Protein AF-0000000084696459 (afdb_homodimer)

Foldseek 3Di:
DPPPPLCFAPQRWDDDPLLQFAWKWKQAQFVRDIDTDTPVPDDADCQFLCNQPQAWFKDKWFAALLFTFPLQVRLVQRVVLCVVSVADQVDFSLVVLVSQSVRQVRRPPSNHHGFKMKMKIKTQHGFPDRDNDSVRHHGHIMIMIRMDGTDDDVPQQFQAFEEEEFPQAQDAVVVPNQQTRTSPLPSLVVQVVVCVVVSGNWYFHYHPVAWTAQTSAWAKWFAAPQAIEGEAPGRHHPAPLVVLLQVLCVVPVRHYDHYTDHVVPVLATLWMWTADNNNSIGTHQYYNRRGHNNSHQDPSSVVSSVSVVVVSCVRRVDDNVVVSCVSPPDCSPD/DPPPPLCFAPQRWDDDPLLQFAWKWKQAQFVRDIDTDTPVPDDADCQFLCNQPQAWFKDKWFAALLFTFPLQVRLLQRVVLCVVSVADQVDFSLVVLVSQSVRQVRRPPSNHHGFKMKMKIKTQHGFPDRDNDSVRHHGHIMIMIRIDGTDDDVPQQFQAFEEEEFPQAQDAVVVPNQQTRTSPLPSLVVQVVVCVVVSGNWYFHYHPVAWTAQTSAWAKWFAAPQAIEGEAPGRHHPAPLVVLLQVLCVVPVRHYDHYTDHVVDVLATLWMWTADNNNSIGTHQYYNRRGHNNSHQDPSNVVSSVSVVVVSCVRRVDDNVVVSCVNPDDPSDD

InterPro domains:
  IPR001544 Aminotransferase class IV [PF01063] (56-287)
  IPR036038 Aminotransferase-like, PLP-dependent enzymes [SSF56752] (34-316)
  IPR043131 Branched-chain-amino-acid aminotransferase-like, N-terminal [G3DSA:3.30.470.10] (30-148)
  IPR043132 Branched-chain-amino-acid aminotransferase-like, C-terminal [G3DSA:3.20.10.10] (149-326)
  IPR050571 Class-IV Pyridoxal-Phosphate-Dependent Aminotransferase [PTHR42743] (19-315)

Sequence (668 aa):
MAAHTGSGATHAVVPNLKNESIMIGMRDGVTGKFELRRRHEATVSVFDSNFLIGDGIWESIRVVRGRVQFARDHLDRLFQSAKALMLDLGLTKAELLGLIHATVDANAGMAASDHAHLRLVVSRGLKTTPYQNPSVNVGLPLIVIIAEWKAAAASPARRGLKLVTSHIRRGTPDVKDEMWNHVSKATDVSACIGANAVGADEALMLDPNGFVKTCNSTNFFVVRAGEVWAPTRSYQMHGITRQKTIDLCRSNGIPVRELDFTLTEAYAADEAFCTGTFPSHIPVKEIDGRVIGDGGMGPVTKRISELYKRLVEEDVGRSREEIAAEVAGRGSKLMAAHTGSGATHAVVPNLKNESIMIGMRDGVTGKFELRRRHEATVSVFDSNFLIGDGIWESIRVVRGRVQFARDHLDRLFQSAKALMLDLGLTKAELLGLIHATVDANAGMAASDHAHLRLVVSRGLKTTPYQNPSVNVGLPLIVIIAEWKAAAASPARRGLKLVTSHIRRGTPDVKDEMWNHVSKATDVSACIGANAVGADEALMLDPNGFVKTCNSTNFFVVRAGEVWAPTRSYQMHGITRQKTIDLCRSNGIPVRELDFTLTEAYAADEAFCTGTFPSHIPVKEIDGRVIGDGGMGPVTKRISELYKRLVEEDVGRSREEIAAEVAGRGSKL

Secondary structure (DSSP, 8-state):
---------TT-B---GGGGG-EEEEE-TTT--EEEEEGGG-EEETTBHHHHH--EEEEEEEEETTEETTHHHHHHHHHHHHHHTT---SS-HHHHHHHHHHHHHHSTTGGG-S-EEEEEEEE--EESSS-S-GGGEESSPEEEEEEEE-PBPHHHHHH-EEEEEEEEEPPPTTTS-TTS-BS--HHHHHHHHHHHHTT-SEEEEE-TTS-EEEESSSEEEEEETTEEEEEPSTTS---HHHHHHHHHHHHTT--EEEE---HHHHHT-SEEEEEETTTEEEEEEEETTEEPTTSS--HHHHHHHHHHHHHHHHHHTS-HHHHHHHHHSTT---/--------STT-B---GGGGG-EEEEE-TTT--EEEEEGGG-EEETTBHHHHH--EEEEEEEEETTEETTHHHHHHHHHHHHHHTT---SS-HHHHHHHHHHHHHHSTTGGG-S-EEEEEEEE--EESSS-S-GGGEESSPEEEEEEEE-PBPHHHHHH-EEEEEEEEEPPPTTTS-TTS-BS--HHHHHHHHHHHHTT-SEEEEE-TTS-EEEESSSEEEEEETTEEEEEPSTTS---HHHHHHHHHHHHTT--EEEE---HHHHHT-SEEEEEETTTEEEEEEEETTEEPTTSS--HHHHHHHHHHHHHHHHHHTS-HHHHHHHHHSSS---

Solvent-accessible surface area (backbone atoms only — not comparable to full-atom values): 33912 Å² total; per-residue (Å²): 131,83,79,77,76,76,74,57,40,84,75,45,54,50,88,49,79,67,53,70,67,24,38,27,25,34,33,39,22,72,81,63,48,72,45,78,27,47,47,90,66,35,57,42,52,64,46,19,28,14,49,59,31,6,37,32,36,48,46,70,40,42,28,36,50,58,20,60,51,62,46,49,63,54,48,51,52,49,51,52,42,28,58,76,68,72,49,61,71,86,66,51,65,44,56,50,52,50,52,52,47,52,29,42,61,64,30,85,65,46,37,72,26,76,34,31,38,29,44,40,39,35,25,57,14,44,32,84,53,98,61,80,57,74,85,42,47,44,69,31,30,26,38,39,38,44,57,33,64,40,42,78,39,67,57,52,61,62,57,23,36,38,29,29,74,37,83,40,29,34,45,56,63,46,31,48,48,38,59,45,54,52,16,38,32,50,42,34,44,53,25,37,52,57,15,52,76,74,71,30,35,37,9,37,25,22,33,86,86,58,30,44,39,30,36,48,85,32,43,43,39,34,25,48,93,80,29,37,40,32,35,44,73,70,53,34,58,78,46,64,49,51,52,51,49,55,50,50,27,63,77,66,74,37,52,68,46,71,40,81,47,42,63,70,57,58,60,68,16,54,26,34,32,35,28,32,67,84,61,43,63,32,24,25,14,26,51,69,84,42,62,20,52,89,22,40,73,36,71,68,59,49,52,51,46,54,53,47,52,51,51,50,51,56,58,40,65,45,53,65,66,58,52,41,46,60,39,49,56,67,85,64,70,129,132,83,78,76,76,76,72,59,40,85,75,44,55,49,87,49,78,67,50,70,66,24,36,27,24,34,33,39,23,72,83,63,48,72,46,77,28,48,46,92,68,35,58,41,52,65,45,20,28,14,50,59,31,5,37,32,36,48,49,72,41,42,29,35,49,59,20,60,51,62,48,48,63,54,48,51,52,49,50,52,43,27,56,75,68,71,49,61,72,88,66,51,65,44,56,50,52,48,52,52,48,52,28,41,61,63,29,82,64,45,38,71,27,77,34,31,38,29,43,39,39,35,24,58,15,43,33,83,53,97,59,80,56,72,84,42,45,44,68,30,31,26,40,39,38,44,57,36,65,41,42,79,39,67,57,54,60,63,59,23,36,38,31,28,74,37,83,40,30,36,46,55,63,47,30,48,48,39,59,43,54,52,16,37,33,50,42,34,41,55,25,36,52,56,14,51,75,74,71,28,34,37,11,37,27,22,34,86,86,57,30,44,40,31,38,50,85,33,44,43,38,36,26,48,94,79,29,35,40,32,35,43,74,69,55,34,57,77,48,66,51,51,52,52,50,55,51,50,27,62,77,67,75,38,52,68,46,72,40,82,46,43,61,69,58,58,58,68,16,54,24,32,33,33,28,31,68,83,62,42,64,31,24,27,14,25,51,68,86,41,61,19,53,87,23,40,74,36,71,68,58,48,50,51,47,55,54,48,51,51,51,50,50,57,58,40,64,48,52,66,66,57,53,41,46,59,37,55,45,88,77,62,69,128

Radius of gyration: 25.57 Å; Cα contacts (8 Å, |Δi|>4): 1527; chains: 2; bounding box: 48×73×62 Å

Organism: Botryosphaeria parva (strain UCR-NP2) (NCBI:txid1287680)

pLDDT: mean 92.9, std 13.17, range [20.31, 98.94]

Nearest PDB structures (foldseek):
  7z79-assembly1_F  TM=9.436E-01  e=1.276E-40  Variovorax paradoxus B4
  7z79-assembly1_C  TM=9.396E-01  e=2.014E-39  Variovorax paradoxus B4
  5mqz-assembly1_A  TM=9.654E-01  e=3.063E-33  Archaeoglobus fulgidus DSM 4304
  5mr0-assembly1_D  TM=9.552E-01  e=4.191E-33  Archaeoglobus fulgidus DSM 4304
  5cm0-assembly1_B-2  TM=9.574E-01  e=3.319E-32  Geoglobus acetivorans

Structure (mmCIF, N/CA/C/O backbone):
data_AF-0000000084696459-model_v1
#
loop_
_entity.id
_entity.type
_entity.pdbx_description
1 polymer 'Putative branched-chain amino acid protein'
#
loop_
_atom_site.group_PDB
_atom_site.id
_atom_site.type_symbol
_atom_site.label_atom_id
_atom_site.label_alt_id
_atom_site.label_comp_id
_atom_site.label_asym_id
_atom_site.label_entity_id
_atom_site.label_seq_id
_atom_site.pdbx_PDB_ins_code
_atom_site.Cartn_x
_atom_site.Cartn_y
_atom_site.Cartn_z
_atom_site.occupancy
_atom_site.B_iso_or_equiv
_atom_site.auth_seq_id
_atom_site.auth_comp_id
_atom_site.auth_asym_id
_atom_site.auth_atom_id
_atom_site.pdbx_PDB_model_num
ATOM 1 N N . MET A 1 1 ? 13.25 16.625 -23.25 1 20.31 1 MET A N 1
ATOM 2 C CA . MET A 1 1 ? 12.805 16.047 -21.984 1 20.31 1 MET A CA 1
ATOM 3 C C . MET A 1 1 ? 12.234 17.125 -21.078 1 20.31 1 MET A C 1
ATOM 5 O O . MET A 1 1 ? 12.984 17.938 -20.516 1 20.31 1 MET A O 1
ATOM 9 N N . ALA A 1 2 ? 11.031 17.578 -21.453 1 25.11 2 ALA A N 1
ATOM 10 C CA . ALA A 1 2 ? 10.391 18.812 -20.969 1 25.11 2 ALA A CA 1
ATOM 11 C C . ALA A 1 2 ? 10.359 18.859 -19.453 1 25.11 2 ALA A C 1
ATOM 13 O O . ALA A 1 2 ? 9.852 17.938 -18.797 1 25.11 2 ALA A O 1
ATOM 14 N N . ALA A 1 3 ? 11.258 19.422 -18.719 1 28.77 3 ALA A N 1
ATOM 15 C CA . ALA A 1 3 ? 11.297 19.766 -17.297 1 28.77 3 ALA A CA 1
ATOM 16 C C . ALA A 1 3 ? 9.938 20.25 -16.812 1 28.77 3 ALA A C 1
ATOM 18 O O . ALA A 1 3 ? 9.523 21.359 -17.109 1 28.77 3 ALA A O 1
ATOM 19 N N . HIS A 1 4 ? 8.883 19.391 -16.688 1 32.81 4 HIS A N 1
ATOM 20 C CA . HIS A 1 4 ? 7.613 19.891 -16.172 1 32.81 4 HIS A CA 1
ATOM 21 C C . HIS A 1 4 ? 7.773 20.484 -14.781 1 32.81 4 HIS A C 1
ATOM 23 O O . HIS A 1 4 ? 8.156 19.766 -13.844 1 32.81 4 HIS A O 1
ATOM 29 N N . THR A 1 5 ? 8.156 21.625 -14.562 1 36.16 5 THR A N 1
ATOM 30 C CA . THR A 1 5 ? 8.117 22.484 -13.391 1 36.16 5 THR A CA 1
ATOM 31 C C . THR A 1 5 ? 6.734 22.453 -12.734 1 36.16 5 THR A C 1
ATOM 33 O O . THR A 1 5 ? 5.883 23.297 -13.023 1 36.16 5 THR A O 1
ATOM 36 N N . GLY A 1 6 ? 6.012 21.453 -12.703 1 39.19 6 GLY A N 1
ATOM 37 C CA . GLY A 1 6 ? 4.641 21.531 -12.227 1 39.19 6 GLY A CA 1
ATOM 38 C C . GLY A 1 6 ? 4.523 22.047 -10.805 1 39.19 6 GLY A C 1
ATOM 39 O O . GLY A 1 6 ? 4.809 21.312 -9.852 1 39.19 6 GLY A O 1
ATOM 40 N N . SER A 1 7 ? 4.656 23.344 -10.484 1 42.81 7 SER A N 1
ATOM 41 C CA . SER A 1 7 ? 4.469 24.312 -9.414 1 42.81 7 SER A CA 1
ATOM 42 C C . SER A 1 7 ? 3.178 24.062 -8.648 1 42.81 7 SER A C 1
ATOM 44 O O . SER A 1 7 ? 2.916 24.703 -7.629 1 42.81 7 SER A O 1
ATOM 46 N N . GLY A 1 8 ? 2.154 23.344 -8.977 1 50.56 8 GLY A N 1
ATOM 47 C CA . GLY A 1 8 ? 0.805 23.438 -8.438 1 50.56 8 GLY A CA 1
ATOM 48 C C . GLY A 1 8 ? 0.495 22.375 -7.406 1 50.56 8 GLY A C 1
ATOM 49 O O . GLY A 1 8 ? -0.671 22.141 -7.082 1 50.56 8 GLY A O 1
ATOM 50 N N . ALA A 1 9 ? 1.525 21.766 -6.785 1 64.44 9 ALA A N 1
ATOM 51 C CA . ALA A 1 9 ? 1.144 20.719 -5.855 1 64.44 9 ALA A CA 1
ATOM 52 C C . ALA A 1 9 ? 1.073 21.234 -4.426 1 64.44 9 ALA A C 1
ATOM 54 O O . ALA A 1 9 ? 1.796 22.172 -4.062 1 64.44 9 ALA A O 1
ATOM 55 N N . THR A 1 10 ? 0.04 20.891 -3.625 1 68.19 10 THR A N 1
ATOM 56 C CA . THR A 1 10 ? -0.218 21.281 -2.244 1 68.19 10 THR A CA 1
ATOM 57 C C . THR A 1 10 ? 1.056 21.188 -1.408 1 68.19 10 THR A C 1
ATOM 59 O O . THR A 1 10 ? 1.157 21.812 -0.35 1 68.19 10 THR A O 1
ATOM 62 N N . HIS A 1 11 ? 2.068 20.531 -1.965 1 67.56 11 HIS A N 1
ATOM 63 C CA . HIS A 1 11 ? 3.301 20.344 -1.207 1 67.56 11 HIS A CA 1
ATOM 64 C C . HIS A 1 11 ? 4.477 21.031 -1.891 1 67.56 11 HIS A C 1
ATOM 66 O O . HIS A 1 11 ? 5.633 20.641 -1.688 1 67.56 11 HIS A O 1
ATOM 72 N N . ALA A 1 12 ? 4.184 21.984 -2.662 1 68.06 12 ALA A N 1
ATOM 73 C CA . ALA A 1 12 ? 5.254 22.75 -3.285 1 68.06 12 ALA A CA 1
ATOM 74 C C . ALA A 1 12 ? 6.102 23.469 -2.234 1 68.06 12 ALA A C 1
ATOM 76 O O . ALA A 1 12 ? 5.566 24.094 -1.317 1 68.06 12 ALA A O 1
ATOM 77 N N . VAL A 1 13 ? 7.43 23.281 -2.285 1 71.81 13 VAL A N 1
ATOM 78 C CA . VAL A 1 13 ? 8.352 23.797 -1.279 1 71.81 13 VAL A CA 1
ATOM 79 C C . VAL A 1 13 ? 9.43 24.641 -1.952 1 71.81 13 VAL A C 1
ATOM 81 O O . VAL A 1 13 ? 9.703 24.484 -3.145 1 71.81 13 VAL A O 1
ATOM 84 N N . VAL A 1 14 ? 9.984 25.547 -1.16 1 71.44 14 VAL A N 1
ATOM 85 C CA . VAL A 1 14 ? 11.203 26.234 -1.577 1 71.44 14 VAL A CA 1
ATOM 86 C C . VAL A 1 14 ? 12.375 25.25 -1.583 1 71.44 14 VAL A C 1
ATOM 88 O O . VAL A 1 14 ? 12.672 24.625 -0.564 1 71.44 14 VAL A O 1
ATOM 91 N N . PRO A 1 15 ? 12.992 25.016 -2.77 1 75.81 15 PRO A N 1
ATOM 92 C CA . PRO A 1 15 ? 14.156 24.109 -2.787 1 75.81 15 PRO A CA 1
ATOM 93 C C . PRO A 1 15 ? 15.234 24.531 -1.792 1 75.81 15 PRO A C 1
ATOM 95 O O . PRO A 1 15 ? 15.492 25.719 -1.621 1 75.81 15 PRO A O 1
ATOM 98 N N . ASN A 1 16 ? 15.641 23.641 -1.014 1 84.62 16 ASN A N 1
ATOM 99 C CA . ASN A 1 16 ? 16.703 23.875 -0.04 1 84.62 16 ASN A CA 1
ATOM 100 C C . ASN A 1 16 ? 17.828 22.844 -0.193 1 84.62 16 ASN A C 1
ATOM 102 O O . ASN A 1 16 ? 17.656 21.672 0.129 1 84.62 16 ASN A O 1
ATOM 106 N N . LEU A 1 17 ? 18.969 23.234 -0.589 1 86.06 17 LEU A N 1
ATOM 107 C CA . LEU A 1 17 ? 20.109 22.359 -0.89 1 86.06 17 LEU A CA 1
ATOM 108 C C . LEU A 1 17 ? 20.578 21.625 0.36 1 86.06 17 LEU A C 1
ATOM 110 O O . LEU A 1 17 ? 21.234 20.594 0.264 1 86.06 17 LEU A O 1
ATOM 114 N N . LYS A 1 18 ? 20.188 22.156 1.523 1 90.12 18 LYS A N 1
ATOM 115 C CA . LYS A 1 18 ? 20.578 21.516 2.773 1 90.12 18 LYS A CA 1
ATOM 116 C C . LYS A 1 18 ? 19.969 20.109 2.875 1 90.12 18 LYS A C 1
ATOM 118 O O . LYS A 1 18 ? 20.469 19.266 3.607 1 90.12 18 LYS A O 1
ATOM 123 N N . ASN A 1 19 ? 18.922 19.922 2.182 1 94.56 19 ASN A N 1
ATOM 124 C CA . ASN A 1 19 ? 18.219 18.641 2.258 1 94.56 19 ASN A CA 1
ATOM 125 C C . ASN A 1 19 ? 19.016 17.516 1.614 1 94.56 19 ASN A C 1
ATOM 127 O O . ASN A 1 19 ? 18.75 16.344 1.855 1 94.56 19 ASN A O 1
ATOM 131 N N . GLU A 1 20 ? 20 17.844 0.821 1 93.19 20 GLU A N 1
ATOM 132 C CA . GLU A 1 20 ? 20.828 16.828 0.179 1 93.19 20 GLU A CA 1
ATOM 133 C C . GLU A 1 20 ? 21.75 16.141 1.188 1 93.19 20 GLU A C 1
ATOM 135 O O . GLU A 1 20 ? 22.234 15.047 0.941 1 93.19 20 GLU A O 1
ATOM 140 N N . SER A 1 21 ? 21.938 16.812 2.342 1 94.44 21 SER A N 1
ATOM 141 C CA . SER A 1 21 ? 22.906 16.297 3.289 1 94.44 21 SER A CA 1
ATOM 142 C C . SER A 1 21 ? 22.281 16.078 4.664 1 94.44 21 SER A C 1
ATOM 144 O O . SER A 1 21 ? 22.984 16.078 5.676 1 94.44 21 SER A O 1
ATOM 146 N N . ILE A 1 22 ? 21.062 15.914 4.66 1 97.5 22 ILE A N 1
ATOM 147 C CA . ILE A 1 22 ? 20.406 15.727 5.949 1 97.5 22 ILE A CA 1
ATOM 148 C C . ILE A 1 22 ? 20.797 14.375 6.535 1 97.5 22 ILE A C 1
ATOM 150 O O . ILE A 1 22 ? 21.203 13.461 5.801 1 97.5 22 ILE A O 1
ATOM 154 N N . MET A 1 23 ? 20.703 14.367 7.883 1 98.44 23 MET A N 1
ATOM 155 C CA . MET A 1 23 ? 20.812 13.117 8.625 1 98.44 23 MET A CA 1
ATOM 156 C C . MET A 1 23 ? 19.438 12.5 8.844 1 98.44 23 MET A C 1
ATOM 158 O O . MET A 1 23 ? 18.484 13.195 9.211 1 98.44 23 MET A O 1
ATOM 162 N N . ILE A 1 24 ? 19.344 11.211 8.602 1 98.81 24 ILE A N 1
ATOM 163 C CA . ILE A 1 24 ? 18.109 10.469 8.742 1 98.81 24 ILE A CA 1
ATOM 164 C C . ILE A 1 24 ? 18.203 9.508 9.93 1 98.81 24 ILE A C 1
ATOM 166 O O . ILE A 1 24 ? 19.203 8.805 10.07 1 98.81 24 ILE A O 1
ATOM 170 N N . GLY A 1 25 ? 17.219 9.578 10.852 1 98.88 25 GLY A N 1
ATOM 171 C CA . GLY A 1 25 ? 17.188 8.633 11.961 1 98.88 25 GLY A CA 1
ATOM 172 C C . GLY A 1 25 ? 16.562 7.301 11.594 1 98.88 25 GLY A C 1
ATOM 173 O O . GLY A 1 25 ? 15.492 7.254 10.992 1 98.88 25 GLY A O 1
ATOM 174 N N . MET A 1 26 ? 17.219 6.191 11.977 1 98.88 26 MET A N 1
ATOM 175 C CA . MET A 1 26 ? 16.719 4.848 11.695 1 98.88 26 MET A CA 1
ATOM 176 C C . MET A 1 26 ? 16.875 3.947 12.922 1 98.88 26 MET A C 1
ATOM 178 O O . MET A 1 26 ? 17.969 3.797 13.453 1 98.88 26 MET A O 1
ATOM 182 N N . ARG A 1 27 ? 15.805 3.447 13.414 1 98.81 27 ARG A N 1
ATOM 183 C CA . ARG A 1 27 ? 15.836 2.385 14.414 1 98.81 27 ARG A CA 1
ATOM 184 C C . ARG A 1 27 ? 15.609 1.021 13.773 1 98.81 27 ARG A C 1
ATOM 186 O O . ARG A 1 27 ? 14.5 0.708 13.336 1 98.81 27 ARG A O 1
ATOM 193 N N . ASP A 1 28 ? 16.625 0.212 13.773 1 98.12 28 ASP A N 1
ATOM 194 C CA . ASP A 1 28 ? 16.609 -1.097 13.125 1 98.12 28 ASP A CA 1
ATOM 195 C C . ASP A 1 28 ? 15.766 -2.09 13.922 1 98.12 28 ASP A C 1
ATOM 197 O O . ASP A 1 28 ? 15.953 -2.24 15.133 1 98.12 28 ASP A O 1
ATOM 201 N N . GLY A 1 29 ? 14.867 -2.744 13.234 1 97.5 29 GLY A N 1
ATOM 202 C CA . GLY A 1 29 ? 13.969 -3.656 13.93 1 97.5 29 GLY A CA 1
ATOM 203 C C . GLY A 1 29 ? 14.648 -4.93 14.391 1 97.5 29 GLY A C 1
ATOM 204 O O . GLY A 1 29 ? 14.219 -5.555 15.359 1 97.5 29 GLY A O 1
ATOM 205 N N . VAL A 1 30 ? 15.664 -5.363 13.758 1 97.25 30 VAL A N 1
ATOM 206 C CA . VAL A 1 30 ? 16.312 -6.629 14.07 1 97.25 30 VAL A CA 1
ATOM 207 C C . VAL A 1 30 ? 17.312 -6.434 15.203 1 97.25 30 VAL A C 1
ATOM 209 O O . VAL A 1 30 ? 17.281 -7.156 16.203 1 97.25 30 VAL A O 1
ATOM 212 N N . THR A 1 31 ? 18.156 -5.395 15.141 1 97.06 31 THR A N 1
ATOM 213 C CA . THR A 1 31 ? 19.203 -5.18 16.141 1 97.06 31 THR A CA 1
ATOM 214 C C . THR A 1 31 ? 18.688 -4.312 17.281 1 97.06 31 THR A C 1
ATOM 216 O O . THR A 1 31 ? 19.281 -4.285 18.359 1 97.06 31 THR A O 1
ATOM 219 N N . GLY A 1 32 ? 17.688 -3.482 17 1 96.56 32 GLY A N 1
ATOM 220 C CA . GLY A 1 32 ? 17.188 -2.545 17.984 1 96.56 32 GLY A CA 1
ATOM 221 C C . GLY A 1 32 ? 17.969 -1.249 18.047 1 96.56 32 GLY A C 1
ATOM 222 O O . GLY A 1 32 ? 17.594 -0.315 18.75 1 96.56 32 GLY A O 1
ATOM 223 N N . LYS A 1 33 ? 18.922 -1.104 17.25 1 97.75 33 LYS A N 1
ATOM 224 C CA . LYS A 1 33 ? 19.812 0.045 17.328 1 97.75 33 LYS A CA 1
ATOM 225 C C . LYS A 1 33 ? 19.234 1.242 16.578 1 97.75 33 LYS A C 1
ATOM 227 O O . LYS A 1 33 ? 18.641 1.086 15.508 1 97.75 33 LYS A O 1
ATOM 232 N N . PHE A 1 34 ? 19.391 2.408 17.172 1 98.69 34 PHE A N 1
ATOM 233 C CA . PHE A 1 34 ? 19.094 3.664 16.5 1 98.69 34 PHE A CA 1
ATOM 234 C C . PHE A 1 34 ? 20.359 4.281 15.922 1 98.69 34 PHE A C 1
ATOM 236 O O . PHE A 1 34 ? 21.375 4.414 16.625 1 98.69 34 PHE A O 1
ATOM 243 N N . GLU A 1 35 ? 20.328 4.625 14.68 1 98.5 35 GLU A N 1
ATOM 244 C CA . GLU A 1 35 ? 21.484 5.234 14.023 1 98.5 35 GLU A CA 1
ATOM 245 C C . GLU A 1 35 ? 21.078 6.438 13.18 1 98.5 35 GLU A C 1
ATOM 247 O O . GLU A 1 35 ? 19.938 6.504 12.703 1 98.5 35 GLU A O 1
ATOM 252 N N . LEU A 1 36 ? 21.953 7.387 13.086 1 98.69 36 LEU A N 1
ATOM 253 C CA . LEU A 1 36 ? 21.828 8.5 12.148 1 98.69 36 LEU A CA 1
ATOM 254 C C . LEU A 1 36 ? 22.641 8.234 10.883 1 98.69 36 LEU A C 1
ATOM 256 O O . LEU A 1 36 ? 23.844 7.918 10.969 1 98.69 36 LEU A O 1
ATOM 260 N N . ARG A 1 37 ? 21.938 8.32 9.789 1 98.5 37 ARG A N 1
ATOM 261 C CA . ARG A 1 37 ? 22.609 8.07 8.516 1 98.5 37 ARG A CA 1
ATOM 262 C C . ARG A 1 37 ? 22.453 9.266 7.578 1 98.5 37 ARG A C 1
ATOM 264 O O . ARG A 1 37 ? 21.391 9.906 7.555 1 98.5 37 ARG A O 1
ATOM 271 N N . ARG A 1 38 ? 23.516 9.5 6.773 1 97.94 38 ARG A N 1
ATOM 272 C CA . ARG A 1 38 ? 23.375 10.508 5.727 1 97.94 38 ARG A CA 1
ATOM 273 C C . ARG A 1 38 ? 22.297 10.109 4.723 1 97.94 38 ARG A C 1
ATOM 275 O O . ARG A 1 38 ? 22.078 8.922 4.477 1 97.94 38 ARG A O 1
ATOM 282 N N . ARG A 1 39 ? 21.688 11.078 4.168 1 97.88 39 ARG A N 1
ATOM 283 C CA . ARG A 1 39 ? 20.562 10.891 3.244 1 97.88 39 ARG A CA 1
ATOM 284 C C . ARG A 1 39 ? 20.875 9.812 2.215 1 97.88 39 ARG A C 1
ATOM 286 O O . ARG A 1 39 ? 20.078 8.891 2.014 1 97.88 39 ARG A O 1
ATOM 293 N N . HIS A 1 40 ? 22.047 9.82 1.597 1 95.38 40 HIS A N 1
ATOM 294 C CA . HIS A 1 40 ? 22.391 8.914 0.505 1 95.38 40 HIS A CA 1
ATOM 295 C C . HIS A 1 40 ? 22.703 7.52 1.026 1 95.38 40 HIS A C 1
ATOM 297 O O . HIS A 1 40 ? 22.75 6.559 0.255 1 95.38 40 HIS A O 1
ATOM 303 N N . GLU A 1 41 ? 22.938 7.402 2.363 1 97.31 41 GLU A N 1
ATOM 304 C CA . GLU A 1 41 ? 23.266 6.125 2.98 1 97.31 41 GLU A CA 1
ATOM 305 C C . GLU A 1 41 ? 22.047 5.496 3.656 1 97.31 41 GLU A C 1
ATOM 307 O O . GLU A 1 41 ? 22.109 4.352 4.109 1 97.31 41 GLU A O 1
ATOM 312 N N . ALA A 1 42 ? 21.047 6.223 3.783 1 98.56 42 ALA A N 1
ATOM 313 C CA . ALA A 1 42 ? 19.828 5.711 4.434 1 98.56 42 ALA A CA 1
ATOM 314 C C . ALA A 1 42 ? 19.062 4.793 3.496 1 98.56 42 ALA A C 1
ATOM 316 O O . ALA A 1 42 ? 18.344 5.262 2.611 1 98.56 42 ALA A O 1
ATOM 317 N N . THR A 1 43 ? 19.25 3.502 3.646 1 98.44 43 THR A N 1
ATOM 318 C CA . THR A 1 43 ? 18.672 2.486 2.779 1 98.44 43 THR A CA 1
ATOM 319 C C . THR A 1 43 ? 18.016 1.386 3.604 1 98.44 43 THR A C 1
ATOM 321 O O . THR A 1 43 ? 18.25 1.277 4.809 1 98.44 43 THR A O 1
ATOM 324 N N . VAL A 1 44 ? 17.125 0.662 3.002 1 98.5 44 VAL A N 1
ATOM 325 C CA . VAL A 1 44 ? 16.484 -0.503 3.6 1 98.5 44 VAL A CA 1
ATOM 326 C C . VAL A 1 44 ? 16.625 -1.706 2.67 1 98.5 44 VAL A C 1
ATOM 328 O O . VAL A 1 44 ? 16.797 -1.547 1.458 1 98.5 44 VAL A O 1
ATOM 331 N N . SER A 1 45 ? 16.578 -2.922 3.254 1 98.62 45 SER A N 1
ATOM 332 C CA . SER A 1 45 ? 16.625 -4.16 2.484 1 98.62 45 SER A CA 1
ATOM 333 C C . SER A 1 45 ? 15.477 -4.223 1.479 1 98.62 45 SER A C 1
ATOM 335 O O . SER A 1 45 ? 14.359 -3.783 1.771 1 98.62 45 SER A O 1
ATOM 337 N N . VAL A 1 46 ? 15.734 -4.855 0.312 1 98.75 46 VAL A N 1
ATOM 338 C CA . VAL A 1 46 ? 14.672 -5.094 -0.657 1 98.75 46 VAL A CA 1
ATOM 339 C C . VAL A 1 46 ? 13.695 -6.133 -0.109 1 98.75 46 VAL A C 1
ATOM 341 O O . VAL A 1 46 ? 12.641 -6.379 -0.701 1 98.75 46 VAL A O 1
ATOM 344 N N . PHE A 1 47 ? 13.922 -6.676 1.074 1 98.5 47 PHE A N 1
ATOM 345 C CA . PHE A 1 47 ? 13.031 -7.629 1.726 1 98.5 47 PHE A CA 1
ATOM 346 C C . PHE A 1 47 ? 12.164 -6.934 2.768 1 98.5 47 PHE A C 1
ATOM 348 O O . PHE A 1 47 ? 11.375 -7.582 3.455 1 98.5 47 PHE A O 1
ATOM 355 N N . ASP A 1 48 ? 12.344 -5.648 2.889 1 98.75 48 ASP A N 1
ATOM 356 C CA . ASP A 1 48 ? 11.547 -4.922 3.867 1 98.75 48 ASP A CA 1
ATOM 357 C C . ASP A 1 48 ? 10.062 -4.961 3.502 1 98.75 48 ASP A C 1
ATOM 359 O O . ASP A 1 48 ? 9.703 -4.859 2.328 1 98.75 48 ASP A O 1
ATOM 363 N N . SER A 1 49 ? 9.242 -4.984 4.496 1 98.69 49 SER A N 1
ATOM 364 C CA . SER A 1 49 ? 7.797 -5.125 4.344 1 98.69 49 SER A CA 1
ATOM 365 C C . SER A 1 49 ? 7.211 -3.967 3.543 1 98.69 49 SER A C 1
ATOM 367 O O . SER A 1 49 ? 6.309 -4.164 2.727 1 98.69 49 SER A O 1
ATOM 369 N N . ASN A 1 50 ? 7.641 -2.73 3.811 1 98.69 50 ASN A N 1
ATOM 370 C CA . ASN A 1 50 ? 7.113 -1.607 3.041 1 98.69 50 ASN A CA 1
ATOM 371 C C . ASN A 1 50 ? 7.457 -1.735 1.559 1 98.69 50 ASN A C 1
ATOM 373 O O . ASN A 1 50 ? 6.605 -1.503 0.698 1 98.69 50 ASN A O 1
ATOM 377 N N . PHE A 1 51 ? 8.711 -2.111 1.289 1 98.81 51 PHE A N 1
ATOM 378 C CA . PHE A 1 51 ? 9.133 -2.203 -0.105 1 98.81 51 PHE A CA 1
ATOM 379 C C . PHE A 1 51 ? 8.383 -3.316 -0.825 1 98.81 51 PHE A C 1
ATOM 381 O O . PHE A 1 51 ? 7.961 -3.148 -1.972 1 98.81 51 PHE A O 1
ATOM 388 N N . LEU A 1 52 ? 8.18 -4.441 -0.156 1 98.44 52 LEU A N 1
ATOM 389 C CA . LEU A 1 52 ? 7.637 -5.633 -0.802 1 98.44 52 LEU A CA 1
ATOM 390 C C . LEU A 1 52 ? 6.117 -5.539 -0.921 1 98.44 52 LEU A C 1
ATOM 392 O O . LEU A 1 52 ? 5.539 -6.012 -1.902 1 98.44 52 LEU A O 1
ATOM 396 N N . ILE A 1 53 ? 5.465 -4.965 0.102 1 97.06 53 ILE A N 1
ATOM 397 C CA . ILE A 1 53 ? 4.02 -5.172 0.086 1 97.06 53 ILE A CA 1
ATOM 398 C C . ILE A 1 53 ? 3.32 -3.973 0.724 1 97.06 53 ILE A C 1
ATOM 400 O O . ILE A 1 53 ? 2.131 -4.039 1.045 1 97.06 53 ILE A O 1
ATOM 404 N N . GLY A 1 54 ? 4.039 -2.859 0.983 1 97.69 54 GLY A N 1
ATOM 405 C CA . GLY A 1 54 ? 3.43 -1.652 1.516 1 97.69 54 GLY A CA 1
ATOM 406 C C . GLY A 1 54 ? 2.807 -1.851 2.885 1 97.69 54 GLY A C 1
ATOM 407 O O . GLY A 1 54 ? 1.714 -1.348 3.154 1 97.69 54 GLY A O 1
ATOM 408 N N . ASP A 1 55 ? 3.467 -2.607 3.697 1 97.94 55 ASP A N 1
ATOM 409 C CA . ASP A 1 55 ? 2.973 -2.953 5.027 1 97.94 55 ASP A CA 1
ATOM 410 C C . ASP A 1 55 ? 3.656 -2.113 6.102 1 97.94 55 ASP A C 1
ATOM 412 O O . ASP A 1 55 ? 4.656 -2.537 6.688 1 97.94 55 ASP A O 1
ATOM 416 N N . GLY A 1 56 ? 3.037 -0.993 6.363 1 97.88 56 GLY A N 1
ATOM 417 C CA . GLY A 1 56 ? 3.545 -0.037 7.332 1 97.88 56 GLY A CA 1
ATOM 418 C C . GLY A 1 56 ? 2.639 1.167 7.516 1 97.88 56 GLY A C 1
ATOM 419 O O . GLY A 1 56 ? 1.542 1.215 6.953 1 97.88 56 GLY A O 1
ATOM 420 N N . ILE A 1 57 ? 3.062 2.088 8.383 1 98.12 57 ILE A N 1
ATOM 421 C CA . ILE A 1 57 ? 2.316 3.297 8.719 1 98.12 57 ILE A CA 1
ATOM 422 C C . ILE A 1 57 ? 3.258 4.496 8.727 1 98.12 57 ILE A C 1
ATOM 424 O O . ILE A 1 57 ? 4.48 4.336 8.656 1 98.12 57 ILE A O 1
ATOM 428 N N . TRP A 1 58 ? 2.652 5.703 8.766 1 98 58 TRP A N 1
ATOM 429 C CA . TRP A 1 58 ? 3.498 6.891 8.688 1 98 58 TRP A CA 1
ATOM 430 C C . TRP A 1 58 ? 2.805 8.094 9.312 1 98 58 TRP A C 1
ATOM 432 O O . TRP A 1 58 ? 1.601 8.062 9.57 1 98 58 TRP A O 1
ATOM 442 N N . GLU A 1 59 ? 3.545 9.078 9.641 1 97.5 59 GLU A N 1
ATOM 443 C CA . GLU A 1 59 ? 3.088 10.398 10.062 1 97.5 59 GLU A CA 1
ATOM 444 C C . GLU A 1 59 ? 3.863 11.5 9.344 1 97.5 59 GLU A C 1
ATOM 446 O O . GLU A 1 59 ? 5.047 11.336 9.031 1 97.5 59 GLU A O 1
ATOM 451 N N . SER A 1 60 ? 3.221 12.516 9.023 1 96.12 60 SER A N 1
ATOM 452 C CA . SER A 1 60 ? 3.811 13.781 8.625 1 96.12 60 SER A CA 1
ATOM 453 C C . SER A 1 60 ? 3.697 14.82 9.734 1 96.12 60 SER A C 1
ATOM 455 O O . SER A 1 60 ? 2.594 15.133 10.195 1 96.12 60 SER A O 1
ATOM 457 N N . ILE A 1 61 ? 4.832 15.367 10.133 1 97.12 61 ILE A N 1
ATOM 458 C CA . ILE A 1 61 ? 4.844 16.172 11.352 1 97.12 61 ILE A CA 1
ATOM 459 C C . ILE A 1 61 ? 5.656 17.438 11.133 1 97.12 61 ILE A C 1
ATOM 461 O O . ILE A 1 61 ? 6.758 17.391 10.586 1 97.12 61 ILE A O 1
ATOM 465 N N . ARG A 1 62 ? 5.121 18.531 11.586 1 96.5 62 ARG A N 1
ATOM 466 C CA . ARG A 1 62 ? 5.871 19.781 11.594 1 96.5 62 ARG A CA 1
ATOM 467 C C . ARG A 1 62 ? 6.723 19.906 12.852 1 96.5 62 ARG A C 1
ATOM 469 O O . ARG A 1 62 ? 6.293 19.516 13.938 1 96.5 62 ARG A O 1
ATOM 476 N N . VAL A 1 63 ? 7.914 20.438 12.664 1 96.62 63 VAL A N 1
ATOM 477 C CA . VAL A 1 63 ? 8.789 20.781 13.773 1 96.62 63 VAL A CA 1
ATOM 478 C C . VAL A 1 63 ? 9.125 22.266 13.711 1 96.62 63 VAL A C 1
ATOM 480 O O . VAL A 1 63 ? 9.617 22.766 12.688 1 96.62 63 VAL A O 1
ATOM 483 N N . VAL A 1 64 ? 8.836 22.984 14.789 1 95.81 64 VAL A N 1
ATOM 484 C CA . VAL A 1 64 ? 9.07 24.422 14.867 1 95.81 64 VAL A CA 1
ATOM 485 C C . VAL A 1 64 ? 10.008 24.734 16.031 1 95.81 64 VAL A C 1
ATOM 487 O O . VAL A 1 64 ? 9.664 24.469 17.188 1 95.81 64 VAL A O 1
ATOM 490 N N . ARG A 1 65 ? 11.148 25.203 15.734 1 96.12 65 ARG A N 1
ATOM 491 C CA . ARG A 1 65 ? 12.141 25.562 16.734 1 96.12 65 ARG A CA 1
ATOM 492 C C . ARG A 1 65 ? 12.398 24.406 17.688 1 96.12 65 ARG A C 1
ATOM 494 O O . ARG A 1 65 ? 12.359 24.578 18.922 1 96.12 65 ARG A O 1
ATOM 501 N N . GLY A 1 66 ? 12.469 23.266 17.062 1 96.12 66 GLY A N 1
ATOM 502 C CA . GLY A 1 66 ? 12.852 22.062 17.781 1 96.12 66 GLY A CA 1
ATOM 503 C C . GLY A 1 66 ? 11.688 21.406 18.5 1 96.12 66 GLY A C 1
ATOM 504 O O . GLY A 1 66 ? 11.852 20.359 19.125 1 96.12 66 GLY A O 1
ATOM 505 N N . ARG A 1 67 ? 10.547 22.047 18.484 1 97.69 67 ARG A N 1
ATOM 506 C CA . ARG A 1 67 ? 9.352 21.469 19.094 1 97.69 67 ARG A CA 1
ATOM 507 C C . ARG A 1 67 ? 8.5 20.75 18.062 1 97.69 67 ARG A C 1
ATOM 509 O O . ARG A 1 67 ? 8.172 21.297 17.016 1 97.69 67 ARG A O 1
ATOM 516 N N . VAL A 1 68 ? 8.172 19.484 18.375 1 98.12 68 VAL A N 1
ATOM 517 C CA . VAL A 1 68 ? 7.266 18.703 17.531 1 98.12 68 VAL A CA 1
ATOM 518 C C . VAL A 1 68 ? 5.84 19.219 17.703 1 98.12 68 VAL A C 1
ATOM 520 O O . VAL A 1 68 ? 5.266 19.125 18.797 1 98.12 68 VAL A O 1
ATOM 523 N N . GLN A 1 69 ? 5.328 19.797 16.625 1 97.94 69 GLN A N 1
ATOM 524 C CA . GLN A 1 69 ? 3.99 20.391 16.641 1 97.94 69 GLN A CA 1
ATOM 525 C C . GLN A 1 69 ? 2.924 19.312 16.875 1 97.94 69 GLN A C 1
ATOM 527 O O . GLN A 1 69 ? 2.855 18.328 16.125 1 97.94 69 GLN A O 1
ATOM 532 N N . PHE A 1 70 ? 2.049 19.5 17.953 1 98.12 70 PHE A N 1
ATOM 533 C CA . PHE A 1 70 ? 0.963 18.594 18.297 1 98.12 70 PHE A CA 1
ATOM 534 C C . PHE A 1 70 ? 1.479 17.156 18.453 1 98.12 70 PHE A C 1
ATOM 536 O O . PHE A 1 70 ? 0.881 16.219 17.922 1 98.12 70 PHE A O 1
ATOM 543 N N . ALA A 1 71 ? 2.535 17 19.188 1 98.31 71 ALA A N 1
ATOM 544 C CA . ALA A 1 71 ? 3.275 15.758 19.344 1 98.31 71 ALA A CA 1
ATOM 545 C C . ALA A 1 71 ? 2.367 14.641 19.844 1 98.31 71 ALA A C 1
ATOM 547 O O . ALA A 1 71 ? 2.348 13.539 19.281 1 98.31 71 ALA A O 1
ATOM 548 N N . ARG A 1 72 ? 1.583 14.906 20.844 1 97.75 72 ARG A N 1
ATOM 549 C CA . ARG A 1 72 ? 0.719 13.883 21.422 1 97.75 72 ARG A CA 1
ATOM 550 C C . ARG A 1 72 ? -0.284 13.367 20.391 1 97.75 72 ARG A C 1
ATOM 552 O O . ARG A 1 72 ? -0.491 12.164 20.266 1 97.75 72 ARG A O 1
ATOM 559 N N . ASP A 1 73 ? -0.932 14.273 19.672 1 97.38 73 ASP A N 1
ATOM 560 C CA . ASP A 1 73 ? -1.938 13.891 18.688 1 97.38 73 ASP A CA 1
ATOM 561 C C . ASP A 1 73 ? -1.34 12.977 17.609 1 97.38 73 ASP A C 1
ATOM 563 O O . ASP A 1 73 ? -1.934 11.961 17.25 1 97.38 73 ASP A O 1
ATOM 567 N N . HIS A 1 74 ? -0.178 13.344 17.125 1 98 74 HIS A N 1
ATOM 568 C CA . HIS A 1 74 ? 0.47 12.57 16.078 1 98 74 HIS A CA 1
ATOM 569 C C . HIS A 1 74 ? 0.883 11.188 16.594 1 98 74 HIS A C 1
ATOM 571 O O . HIS A 1 74 ? 0.659 10.18 15.922 1 98 74 HIS A O 1
ATOM 577 N N . LEU A 1 75 ? 1.484 11.164 17.75 1 98.25 75 LEU A N 1
ATOM 578 C CA . LEU A 1 75 ? 1.98 9.891 18.266 1 98.25 75 LEU A CA 1
ATOM 579 C C . LEU A 1 75 ? 0.827 9 18.703 1 98.25 75 LEU A C 1
ATOM 581 O O . LEU A 1 75 ? 0.887 7.777 18.531 1 98.25 75 LEU A O 1
ATOM 585 N N . ASP A 1 76 ? -0.271 9.578 19.266 1 96.75 76 ASP A N 1
ATOM 586 C CA . ASP A 1 76 ? -1.468 8.797 19.562 1 96.75 76 ASP A CA 1
ATOM 587 C C . ASP A 1 76 ? -2.016 8.133 18.312 1 96.75 76 ASP A C 1
ATOM 589 O O . ASP A 1 76 ? -2.354 6.945 18.328 1 96.75 76 ASP A O 1
ATOM 593 N N . ARG A 1 77 ? -2.086 8.883 17.297 1 96.69 77 ARG A N 1
ATOM 594 C CA . ARG A 1 77 ? -2.635 8.344 16.047 1 96.69 77 ARG A CA 1
ATOM 595 C C . ARG A 1 77 ? -1.739 7.242 15.484 1 96.69 77 ARG A C 1
ATOM 597 O O . ARG A 1 77 ? -2.23 6.219 15.008 1 96.69 77 ARG A O 1
ATOM 604 N N . LEU A 1 78 ? -0.461 7.477 15.516 1 97.69 78 LEU A N 1
ATOM 605 C CA . LEU A 1 78 ? 0.469 6.461 15.047 1 97.69 78 LEU A CA 1
ATOM 606 C C . LEU A 1 78 ? 0.304 5.164 15.828 1 97.69 78 LEU A C 1
ATOM 608 O O . LEU A 1 78 ? 0.23 4.082 15.242 1 97.69 78 LEU A O 1
ATOM 612 N N . PHE A 1 79 ? 0.243 5.266 17.125 1 97.38 79 PHE A N 1
ATOM 613 C CA . PHE A 1 79 ? 0.162 4.082 17.969 1 97.38 79 PHE A CA 1
ATOM 614 C C . PHE A 1 79 ? -1.193 3.4 17.828 1 97.38 79 PHE A C 1
ATOM 616 O O . PHE A 1 79 ? -1.291 2.174 17.906 1 97.38 79 PHE A O 1
ATOM 623 N N . GLN A 1 80 ? -2.234 4.16 17.641 1 95.75 80 GLN A N 1
ATOM 624 C CA . GLN A 1 80 ? -3.535 3.58 17.328 1 95.75 80 GLN A CA 1
ATOM 625 C C . GLN A 1 80 ? -3.473 2.732 16.062 1 95.75 80 GLN A C 1
ATOM 627 O O . GLN A 1 80 ? -3.977 1.608 16.047 1 95.75 80 GLN A O 1
ATOM 632 N N . SER A 1 81 ? -2.891 3.283 15.031 1 95.62 81 SER A N 1
ATOM 633 C CA . SER A 1 81 ? -2.738 2.541 13.781 1 95.62 81 SER A CA 1
ATOM 634 C C . SER A 1 81 ? -1.879 1.297 13.977 1 95.62 81 SER A C 1
ATOM 636 O O . SER A 1 81 ? -2.174 0.238 13.422 1 95.62 81 SER A O 1
ATOM 638 N N . ALA A 1 82 ? -0.773 1.453 14.734 1 97.06 82 ALA A N 1
ATOM 639 C CA . ALA A 1 82 ? 0.106 0.322 15.016 1 97.06 82 ALA A CA 1
ATOM 640 C C . ALA A 1 82 ? -0.66 -0.81 15.695 1 97.06 82 ALA A C 1
ATOM 642 O O . ALA A 1 82 ? -0.506 -1.979 15.336 1 97.06 82 ALA A O 1
ATOM 643 N N . LYS A 1 83 ? -1.47 -0.46 16.625 1 95.88 83 LYS A N 1
ATOM 644 C CA . LYS A 1 83 ? -2.266 -1.466 17.328 1 95.88 83 LYS A CA 1
ATOM 645 C C . LYS A 1 83 ? -3.215 -2.178 16.375 1 95.88 83 LYS A C 1
ATOM 647 O O . LYS A 1 83 ? -3.336 -3.404 16.406 1 95.88 83 LYS A O 1
ATOM 652 N N . ALA A 1 84 ? -3.855 -1.434 15.531 1 93.25 84 ALA A N 1
ATOM 653 C CA . ALA A 1 84 ? -4.805 -1.991 14.57 1 93.25 84 ALA A CA 1
ATOM 654 C C . ALA A 1 84 ? -4.117 -2.979 13.633 1 93.25 84 ALA A C 1
ATOM 656 O O . ALA A 1 84 ? -4.727 -3.963 13.203 1 93.25 84 ALA A O 1
ATOM 657 N N . LEU A 1 85 ? -2.854 -2.781 13.359 1 94 85 LEU A N 1
ATOM 658 C CA . LEU A 1 85 ? -2.129 -3.609 12.398 1 94 85 LEU A CA 1
ATOM 659 C C . LEU A 1 85 ? -1.247 -4.625 13.117 1 94 85 LEU A C 1
ATOM 661 O O . LEU A 1 85 ? -0.426 -5.297 12.492 1 94 85 LEU A O 1
ATOM 665 N N . MET A 1 86 ? -1.369 -4.668 14.453 1 95.62 86 MET A N 1
ATOM 666 C CA . MET A 1 86 ? -0.607 -5.598 15.281 1 95.62 86 MET A CA 1
ATOM 667 C C . MET A 1 86 ? 0.892 -5.379 15.109 1 95.62 86 MET A C 1
ATOM 669 O O . MET A 1 86 ? 1.644 -6.336 14.898 1 95.62 86 MET A O 1
ATOM 673 N N . LEU A 1 87 ? 1.293 -4.098 15.109 1 96.69 87 LEU A N 1
ATOM 674 C CA . LEU A 1 87 ? 2.697 -3.701 15.102 1 96.69 87 LEU A CA 1
ATOM 675 C C . LEU A 1 87 ? 3.162 -3.346 16.516 1 96.69 87 LEU A C 1
ATOM 677 O O . LEU A 1 87 ? 2.699 -2.361 17.094 1 96.69 87 LEU A O 1
ATOM 681 N N . ASP A 1 88 ? 3.971 -4.145 17.031 1 97 88 ASP A N 1
ATOM 682 C CA . ASP A 1 88 ? 4.641 -3.783 18.281 1 97 88 ASP A CA 1
ATOM 683 C C . ASP A 1 88 ? 5.887 -2.941 18 1 97 88 ASP A C 1
ATOM 685 O O . ASP A 1 88 ? 6.914 -3.467 17.578 1 97 88 ASP A O 1
ATOM 689 N N . LEU A 1 89 ? 5.875 -1.72 18.359 1 97.69 89 LEU A N 1
ATOM 690 C CA . LEU A 1 89 ? 6.969 -0.818 18.031 1 97.69 89 LEU A CA 1
ATOM 691 C C . LEU A 1 89 ? 8.148 -1.021 18.969 1 97.69 89 LEU A C 1
ATOM 693 O O . LEU A 1 89 ? 9.266 -0.571 18.688 1 97.69 89 LEU A O 1
ATOM 697 N N . GLY A 1 90 ? 7.895 -1.615 20.094 1 97.69 90 GLY A N 1
ATOM 698 C CA . GLY A 1 90 ? 8.969 -1.946 21.016 1 97.69 90 GLY A CA 1
ATOM 699 C C . GLY A 1 90 ? 9.477 -0.747 21.797 1 97.69 90 GLY A C 1
ATOM 700 O O . GLY A 1 90 ? 10.578 -0.782 22.344 1 97.69 90 GLY A O 1
ATOM 701 N N . LEU A 1 91 ? 8.805 0.354 21.75 1 97.44 91 LEU A N 1
ATOM 702 C CA . LEU A 1 91 ? 9.148 1.558 22.484 1 97.44 91 LEU A CA 1
ATOM 703 C C . LEU A 1 91 ? 7.895 2.357 22.844 1 97.44 91 LEU A C 1
ATOM 705 O O . LEU A 1 91 ? 6.824 2.123 22.266 1 97.44 91 LEU A O 1
ATOM 709 N N . THR A 1 92 ? 8.023 3.203 23.812 1 97.12 92 THR A N 1
ATOM 710 C CA . THR A 1 92 ? 6.918 4.062 24.219 1 97.12 92 THR A CA 1
ATOM 711 C C . THR A 1 92 ? 6.82 5.285 23.312 1 97.12 92 THR A C 1
ATOM 713 O O . THR A 1 92 ? 7.738 5.574 22.547 1 97.12 92 THR A O 1
ATOM 716 N N . LYS A 1 93 ? 5.672 5.992 23.438 1 98.06 93 LYS A N 1
ATOM 717 C CA . LYS A 1 93 ? 5.512 7.25 22.703 1 98.06 93 LYS A CA 1
ATOM 718 C C . LYS A 1 93 ? 6.613 8.242 23.078 1 98.06 93 LYS A C 1
ATOM 720 O O . LYS A 1 93 ? 7.152 8.93 22.203 1 98.06 93 LYS A O 1
ATOM 725 N N . ALA A 1 94 ? 6.941 8.281 24.344 1 97.06 94 ALA A N 1
ATOM 726 C CA . ALA A 1 94 ? 7.977 9.195 24.812 1 97.06 94 ALA A CA 1
ATOM 727 C C . ALA A 1 94 ? 9.336 8.844 24.219 1 97.06 94 ALA A C 1
ATOM 729 O O . ALA A 1 94 ? 10.102 9.727 23.828 1 97.06 94 ALA A O 1
ATOM 730 N N . GLU A 1 95 ? 9.641 7.566 24.188 1 97.56 95 GLU A N 1
ATOM 731 C CA . GLU A 1 95 ? 10.906 7.125 23.594 1 97.56 95 GLU A CA 1
ATOM 732 C C . GLU A 1 95 ? 10.969 7.457 22.109 1 97.56 95 GLU A C 1
ATOM 734 O O . GLU A 1 95 ? 12.016 7.863 21.594 1 97.56 95 GLU A O 1
ATOM 739 N N . LEU A 1 96 ? 9.859 7.262 21.438 1 98.56 96 LEU A N 1
ATOM 740 C CA . LEU A 1 96 ? 9.82 7.609 20.016 1 98.56 96 LEU A CA 1
ATOM 741 C C . LEU A 1 96 ? 10.023 9.109 19.828 1 98.56 96 LEU A C 1
ATOM 743 O O . LEU A 1 96 ? 10.758 9.523 18.922 1 98.56 96 LEU A O 1
ATOM 747 N N . LEU A 1 97 ? 9.352 9.938 20.641 1 98.62 97 LEU A N 1
ATOM 748 C CA . LEU A 1 97 ? 9.555 11.383 20.594 1 98.62 97 LEU A CA 1
ATOM 749 C C . LEU A 1 97 ? 11.023 11.734 20.797 1 98.62 97 LEU A C 1
ATOM 751 O O . LEU A 1 97 ? 11.539 12.648 20.156 1 98.62 97 LEU A O 1
ATOM 755 N N . GLY A 1 98 ? 11.688 11.008 21.672 1 98.38 98 GLY A N 1
ATOM 756 C CA . GLY A 1 98 ? 13.117 11.188 21.875 1 98.38 98 GLY A CA 1
ATOM 757 C C . GLY A 1 98 ? 13.922 10.922 20.609 1 98.38 98 GLY A C 1
ATOM 758 O O . GLY A 1 98 ? 14.852 11.664 20.297 1 98.38 98 GLY A O 1
ATOM 759 N N . LEU A 1 99 ? 13.602 9.836 19.875 1 98.75 99 LEU A N 1
ATOM 760 C CA . LEU A 1 99 ? 14.289 9.523 18.625 1 98.75 99 LEU A CA 1
ATOM 761 C C . LEU A 1 99 ? 14.055 10.625 17.594 1 98.75 99 LEU A C 1
ATOM 763 O O . LEU A 1 99 ? 14.961 10.961 16.828 1 98.75 99 LEU A O 1
ATOM 767 N N . ILE A 1 100 ? 12.836 11.18 17.562 1 98.75 100 ILE A N 1
ATOM 768 C CA . ILE A 1 100 ? 12.516 12.273 16.656 1 98.75 100 ILE A CA 1
ATOM 769 C C . ILE A 1 100 ? 13.406 13.477 16.969 1 98.75 100 ILE A C 1
ATOM 771 O O . ILE A 1 100 ? 14.023 14.047 16.078 1 98.75 100 ILE A O 1
ATOM 775 N N . HIS A 1 101 ? 13.523 13.82 18.266 1 98.62 101 HIS A N 1
ATOM 776 C CA . HIS A 1 101 ? 14.359 14.945 18.672 1 98.62 101 HIS A CA 1
ATOM 777 C C . HIS A 1 101 ? 15.82 14.695 18.328 1 98.62 101 HIS A C 1
ATOM 779 O O . HIS A 1 101 ? 16.516 15.602 17.859 1 98.62 101 HIS A O 1
ATOM 785 N N . ALA A 1 102 ? 16.25 13.469 18.578 1 98.62 102 ALA A N 1
ATOM 786 C CA . ALA A 1 102 ? 17.641 13.133 18.25 1 98.62 102 ALA A CA 1
ATOM 787 C C . ALA A 1 102 ? 17.922 13.352 16.766 1 98.62 102 ALA A C 1
ATOM 789 O O . ALA A 1 102 ? 18.984 13.844 16.391 1 98.62 102 ALA A O 1
ATOM 790 N N . THR A 1 103 ? 17 13.031 15.922 1 98.75 103 THR A N 1
ATOM 791 C CA . THR A 1 103 ? 17.141 13.195 14.477 1 98.75 103 THR A CA 1
ATOM 792 C C . THR A 1 103 ? 17.172 14.68 14.102 1 98.75 103 THR A C 1
ATOM 794 O O . THR A 1 103 ? 18.031 15.109 13.328 1 98.75 103 THR A O 1
ATOM 797 N N . VAL A 1 104 ? 16.234 15.453 14.656 1 98.25 104 VAL A N 1
ATOM 798 C CA . VAL A 1 104 ? 16.188 16.891 14.406 1 98.25 104 VAL A CA 1
ATOM 799 C C . VAL A 1 104 ? 17.484 17.547 14.852 1 98.25 104 VAL A C 1
ATOM 801 O O . VAL A 1 104 ? 18.062 18.344 14.117 1 98.25 104 VAL A O 1
ATOM 804 N N . ASP A 1 105 ? 17.984 17.156 16.031 1 98.25 105 ASP A N 1
ATOM 805 C CA . ASP A 1 105 ? 19.172 17.766 16.625 1 98.25 105 ASP A CA 1
ATOM 806 C C . ASP A 1 105 ? 20.422 17.391 15.828 1 98.25 105 ASP A C 1
ATOM 808 O O . ASP A 1 105 ? 21.406 18.125 15.836 1 98.25 105 ASP A O 1
ATOM 812 N N . ALA A 1 106 ? 20.359 16.281 15.164 1 98.25 106 ALA A N 1
ATOM 813 C CA . ALA A 1 106 ? 21.484 15.828 14.367 1 98.25 106 ALA A CA 1
ATOM 814 C C . ALA A 1 106 ? 21.656 16.688 13.117 1 98.25 106 ALA A C 1
ATOM 816 O O . ALA A 1 106 ? 22.703 16.656 12.469 1 98.25 106 ALA A O 1
ATOM 817 N N . ASN A 1 107 ? 20.672 17.391 12.703 1 97.62 107 ASN A N 1
ATOM 818 C CA . ASN A 1 107 ? 20.719 18.312 11.586 1 97.62 107 ASN A CA 1
ATOM 819 C C . ASN A 1 107 ? 20.938 19.75 12.062 1 97.62 107 ASN A C 1
ATOM 821 O O . ASN A 1 107 ? 19.984 20.438 12.43 1 97.62 107 ASN A O 1
ATOM 825 N N . ALA A 1 108 ? 22.141 20.188 11.953 1 93.75 108 ALA A N 1
ATOM 826 C CA . ALA A 1 108 ? 22.562 21.453 12.555 1 93.75 108 ALA A CA 1
ATOM 827 C C . ALA A 1 108 ? 21.688 22.609 12.078 1 93.75 108 ALA A C 1
ATOM 829 O O . ALA A 1 108 ? 21.531 22.828 10.875 1 93.75 108 ALA A O 1
ATOM 830 N N . GLY A 1 109 ? 21.141 23.297 13.07 1 95.12 109 GLY A N 1
ATOM 831 C CA . GLY A 1 109 ? 20.344 24.484 12.789 1 95.12 109 GLY A CA 1
ATOM 832 C C . GLY A 1 109 ? 18.859 24.188 12.688 1 95.12 109 GLY A C 1
ATOM 833 O O . GLY A 1 109 ? 18.047 25.109 12.766 1 95.12 109 GLY A O 1
ATOM 834 N N . MET A 1 110 ? 18.5 22.969 12.531 1 94.88 110 MET A N 1
ATOM 835 C CA . MET A 1 110 ? 17.094 22.625 12.328 1 94.88 110 MET A CA 1
ATOM 836 C C . MET A 1 110 ? 16.281 22.859 13.594 1 94.88 110 MET A C 1
ATOM 838 O O . MET A 1 110 ? 15.133 23.312 13.523 1 94.88 110 MET A O 1
ATOM 842 N N . ALA A 1 111 ? 16.859 22.609 14.734 1 95.56 111 ALA A N 1
ATOM 843 C CA . ALA A 1 111 ? 16.172 22.781 16.016 1 95.56 111 ALA A CA 1
ATOM 844 C C . ALA A 1 111 ? 15.875 24.25 16.297 1 95.56 111 ALA A C 1
ATOM 846 O O . ALA A 1 111 ? 15.078 24.562 17.188 1 95.56 111 ALA A O 1
ATOM 847 N N . ALA A 1 112 ? 16.516 25.125 15.57 1 95.44 112 ALA A N 1
ATOM 848 C CA . ALA A 1 112 ? 16.281 26.562 15.734 1 95.44 112 ALA A CA 1
ATOM 849 C C . ALA A 1 112 ? 15.398 27.109 14.625 1 95.44 112 ALA A C 1
ATOM 851 O O . ALA A 1 112 ? 14.977 28.266 14.672 1 95.44 112 ALA A O 1
ATOM 852 N N . SER A 1 113 ? 15.102 26.266 13.656 1 94.31 113 SER A N 1
ATOM 853 C CA . SER A 1 113 ? 14.375 26.703 12.477 1 94.31 113 SER A CA 1
ATOM 854 C C . SER A 1 113 ? 12.867 26.594 12.672 1 94.31 113 SER A C 1
ATOM 856 O O . SER A 1 113 ? 12.406 25.75 13.445 1 94.31 113 SER A O 1
ATOM 858 N N . ASP A 1 114 ? 12.164 27.438 11.906 1 91.81 114 ASP A N 1
ATOM 859 C CA . ASP A 1 114 ? 10.703 27.359 11.883 1 91.81 114 ASP A CA 1
ATOM 860 C C . ASP A 1 114 ? 10.227 26.453 10.758 1 91.81 114 ASP A C 1
ATOM 862 O O . ASP A 1 114 ? 9.023 26.219 10.602 1 91.81 114 ASP A O 1
ATOM 866 N N . HIS A 1 115 ? 11.156 25.922 10.008 1 90.69 115 HIS A N 1
ATOM 867 C CA . HIS A 1 115 ? 10.789 25.328 8.719 1 90.69 115 HIS A CA 1
ATOM 868 C C . HIS A 1 115 ? 11.312 23.906 8.594 1 90.69 115 HIS A C 1
ATOM 870 O O . HIS A 1 115 ? 12.117 23.609 7.703 1 90.69 115 HIS A O 1
ATOM 876 N N . ALA A 1 116 ? 10.914 23.062 9.469 1 94.56 116 ALA A N 1
ATOM 877 C CA . ALA A 1 116 ? 11.25 21.656 9.367 1 94.56 116 ALA A CA 1
ATOM 878 C C . ALA A 1 116 ? 9.984 20.797 9.281 1 94.56 116 ALA A C 1
ATOM 880 O O . ALA A 1 116 ? 8.992 21.078 9.953 1 94.56 116 ALA A O 1
ATOM 881 N N . HIS A 1 117 ? 9.977 19.906 8.414 1 95.25 117 HIS A N 1
ATOM 882 C CA . HIS A 1 117 ? 8.906 18.922 8.211 1 95.25 117 HIS A CA 1
ATOM 883 C C . HIS A 1 117 ? 9.461 17.5 8.211 1 95.25 117 HIS A C 1
ATOM 885 O O . HIS A 1 117 ? 10.469 17.219 7.555 1 95.25 117 HIS A O 1
ATOM 891 N N . LEU A 1 118 ? 8.805 16.703 8.93 1 96.12 118 LEU A N 1
ATOM 892 C CA . LEU A 1 118 ? 9.328 15.367 9.18 1 96.12 118 LEU A CA 1
ATOM 893 C C . LEU A 1 118 ? 8.367 14.297 8.672 1 96.12 118 LEU A C 1
ATOM 895 O O . LEU A 1 118 ? 7.156 14.414 8.852 1 96.12 118 LEU A O 1
ATOM 899 N N . ARG A 1 119 ? 8.844 13.305 7.926 1 97.94 119 ARG A N 1
ATOM 900 C CA . ARG A 1 119 ? 8.133 12.062 7.621 1 97.94 119 ARG A CA 1
ATOM 901 C C . ARG A 1 119 ? 8.609 10.93 8.516 1 97.94 119 ARG A C 1
ATOM 903 O O . ARG A 1 119 ? 9.781 10.547 8.477 1 97.94 119 ARG A O 1
ATOM 910 N N . LEU A 1 120 ? 7.77 10.516 9.383 1 98.69 120 LEU A N 1
ATOM 911 C CA . LEU A 1 120 ? 8 9.344 10.211 1 98.69 120 LEU A CA 1
ATOM 912 C C . LEU A 1 120 ? 7.406 8.094 9.57 1 98.69 120 LEU A C 1
ATOM 914 O O . LEU A 1 120 ? 6.195 8.016 9.359 1 98.69 120 LEU A O 1
ATOM 918 N N . VAL A 1 121 ? 8.25 7.098 9.219 1 98.75 121 VAL A N 1
ATOM 919 C CA . VAL A 1 121 ? 7.801 5.887 8.539 1 98.75 121 VAL A CA 1
ATOM 920 C C . VAL A 1 121 ? 8.094 4.668 9.406 1 98.75 121 VAL A C 1
ATOM 922 O O . VAL A 1 121 ? 9.203 4.508 9.914 1 98.75 121 VAL A O 1
ATOM 925 N N . VAL A 1 122 ? 7.105 3.848 9.609 1 98.75 122 VAL A N 1
ATOM 926 C CA . VAL A 1 122 ? 7.25 2.574 10.312 1 98.75 122 VAL A CA 1
ATOM 927 C C . VAL A 1 122 ? 6.887 1.425 9.375 1 98.75 122 VAL A C 1
ATOM 929 O O . VAL A 1 122 ? 5.758 1.348 8.883 1 98.75 122 VAL A O 1
ATOM 932 N N . SER A 1 123 ? 7.828 0.583 9.102 1 98.56 123 SER A N 1
ATOM 933 C CA . SER A 1 123 ? 7.594 -0.662 8.375 1 98.56 123 SER A CA 1
ATOM 934 C C . SER A 1 123 ? 7.48 -1.846 9.336 1 98.56 123 SER A C 1
ATOM 936 O O . SER A 1 123 ? 8.109 -1.859 10.391 1 98.56 123 SER A O 1
ATOM 938 N N . ARG A 1 124 ? 6.594 -2.842 8.938 1 98.38 124 ARG A N 1
ATOM 939 C CA . ARG A 1 124 ? 6.574 -4.039 9.773 1 98.38 124 ARG A CA 1
ATOM 940 C C . ARG A 1 124 ? 7.969 -4.648 9.891 1 98.38 124 ARG A C 1
ATOM 942 O O . ARG A 1 124 ? 8.258 -5.367 10.852 1 98.38 124 ARG A O 1
ATOM 949 N N . GLY A 1 125 ? 8.805 -4.395 8.945 1 98.25 125 GLY A N 1
ATOM 950 C CA . GLY A 1 125 ? 10.203 -4.746 9.133 1 98.25 125 GLY A CA 1
ATOM 951 C C . GLY A 1 125 ? 10.688 -5.797 8.148 1 98.25 125 GLY A C 1
ATOM 952 O O . GLY A 1 125 ? 10.062 -6.02 7.113 1 98.25 125 GLY A O 1
ATOM 953 N N . LEU A 1 126 ? 11.812 -6.414 8.445 1 98.31 126 LEU A N 1
ATOM 954 C CA . LEU A 1 126 ? 12.547 -7.332 7.578 1 98.31 126 LEU A CA 1
ATOM 955 C C . LEU A 1 126 ? 11.812 -8.664 7.461 1 98.31 126 LEU A C 1
ATOM 957 O O . LEU A 1 126 ? 11.328 -9.203 8.461 1 98.31 126 LEU A O 1
ATOM 961 N N . LYS A 1 127 ? 11.688 -9.141 6.25 1 97.56 127 LYS A N 1
ATOM 962 C CA . LYS A 1 127 ? 11.125 -10.461 5.988 1 97.56 127 LYS A CA 1
ATOM 963 C C . LYS A 1 127 ? 12.219 -11.445 5.582 1 97.56 127 LYS A C 1
ATOM 965 O O . LYS A 1 127 ? 13.18 -11.07 4.906 1 97.56 127 LYS A O 1
ATOM 970 N N . THR A 1 128 ? 12.047 -12.734 5.949 1 95.69 128 THR A N 1
ATOM 971 C CA . THR A 1 128 ? 13 -13.773 5.57 1 95.69 128 THR A CA 1
ATOM 972 C C . THR A 1 128 ? 12.844 -14.133 4.098 1 95.69 128 THR A C 1
ATOM 974 O O . THR A 1 128 ? 13.781 -14.633 3.473 1 95.69 128 THR A O 1
ATOM 977 N N . THR A 1 129 ? 11.703 -13.906 3.531 1 95.38 129 THR A N 1
ATOM 978 C CA . THR A 1 129 ? 11.352 -14.211 2.148 1 95.38 129 THR A CA 1
ATOM 979 C C . THR A 1 129 ? 10.242 -13.289 1.651 1 95.38 129 THR A C 1
ATOM 981 O O . THR A 1 129 ? 9.492 -12.719 2.451 1 95.38 129 THR A O 1
ATOM 984 N N . PRO A 1 130 ? 10.188 -13.031 0.324 1 95 130 PRO A N 1
ATOM 985 C CA . PRO A 1 130 ? 9.094 -12.195 -0.182 1 95 130 PRO A CA 1
ATOM 986 C C . PRO A 1 130 ? 7.727 -12.867 -0.051 1 95 130 PRO A C 1
ATOM 988 O O . PRO A 1 130 ? 7.348 -13.68 -0.902 1 95 130 PRO A O 1
ATOM 991 N N . TYR A 1 131 ? 7.078 -12.609 0.958 1 93.25 131 TYR A N 1
ATOM 992 C CA . TYR A 1 131 ? 5.75 -13.133 1.257 1 93.25 131 TYR A CA 1
ATOM 993 C C . TYR A 1 131 ? 4.977 -12.172 2.152 1 93.25 131 TYR A C 1
ATOM 995 O O . TYR A 1 131 ? 5.551 -11.555 3.055 1 93.25 131 TYR A O 1
ATOM 1003 N N . GLN A 1 132 ? 3.713 -12 1.929 1 94 132 GLN A N 1
ATOM 1004 C CA . GLN A 1 132 ? 2.941 -10.945 2.58 1 94 132 GLN A CA 1
ATOM 1005 C C . GLN A 1 132 ? 2.621 -11.312 4.027 1 94 132 GLN A C 1
ATOM 1007 O O . GLN A 1 132 ? 2.283 -10.445 4.832 1 94 132 GLN A O 1
ATOM 1012 N N . ASN A 1 133 ? 2.645 -12.641 4.402 1 95.62 133 ASN A N 1
ATOM 1013 C CA . ASN A 1 133 ? 2.273 -13.062 5.75 1 95.62 133 ASN A CA 1
ATOM 1014 C C . ASN A 1 133 ? 3.244 -12.516 6.797 1 95.62 133 ASN A C 1
ATOM 1016 O O . ASN A 1 133 ? 4.457 -12.719 6.688 1 95.62 133 ASN A O 1
ATOM 1020 N N . PRO A 1 134 ? 2.729 -11.891 7.871 1 95.62 134 PRO A N 1
ATOM 1021 C CA . PRO A 1 134 ? 3.594 -11.352 8.922 1 95.62 134 PRO A CA 1
ATOM 1022 C C . PRO A 1 134 ? 4.43 -12.438 9.609 1 95.62 134 PRO A C 1
ATOM 1024 O O . PRO A 1 134 ? 5.426 -12.125 10.266 1 95.62 134 PRO A O 1
ATOM 1027 N N . SER A 1 135 ? 4.074 -13.648 9.438 1 94.25 135 SER A N 1
ATOM 1028 C CA . SER A 1 135 ? 4.773 -14.734 10.109 1 94.25 135 SER A CA 1
ATOM 1029 C C . SER A 1 135 ? 6.219 -14.844 9.625 1 94.25 135 SER A C 1
ATOM 1031 O O . SER A 1 135 ? 7.051 -15.477 10.281 1 94.25 135 SER A O 1
ATOM 1033 N N . VAL A 1 136 ? 6.535 -14.227 8.477 1 95.31 136 VAL A N 1
ATOM 1034 C CA . VAL A 1 136 ? 7.891 -14.359 7.957 1 95.31 136 VAL A CA 1
ATOM 1035 C C . VAL A 1 136 ? 8.695 -13.094 8.273 1 95.31 136 VAL A C 1
ATOM 1037 O O . VAL A 1 136 ? 9.805 -12.914 7.77 1 95.31 136 VAL A O 1
ATOM 1040 N N . ASN A 1 137 ? 8.109 -12.211 8.992 1 96.56 137 ASN A N 1
ATOM 1041 C CA . ASN A 1 137 ? 8.867 -11.062 9.484 1 96.56 137 ASN A CA 1
ATOM 1042 C C . ASN A 1 137 ? 9.789 -11.445 10.641 1 96.56 137 ASN A C 1
ATOM 1044 O O . ASN A 1 137 ? 9.469 -12.336 11.422 1 96.56 137 ASN A O 1
ATOM 1048 N N . VAL A 1 138 ? 10.891 -10.758 10.664 1 96.31 138 VAL A N 1
ATOM 1049 C CA . VAL A 1 138 ? 11.875 -10.992 11.719 1 96.31 138 VAL A CA 1
ATOM 1050 C C . VAL A 1 138 ? 12.102 -9.711 12.508 1 96.31 138 VAL A C 1
ATOM 1052 O O . VAL A 1 138 ? 12.164 -8.617 11.93 1 96.31 138 VAL A O 1
ATOM 1055 N N . GLY A 1 139 ? 12.148 -9.828 13.828 1 96.69 139 GLY A N 1
ATOM 1056 C CA . GLY A 1 139 ? 12.422 -8.68 14.672 1 96.69 139 GLY A CA 1
ATOM 1057 C C . GLY A 1 139 ? 11.227 -7.762 14.836 1 96.69 139 GLY A C 1
ATOM 1058 O O . GLY A 1 139 ? 10.078 -8.188 14.672 1 96.69 139 GLY A O 1
ATOM 1059 N N . LEU A 1 140 ? 11.484 -6.547 15.289 1 97.94 140 LEU A N 1
ATOM 1060 C CA . LEU A 1 140 ? 10.508 -5.48 15.477 1 97.94 140 LEU A CA 1
ATOM 1061 C C . LEU A 1 140 ? 10.336 -4.664 14.195 1 97.94 140 LEU A C 1
ATOM 1063 O O . LEU A 1 140 ? 11.109 -4.828 13.25 1 97.94 140 LEU A O 1
ATOM 1067 N N . PRO A 1 141 ? 9.352 -3.85 14.133 1 98.56 141 PRO A N 1
ATOM 1068 C CA . PRO A 1 141 ? 9.211 -2.914 13.016 1 98.56 141 PRO A CA 1
ATOM 1069 C C . PRO A 1 141 ? 10.422 -2.002 12.852 1 98.56 141 PRO A C 1
ATOM 1071 O O . PRO A 1 141 ? 11.109 -1.693 13.836 1 98.56 141 PRO A O 1
ATOM 1074 N N . LEU A 1 142 ? 10.695 -1.665 11.609 1 98.81 142 LEU A N 1
ATOM 1075 C CA . LEU A 1 142 ? 11.688 -0.647 11.281 1 98.81 142 LEU A CA 1
ATOM 1076 C C . LEU A 1 142 ? 11.094 0.751 11.406 1 98.81 142 LEU A C 1
ATOM 1078 O O . LEU A 1 142 ? 9.969 0.992 10.977 1 98.81 142 LEU A O 1
ATOM 1082 N N . ILE A 1 143 ? 11.797 1.686 12.078 1 98.94 143 ILE A N 1
ATOM 1083 C CA . ILE A 1 143 ? 11.375 3.078 12.195 1 98.94 143 ILE A CA 1
ATOM 1084 C C . ILE A 1 143 ? 12.367 3.979 11.469 1 98.94 143 ILE A C 1
ATOM 1086 O O . ILE A 1 143 ? 13.57 3.924 11.727 1 98.94 143 ILE A O 1
ATOM 1090 N N . VAL A 1 144 ? 11.906 4.77 10.531 1 98.94 144 VAL A N 1
ATOM 1091 C CA . VAL A 1 144 ? 12.719 5.711 9.773 1 98.94 144 VAL A CA 1
ATOM 1092 C C . VAL A 1 144 ? 12.172 7.129 9.945 1 98.94 144 VAL A C 1
ATOM 1094 O O . VAL A 1 144 ? 10.984 7.367 9.758 1 98.94 144 VAL A O 1
ATOM 1097 N N . ILE A 1 145 ? 13.016 8.078 10.312 1 98.88 145 ILE A N 1
ATOM 1098 C CA . ILE A 1 145 ? 12.664 9.469 10.578 1 98.88 145 ILE A CA 1
ATOM 1099 C C . ILE A 1 145 ? 13.383 10.375 9.586 1 98.88 145 ILE A C 1
ATOM 1101 O O . ILE A 1 145 ? 14.602 10.547 9.656 1 98.88 145 ILE A O 1
ATOM 1105 N N . ILE A 1 146 ? 12.656 10.945 8.648 1 98.62 146 ILE A N 1
ATOM 1106 C CA . ILE A 1 146 ? 13.195 11.859 7.645 1 98.62 146 ILE A CA 1
ATOM 1107 C C . ILE A 1 146 ? 12.773 13.289 7.965 1 98.62 146 ILE A C 1
ATOM 1109 O O . ILE A 1 146 ? 11.609 13.656 7.77 1 98.62 146 ILE A O 1
ATOM 1113 N N . ALA A 1 147 ? 13.672 14.07 8.438 1 97.69 147 ALA A N 1
ATOM 1114 C CA . ALA A 1 147 ? 13.414 15.484 8.688 1 97.69 147 ALA A CA 1
ATOM 1115 C C . ALA A 1 147 ? 14.023 16.359 7.594 1 97.69 147 ALA A C 1
ATOM 1117 O O . ALA A 1 147 ? 15.234 16.281 7.336 1 97.69 147 ALA A O 1
ATOM 1118 N N . GLU A 1 148 ? 13.203 17.172 6.973 1 96.5 148 GLU A N 1
ATOM 1119 C CA . GLU A 1 148 ? 13.68 18.047 5.902 1 96.5 148 GLU A CA 1
ATOM 1120 C C . GLU A 1 148 ? 13.43 19.516 6.234 1 96.5 148 GLU A C 1
ATOM 1122 O O . GLU A 1 148 ? 12.492 19.844 6.957 1 96.5 148 GLU A O 1
ATOM 1127 N N . TRP A 1 149 ? 14.344 20.297 5.68 1 93.56 149 TRP A N 1
ATOM 1128 C CA . TRP A 1 149 ? 14.102 21.734 5.641 1 93.56 149 TRP A CA 1
ATOM 1129 C C . TRP A 1 149 ? 13.008 22.078 4.637 1 93.56 149 TRP A C 1
ATOM 1131 O O . TRP A 1 149 ? 13.172 21.859 3.432 1 93.56 149 TRP A O 1
ATOM 1141 N N . LYS A 1 150 ? 11.914 22.469 5.156 1 87.88 150 LYS A N 1
ATOM 1142 C CA . LYS A 1 150 ? 10.805 22.766 4.258 1 87.88 150 LYS A CA 1
ATOM 1143 C C . LYS A 1 150 ? 10.07 24.031 4.68 1 87.88 150 LYS A C 1
ATOM 1145 O O . LYS A 1 150 ? 9.531 24.109 5.781 1 87.88 150 LYS A O 1
ATOM 1150 N N . ALA A 1 151 ? 10.203 25 3.855 1 79.81 151 ALA A N 1
ATOM 1151 C CA . ALA A 1 151 ? 9.375 26.203 3.969 1 79.81 151 ALA A CA 1
ATOM 1152 C C . ALA A 1 151 ? 8.258 26.203 2.926 1 79.81 151 ALA A C 1
ATOM 1154 O O . ALA A 1 151 ? 8.484 25.828 1.772 1 79.81 151 ALA A O 1
ATOM 1155 N N . ALA A 1 152 ? 7.078 26.5 3.432 1 69.31 152 ALA A N 1
ATOM 1156 C CA . ALA A 1 152 ? 5.973 26.547 2.477 1 69.31 152 ALA A CA 1
ATOM 1157 C C . ALA A 1 152 ? 6.188 27.656 1.452 1 69.31 152 ALA A C 1
ATOM 1159 O O . ALA A 1 152 ? 6.598 28.766 1.804 1 69.31 152 ALA A O 1
ATOM 1160 N N . ALA A 1 153 ? 6.027 27.203 0.176 1 68.38 153 ALA A N 1
ATOM 1161 C CA . ALA A 1 153 ? 6.102 28.219 -0.875 1 68.38 153 ALA A CA 1
ATOM 1162 C C . ALA A 1 153 ? 4.926 29.188 -0.786 1 68.38 153 ALA A C 1
ATOM 1164 O O . ALA A 1 153 ? 3.811 28.781 -0.443 1 68.38 153 ALA A O 1
ATOM 1165 N N . ALA A 1 154 ? 5.215 30.391 -1.019 1 61.94 154 ALA A N 1
ATOM 1166 C CA . ALA A 1 154 ? 4.184 31.422 -0.984 1 61.94 154 ALA A CA 1
ATOM 1167 C C . ALA A 1 154 ? 3.184 31.234 -2.121 1 61.94 154 ALA A C 1
ATOM 1169 O O . ALA A 1 154 ? 2.025 31.641 -2.01 1 61.94 154 ALA A O 1
ATOM 1170 N N . SER A 1 155 ? 3.49 30.484 -3.143 1 57.53 155 SER A N 1
ATOM 1171 C CA . SER A 1 155 ? 2.727 30.484 -4.383 1 57.53 155 SER A CA 1
ATOM 1172 C C . SER A 1 155 ? 1.37 29.812 -4.199 1 57.53 155 SER A C 1
ATOM 1174 O O . SER A 1 155 ? 0.329 30.422 -4.465 1 57.53 155 SER A O 1
ATOM 1176 N N . PRO A 1 156 ? 1.239 28.641 -3.748 1 54.12 156 PRO A N 1
ATOM 1177 C CA . PRO A 1 156 ? -0.094 28.031 -3.627 1 54.12 156 PRO A CA 1
ATOM 1178 C C . PRO A 1 156 ? -0.988 28.781 -2.643 1 54.12 156 PRO A C 1
ATOM 1180 O O . PRO A 1 156 ? -2.199 28.891 -2.857 1 54.12 156 PRO A O 1
ATOM 1183 N N . ALA A 1 157 ? -0.391 29.297 -1.669 1 58.97 157 ALA A N 1
ATOM 1184 C CA . ALA A 1 157 ? -1.154 30.031 -0.669 1 58.97 157 ALA A CA 1
ATOM 1185 C C . ALA A 1 157 ? -1.756 31.297 -1.269 1 58.97 157 ALA A C 1
ATOM 1187 O O . ALA A 1 157 ? -2.861 31.703 -0.9 1 58.97 157 ALA A O 1
ATOM 1188 N N . ARG A 1 158 ? -1.13 31.719 -2.254 1 66.62 158 ARG A N 1
ATOM 1189 C CA . ARG A 1 158 ? -1.606 32.969 -2.834 1 66.62 158 ARG A CA 1
ATOM 1190 C C . ARG A 1 158 ? -2.535 32.719 -4.016 1 66.62 158 ARG A C 1
ATOM 1192 O O . ARG A 1 158 ? -3.572 33.344 -4.152 1 66.62 158 ARG A O 1
ATOM 1199 N N . ARG A 1 159 ? -2.234 31.734 -4.797 1 79.5 159 ARG A N 1
ATOM 1200 C CA . ARG A 1 159 ? -2.979 31.5 -6.031 1 79.5 159 ARG A CA 1
ATOM 1201 C C . ARG A 1 159 ? -4.191 30.609 -5.785 1 79.5 159 ARG A C 1
ATOM 1203 O O . ARG A 1 159 ? -5.188 30.703 -6.504 1 79.5 159 ARG A O 1
ATOM 1210 N N . GLY A 1 160 ? -4.148 29.766 -4.766 1 91.81 160 GLY A N 1
ATOM 1211 C CA . GLY A 1 160 ? -5.199 28.812 -4.488 1 91.81 160 GLY A CA 1
ATOM 1212 C C . GLY A 1 160 ? -5.066 27.531 -5.289 1 91.81 160 GLY A C 1
ATOM 1213 O O . GLY A 1 160 ? -4.383 27.5 -6.316 1 91.81 160 GLY A O 1
ATOM 1214 N N . LEU A 1 161 ? -5.75 26.484 -4.891 1 95.44 161 LEU A N 1
ATOM 1215 C CA . LEU A 1 161 ? -5.637 25.172 -5.5 1 95.44 161 LEU A CA 1
ATOM 1216 C C . LEU A 1 161 ? -6.68 24.984 -6.598 1 95.44 161 LEU A C 1
ATOM 1218 O O . LEU A 1 161 ? -7.82 25.438 -6.457 1 95.44 161 LEU A O 1
ATOM 1222 N N . LYS A 1 162 ? -6.285 24.391 -7.613 1 97.06 162 LYS A N 1
ATOM 1223 C CA . LYS A 1 162 ? -7.191 23.844 -8.617 1 97.06 162 LYS A CA 1
ATOM 1224 C C . LYS A 1 162 ? -7.5 22.375 -8.336 1 97.06 162 LYS A C 1
ATOM 1226 O O . LYS A 1 162 ? -6.602 21.531 -8.344 1 97.06 162 LYS A O 1
ATOM 1231 N N . LEU A 1 163 ? -8.773 22.078 -8.117 1 98.38 163 LEU A N 1
ATOM 1232 C CA . LEU A 1 163 ? -9.188 20.703 -7.844 1 98.38 163 LEU A CA 1
ATOM 1233 C C . LEU A 1 163 ? -9.984 20.141 -9.016 1 98.38 163 LEU A C 1
ATOM 1235 O O . LEU A 1 163 ? -10.703 20.875 -9.695 1 98.38 163 LEU A O 1
ATOM 1239 N N . VAL A 1 164 ? -9.844 18.859 -9.234 1 98.69 164 VAL A N 1
ATOM 1240 C CA . VAL A 1 164 ? -10.711 18.109 -10.141 1 98.69 164 VAL A CA 1
ATOM 1241 C C . VAL A 1 164 ? -11.297 16.906 -9.414 1 98.69 164 VAL A C 1
ATOM 1243 O O . VAL A 1 164 ? -10.609 16.25 -8.633 1 98.69 164 VAL A O 1
ATOM 1246 N N . THR A 1 165 ? -12.602 16.703 -9.602 1 98.75 165 THR A N 1
ATOM 1247 C CA . THR A 1 165 ? -13.25 15.562 -8.953 1 98.75 165 THR A CA 1
ATOM 1248 C C . THR A 1 165 ? -12.766 14.25 -9.555 1 98.75 165 THR A C 1
ATOM 1250 O O . THR A 1 165 ? -12.734 14.094 -10.781 1 98.75 165 THR A O 1
ATOM 1253 N N . SER A 1 166 ? -12.375 13.344 -8.688 1 98.5 166 SER A N 1
ATOM 1254 C CA . SER A 1 166 ? -11.852 12.055 -9.125 1 98.5 166 SER A CA 1
ATOM 1255 C C . SER A 1 166 ? -12.969 11.031 -9.281 1 98.5 166 SER A C 1
ATOM 1257 O O . SER A 1 166 ? -13.938 11.047 -8.516 1 98.5 166 SER A O 1
ATOM 1259 N N . HIS A 1 167 ? -12.852 10.094 -10.242 1 97.19 167 HIS A N 1
ATOM 1260 C CA . HIS A 1 167 ? -13.727 8.922 -10.297 1 97.19 167 HIS A CA 1
ATOM 1261 C C . HIS A 1 167 ? -13.312 7.883 -9.266 1 97.19 167 HIS A C 1
ATOM 1263 O O . HIS A 1 167 ? -14.078 6.961 -8.969 1 97.19 167 HIS A O 1
ATOM 1269 N N . ILE A 1 168 ? -12.055 7.98 -8.742 1 97.88 168 ILE A N 1
ATOM 1270 C CA . ILE A 1 168 ? -11.602 7.074 -7.691 1 97.88 168 ILE A CA 1
ATOM 1271 C C . ILE A 1 168 ? -12.336 7.383 -6.391 1 97.88 168 ILE A C 1
ATOM 1273 O O . ILE A 1 168 ? -12.297 8.516 -5.898 1 97.88 168 ILE A O 1
ATOM 1277 N N . ARG A 1 169 ? -12.93 6.406 -5.793 1 97.69 169 ARG A N 1
ATOM 1278 C CA . ARG A 1 169 ? -13.742 6.582 -4.594 1 97.69 169 ARG A CA 1
ATOM 1279 C C . ARG A 1 169 ? -12.953 6.215 -3.34 1 97.69 169 ARG A C 1
ATOM 1281 O O . ARG A 1 169 ? -11.992 5.445 -3.408 1 97.69 169 ARG A O 1
ATOM 1288 N N . ARG A 1 170 ? -13.367 6.848 -2.232 1 97.06 170 ARG A N 1
ATOM 1289 C CA . ARG A 1 170 ? -12.906 6.414 -0.918 1 97.06 170 ARG A CA 1
ATOM 1290 C C . ARG A 1 170 ? -13.594 5.121 -0.496 1 97.06 170 ARG A C 1
ATOM 1292 O O . ARG A 1 170 ? -14.82 5.035 -0.499 1 97.06 170 ARG A O 1
ATOM 1299 N N . GLY A 1 171 ? -12.836 4.168 -0.117 1 94 171 GLY A N 1
ATOM 1300 C CA . GLY A 1 171 ? -13.383 2.852 0.18 1 94 171 GLY A CA 1
ATOM 1301 C C . GLY A 1 171 ? -13.953 2.748 1.581 1 94 171 GLY A C 1
ATOM 1302 O O . GLY A 1 171 ? -13.703 3.609 2.426 1 94 171 GLY A O 1
ATOM 1303 N N . THR A 1 172 ? -14.734 1.614 1.807 1 94.06 172 THR A N 1
ATOM 1304 C CA . THR A 1 172 ? -15.32 1.35 3.119 1 94.06 172 THR A CA 1
ATOM 1305 C C . THR A 1 172 ? -14.258 0.828 4.082 1 94.06 172 THR A C 1
ATOM 1307 O O . THR A 1 172 ? -13.266 0.235 3.66 1 94.06 172 THR A O 1
ATOM 1310 N N . PRO A 1 173 ? -14.5 1.044 5.363 1 93.81 173 PRO A N 1
ATOM 1311 C CA . PRO A 1 173 ? -13.484 0.67 6.348 1 93.81 173 PRO A CA 1
ATOM 1312 C C . PRO A 1 173 ? -13.273 -0.839 6.43 1 93.81 173 PRO A C 1
ATOM 1314 O O . PRO A 1 173 ? -12.281 -1.295 7.004 1 93.81 173 PRO A O 1
ATOM 1317 N N . ASP A 1 174 ? -14.18 -1.652 5.871 1 94.19 174 ASP A N 1
ATOM 1318 C CA . ASP A 1 174 ? -14.008 -3.102 5.891 1 94.19 174 ASP A CA 1
ATOM 1319 C C . ASP A 1 174 ? -13.219 -3.574 4.672 1 94.19 174 ASP A C 1
ATOM 1321 O O . ASP A 1 174 ? -13.039 -4.777 4.469 1 94.19 174 ASP A O 1
ATOM 1325 N N . VAL A 1 175 ? -12.789 -2.764 3.807 1 93.44 175 VAL A N 1
ATOM 1326 C CA . VAL A 1 175 ? -11.844 -3.068 2.74 1 93.44 175 VAL A CA 1
ATOM 1327 C C . VAL A 1 175 ? -10.438 -2.623 3.152 1 93.44 175 VAL A C 1
ATOM 1329 O O . VAL A 1 175 ? -9.531 -3.445 3.268 1 93.44 175 VAL A O 1
ATOM 1332 N N . LYS A 1 176 ? -10.266 -1.422 3.334 1 90.62 176 LYS A N 1
ATOM 1333 C CA . LYS A 1 176 ? -9.117 -0.737 3.916 1 90.62 176 LYS A CA 1
ATOM 1334 C C . LYS A 1 176 ? -9.547 0.504 4.691 1 90.62 176 LYS A C 1
ATOM 1336 O O . LYS A 1 176 ? -10.078 1.453 4.109 1 90.62 176 LYS A O 1
ATOM 1341 N N . ASP A 1 177 ? -9.289 0.517 5.941 1 91.12 177 ASP A N 1
ATOM 1342 C CA . ASP A 1 177 ? -9.727 1.642 6.766 1 91.12 177 ASP A CA 1
ATOM 1343 C C . ASP A 1 177 ? -8.938 2.904 6.434 1 91.12 177 ASP A C 1
ATOM 1345 O O . ASP A 1 177 ? -7.738 2.986 6.723 1 91.12 177 ASP A O 1
ATOM 1349 N N . GLU A 1 178 ? -9.625 3.846 5.945 1 90.75 178 GLU A N 1
ATOM 1350 C CA . GLU A 1 178 ? -8.984 5.074 5.477 1 90.75 178 GLU A CA 1
ATOM 1351 C C . GLU A 1 178 ? -8.594 5.973 6.648 1 90.75 178 GLU A C 1
ATOM 1353 O O . GLU A 1 178 ? -7.914 6.98 6.461 1 90.75 178 GLU A O 1
ATOM 1358 N N . MET A 1 179 ? -8.953 5.605 7.824 1 89.38 179 MET A N 1
ATOM 1359 C CA . MET A 1 179 ? -8.602 6.391 9.008 1 89.38 179 MET A CA 1
ATOM 1360 C C . MET A 1 179 ? -7.129 6.211 9.359 1 89.38 179 MET A C 1
ATOM 1362 O O . MET A 1 179 ? -6.551 7.035 10.07 1 89.38 179 MET A O 1
ATOM 1366 N N . TRP A 1 180 ? -6.57 5.082 8.883 1 87.19 180 TRP A N 1
ATOM 1367 C CA . TRP A 1 180 ? -5.172 4.809 9.203 1 87.19 180 TRP A CA 1
ATOM 1368 C C . TRP A 1 180 ? -4.246 5.418 8.156 1 87.19 180 TRP A C 1
ATOM 1370 O O . TRP A 1 180 ? -4.527 5.355 6.953 1 87.19 180 TRP A O 1
ATOM 1380 N N . ASN A 1 181 ? -3.176 6.039 8.672 1 92.94 181 ASN A N 1
ATOM 1381 C CA . ASN A 1 181 ? -2.121 6.477 7.766 1 92.94 181 ASN A CA 1
ATOM 1382 C C . ASN A 1 181 ? -1.233 5.316 7.332 1 92.94 181 ASN A C 1
ATOM 1384 O O . ASN A 1 181 ? -0.117 5.16 7.832 1 92.94 181 ASN A O 1
ATOM 1388 N N . HIS A 1 182 ? -1.764 4.609 6.383 1 93.44 182 HIS A N 1
ATOM 1389 C CA . HIS A 1 182 ? -1.066 3.418 5.91 1 93.44 182 HIS A CA 1
ATOM 1390 C C . HIS A 1 182 ? -0.178 3.736 4.715 1 93.44 182 HIS A C 1
ATOM 1392 O O . HIS A 1 182 ? -0.45 4.68 3.967 1 93.44 182 HIS A O 1
ATOM 1398 N N . VAL A 1 183 ? 0.871 2.918 4.539 1 96.25 183 VAL A N 1
ATOM 1399 C CA . VAL A 1 183 ? 1.805 3.061 3.426 1 96.25 183 VAL A CA 1
ATOM 1400 C C . VAL A 1 183 ? 1.178 2.504 2.148 1 96.25 183 VAL A C 1
ATOM 1402 O O . VAL A 1 183 ? 1.65 2.781 1.045 1 96.25 183 VAL A O 1
ATOM 1405 N N . SER A 1 184 ? 0.119 1.819 2.152 1 96.19 184 SER A N 1
ATOM 1406 C CA . SER A 1 184 ? -0.578 1.299 0.98 1 96.19 184 SER A CA 1
ATOM 1407 C C . SER A 1 184 ? -1.485 2.357 0.361 1 96.19 184 SER A C 1
ATOM 1409 O O . SER A 1 184 ? -2.697 2.348 0.581 1 96.19 184 SER A O 1
ATOM 1411 N N . LYS A 1 185 ? -0.908 3.209 -0.526 1 96.44 185 LYS A N 1
ATOM 1412 C CA . LYS A 1 185 ? -1.6 4.426 -0.945 1 96.44 185 LYS A CA 1
ATOM 1413 C C . LYS A 1 185 ? -2.012 4.344 -2.412 1 96.44 185 LYS A C 1
ATOM 1415 O O . LYS A 1 185 ? -2.16 5.371 -3.078 1 96.44 185 LYS A O 1
ATOM 1420 N N . ALA A 1 186 ? -2.23 3.152 -2.945 1 95.31 186 ALA A N 1
ATOM 1421 C CA . ALA A 1 186 ? -2.576 3.002 -4.355 1 95.31 186 ALA A CA 1
ATOM 1422 C C . ALA A 1 186 ? -3.814 3.822 -4.707 1 95.31 186 ALA A C 1
ATOM 1424 O O . ALA A 1 186 ? -3.887 4.422 -5.781 1 95.31 186 ALA A O 1
ATOM 1425 N N . THR A 1 187 ? -4.828 3.891 -3.809 1 95.69 187 THR A N 1
ATOM 1426 C CA . THR A 1 187 ? -6.059 4.645 -4.039 1 95.69 187 THR A CA 1
ATOM 1427 C C . THR A 1 187 ? -5.758 6.129 -4.215 1 95.69 187 THR A C 1
ATOM 1429 O O . THR A 1 187 ? -6.18 6.742 -5.199 1 95.69 187 THR A O 1
ATOM 1432 N N . ASP A 1 188 ? -4.949 6.648 -3.348 1 96.62 188 ASP A N 1
ATOM 1433 C CA . ASP A 1 188 ? -4.621 8.07 -3.361 1 96.62 188 ASP A CA 1
ATOM 1434 C C . ASP A 1 188 ? -3.73 8.414 -4.551 1 96.62 188 ASP A C 1
ATOM 1436 O O . ASP A 1 188 ? -3.896 9.469 -5.168 1 96.62 188 ASP A O 1
ATOM 1440 N N . VAL A 1 189 ? -2.785 7.535 -4.828 1 96.75 189 VAL A N 1
ATOM 1441 C CA . VAL A 1 189 ? -1.87 7.762 -5.941 1 96.75 189 VAL A CA 1
ATOM 1442 C C . VAL A 1 189 ? -2.643 7.738 -7.258 1 96.75 189 VAL A C 1
ATOM 1444 O O . VAL A 1 189 ? -2.398 8.562 -8.148 1 96.75 189 VAL A O 1
ATOM 1447 N N . SER A 1 190 ? -3.604 6.805 -7.391 1 96.56 190 SER A N 1
ATOM 1448 C CA . SER A 1 190 ? -4.414 6.727 -8.602 1 96.56 190 SER A CA 1
ATOM 1449 C C . SER A 1 190 ? -5.199 8.016 -8.82 1 96.56 190 SER A C 1
ATOM 1451 O O . SER A 1 190 ? -5.254 8.531 -9.945 1 96.56 190 SER A O 1
ATOM 1453 N N . ALA A 1 191 ? -5.801 8.531 -7.762 1 97.88 191 ALA A N 1
ATOM 1454 C CA . ALA A 1 191 ? -6.512 9.805 -7.852 1 97.88 191 ALA A CA 1
ATOM 1455 C C . ALA A 1 191 ? -5.562 10.93 -8.25 1 97.88 191 ALA A C 1
ATOM 1457 O O . ALA A 1 191 ? -5.898 11.766 -9.086 1 97.88 191 ALA A O 1
ATOM 1458 N N . CYS A 1 192 ? -4.398 10.922 -7.652 1 97.75 192 CYS A N 1
ATOM 1459 C CA . CYS A 1 192 ? -3.389 11.945 -7.91 1 97.75 192 CYS A CA 1
ATOM 1460 C C . CYS A 1 192 ? -2.963 11.93 -9.375 1 97.75 192 CYS A C 1
ATOM 1462 O O . CYS A 1 192 ? -2.822 12.992 -9.992 1 97.75 192 CYS A O 1
ATOM 1464 N N . ILE A 1 193 ? -2.754 10.758 -9.93 1 96.94 193 ILE A N 1
ATOM 1465 C CA . ILE A 1 193 ? -2.354 10.609 -11.32 1 96.94 193 ILE A CA 1
ATOM 1466 C C . ILE A 1 193 ? -3.398 11.25 -12.234 1 96.94 193 ILE A C 1
ATOM 1468 O O . ILE A 1 193 ? -3.055 11.977 -13.164 1 96.94 193 ILE A O 1
ATOM 1472 N N . GLY A 1 194 ? -4.676 11.008 -11.977 1 96.81 194 GLY A N 1
ATOM 1473 C CA . GLY A 1 194 ? -5.746 11.617 -12.742 1 96.81 194 GLY A CA 1
ATOM 1474 C C . GLY A 1 194 ? -5.734 13.133 -12.688 1 96.81 194 GLY A C 1
ATOM 1475 O O . GLY A 1 194 ? -5.906 13.805 -13.703 1 96.81 194 GLY A O 1
ATOM 1476 N N . ALA A 1 195 ? -5.566 13.664 -11.492 1 97.69 195 ALA A N 1
ATOM 1477 C CA . ALA A 1 195 ? -5.508 15.109 -11.32 1 97.69 195 ALA A CA 1
ATOM 1478 C C . ALA A 1 195 ? -4.332 15.711 -12.086 1 97.69 195 ALA A C 1
ATOM 1480 O O . ALA A 1 195 ? -4.488 16.719 -12.781 1 97.69 195 ALA A O 1
ATOM 1481 N N . ASN A 1 196 ? -3.16 15.07 -11.969 1 96.88 196 ASN A N 1
ATOM 1482 C CA . ASN A 1 196 ? -1.976 15.523 -12.688 1 96.88 196 ASN A CA 1
ATOM 1483 C C . ASN A 1 196 ? -2.215 15.57 -14.195 1 96.88 196 ASN A C 1
ATOM 1485 O O . ASN A 1 196 ? -1.776 16.5 -14.867 1 96.88 196 ASN A O 1
ATOM 1489 N N . ALA A 1 197 ? -2.902 14.609 -14.727 1 96.06 197 ALA A N 1
ATOM 1490 C CA . ALA A 1 197 ? -3.111 14.461 -16.156 1 96.06 197 ALA A CA 1
ATOM 1491 C C . ALA A 1 197 ? -3.867 15.656 -16.734 1 96.06 197 ALA A C 1
ATOM 1493 O O . ALA A 1 197 ? -3.734 15.977 -17.922 1 96.06 197 ALA A O 1
ATOM 1494 N N . VAL A 1 198 ? -4.625 16.391 -15.891 1 96.12 198 VAL A N 1
ATOM 1495 C CA . VAL A 1 198 ? -5.426 17.5 -16.406 1 96.12 198 VAL A CA 1
ATOM 1496 C C . VAL A 1 198 ? -4.918 18.812 -15.812 1 96.12 198 VAL A C 1
ATOM 1498 O O . VAL A 1 198 ? -5.602 19.828 -15.898 1 96.12 198 VAL A O 1
ATOM 1501 N N . GLY A 1 199 ? -3.787 18.734 -15.125 1 95.56 199 GLY A N 1
ATOM 1502 C CA . GLY A 1 199 ? -3.137 19.953 -14.648 1 95.56 199 GLY A CA 1
ATOM 1503 C C . GLY A 1 199 ? -3.736 20.484 -13.359 1 95.56 199 GLY A C 1
ATOM 1504 O O . GLY A 1 199 ? -3.621 21.672 -13.062 1 95.56 199 GLY A O 1
ATOM 1505 N N . ALA A 1 200 ? -4.488 19.688 -12.617 1 96.5 200 ALA A N 1
ATOM 1506 C CA . ALA A 1 200 ? -5.023 20.078 -11.32 1 96.5 200 ALA A CA 1
ATOM 1507 C C . ALA A 1 200 ? -4 19.859 -10.211 1 96.5 200 ALA A C 1
ATOM 1509 O O . ALA A 1 200 ? -3.062 19.078 -10.375 1 96.5 200 ALA A O 1
ATOM 1510 N N . ASP A 1 201 ? -4.176 20.547 -9.117 1 94.81 201 ASP A N 1
ATOM 1511 C CA . ASP A 1 201 ? -3.254 20.438 -7.988 1 94.81 201 ASP A CA 1
ATOM 1512 C C . ASP A 1 201 ? -3.57 19.219 -7.125 1 94.81 201 ASP A C 1
ATOM 1514 O O . ASP A 1 201 ? -2.668 18.609 -6.562 1 94.81 201 ASP A O 1
ATOM 1518 N N . GLU A 1 202 ? -4.848 18.938 -6.977 1 96.56 202 GLU A N 1
ATOM 1519 C CA . GLU A 1 202 ? -5.324 17.812 -6.18 1 96.56 202 GLU A CA 1
ATOM 1520 C C . GLU A 1 202 ? -6.586 17.203 -6.789 1 96.56 202 GLU A C 1
ATOM 1522 O O . GLU A 1 202 ? -7.293 17.859 -7.555 1 96.56 202 GLU A O 1
ATOM 1527 N N . ALA A 1 203 ? -6.805 15.977 -6.434 1 98.56 203 ALA A N 1
ATOM 1528 C CA . ALA A 1 203 ? -8.055 15.289 -6.758 1 98.56 203 ALA A CA 1
ATOM 1529 C C . ALA A 1 203 ? -9.055 15.398 -5.609 1 98.56 203 ALA A C 1
ATOM 1531 O O . ALA A 1 203 ? -8.75 15.023 -4.477 1 98.56 203 ALA A O 1
ATOM 1532 N N . LEU A 1 204 ? -10.211 15.984 -5.883 1 98.81 204 LEU A N 1
ATOM 1533 C CA . LEU A 1 204 ? -11.32 15.914 -4.938 1 98.81 204 LEU A CA 1
ATOM 1534 C C . LEU A 1 204 ? -12 14.555 -4.992 1 98.81 204 LEU A C 1
ATOM 1536 O O . LEU A 1 204 ? -12.445 14.125 -6.059 1 98.81 204 LEU A O 1
ATOM 1540 N N . MET A 1 205 ? -12.062 13.875 -3.871 1 98.75 205 MET A N 1
ATOM 1541 C CA . MET A 1 205 ? -12.523 12.484 -3.854 1 98.75 205 MET A CA 1
ATOM 1542 C C . MET A 1 205 ? -13.859 12.367 -3.121 1 98.75 205 MET A C 1
ATOM 1544 O O . MET A 1 205 ? -14.094 13.062 -2.133 1 98.75 205 MET A O 1
ATOM 1548 N N . LEU A 1 206 ? -14.719 11.484 -3.592 1 98.62 206 LEU A N 1
ATOM 1549 C CA . LEU A 1 206 ? -16.062 11.258 -3.064 1 98.62 206 LEU A CA 1
ATOM 1550 C C . LEU A 1 206 ? -16.156 9.891 -2.387 1 98.62 206 LEU A C 1
ATOM 1552 O O . LEU A 1 206 ? -15.328 9.008 -2.641 1 98.62 206 LEU A O 1
ATOM 1556 N N . ASP A 1 207 ? -17.078 9.734 -1.46 1 97.31 207 ASP A N 1
ATOM 1557 C CA . ASP A 1 207 ? -17.375 8.406 -0.927 1 97.31 207 ASP A CA 1
ATOM 1558 C C . ASP A 1 207 ? -18.203 7.59 -1.919 1 97.31 207 ASP A C 1
ATOM 1560 O O . ASP A 1 207 ? -18.516 8.07 -3.01 1 97.31 207 ASP A O 1
ATOM 1564 N N . PRO A 1 208 ? -18.531 6.301 -1.613 1 95.19 208 PRO A N 1
ATOM 1565 C CA . PRO A 1 208 ? -19.234 5.438 -2.557 1 95.19 208 PRO A CA 1
ATOM 1566 C C . PRO A 1 208 ? -20.641 5.949 -2.883 1 95.19 208 PRO A C 1
ATOM 1568 O O . PRO A 1 208 ? -21.219 5.578 -3.91 1 95.19 208 PRO A O 1
ATOM 1571 N N . ASN A 1 209 ? -21.188 6.805 -2.055 1 96.06 209 ASN A N 1
ATOM 1572 C CA . ASN A 1 209 ? -22.531 7.32 -2.262 1 96.06 209 ASN A CA 1
ATOM 1573 C C . ASN A 1 209 ? -22.516 8.641 -3.021 1 96.06 209 ASN A C 1
ATOM 1575 O O . ASN A 1 209 ? -23.578 9.195 -3.33 1 96.06 209 ASN A O 1
ATOM 1579 N N . GLY A 1 210 ? -21.359 9.172 -3.283 1 97.31 210 GLY A N 1
ATOM 1580 C CA . GLY A 1 210 ? -21.234 10.359 -4.117 1 97.31 210 GLY A CA 1
ATOM 1581 C C . GLY A 1 210 ? -21.078 11.633 -3.318 1 97.31 210 GLY A C 1
ATOM 1582 O O . GLY A 1 210 ? -21.109 12.734 -3.879 1 97.31 210 GLY A O 1
ATOM 1583 N N . PHE A 1 211 ? -20.859 11.539 -1.982 1 98.5 211 PHE A N 1
ATOM 1584 C CA . PHE A 1 211 ? -20.688 12.734 -1.162 1 98.5 211 PHE A CA 1
ATOM 1585 C C . PHE A 1 211 ? -19.203 13.117 -1.09 1 98.5 211 PHE A C 1
ATOM 1587 O O . PHE A 1 211 ? -18.328 12.25 -1.081 1 98.5 211 PHE A O 1
ATOM 1594 N N . VAL A 1 212 ? -18.938 14.422 -0.967 1 98.69 212 VAL A N 1
ATOM 1595 C CA . VAL A 1 212 ? -17.594 14.984 -0.897 1 98.69 212 VAL A CA 1
ATOM 1596 C C . VAL A 1 212 ? -16.922 14.555 0.406 1 98.69 212 VAL A C 1
ATOM 1598 O O . VAL A 1 212 ? -17.531 14.609 1.475 1 98.69 212 VAL A O 1
ATOM 1601 N N . LYS A 1 213 ? -15.664 14.172 0.292 1 98.12 213 LYS A N 1
ATOM 1602 C CA . LYS A 1 213 ? -15.016 13.719 1.522 1 98.12 213 LYS A CA 1
ATOM 1603 C C . LYS A 1 213 ? -13.664 14.414 1.714 1 98.12 213 LYS A C 1
ATOM 1605 O O . LYS A 1 213 ? -13.469 15.148 2.686 1 98.12 213 LYS A O 1
ATOM 1610 N N . THR A 1 214 ? -12.711 14.188 0.847 1 98 214 THR A N 1
ATOM 1611 C CA . THR A 1 214 ? -11.336 14.656 1.005 1 98 214 THR A CA 1
ATOM 1612 C C . THR A 1 214 ? -10.664 14.82 -0.354 1 98 214 THR A C 1
ATOM 1614 O O . THR A 1 214 ? -11.297 14.609 -1.395 1 98 214 THR A O 1
ATOM 1617 N N . CYS A 1 215 ? -9.477 15.344 -0.38 1 97.69 215 CYS A N 1
ATOM 1618 C CA . CYS A 1 215 ? -8.609 15.242 -1.549 1 97.69 215 CYS A CA 1
ATOM 1619 C C . CYS A 1 215 ? -7.625 14.094 -1.401 1 97.69 215 CYS A C 1
ATOM 1621 O O . CYS A 1 215 ? -7.664 13.359 -0.41 1 97.69 215 CYS A O 1
ATOM 1623 N N . ASN A 1 216 ? -6.797 13.844 -2.414 1 96.56 216 ASN A N 1
ATOM 1624 C CA . ASN A 1 216 ? -5.895 12.695 -2.414 1 96.56 216 ASN A CA 1
ATOM 1625 C C . ASN A 1 216 ? -4.801 12.844 -1.358 1 96.56 216 ASN A C 1
ATOM 1627 O O . ASN A 1 216 ? -4.234 11.852 -0.902 1 96.56 216 ASN A O 1
ATOM 1631 N N . SER A 1 217 ? -4.504 14.078 -0.927 1 95.06 217 SER A N 1
ATOM 1632 C CA . SER A 1 217 ? -3.418 14.211 0.04 1 95.06 217 SER A CA 1
ATOM 1633 C C . SER A 1 217 ? -3.754 15.242 1.112 1 95.06 217 SER A C 1
ATOM 1635 O O . SER A 1 217 ? -2.928 15.539 1.978 1 95.06 217 SER A O 1
ATOM 1637 N N . THR A 1 218 ? -4.949 15.844 1.08 1 96 218 THR A N 1
ATOM 1638 C CA . THR A 1 218 ? -5.379 16.859 2.041 1 96 218 THR A CA 1
ATOM 1639 C C . THR A 1 218 ? -6.836 16.641 2.439 1 96 218 THR A C 1
ATOM 1641 O O . THR A 1 218 ? -7.586 15.969 1.726 1 96 218 THR A O 1
ATOM 1644 N N . ASN A 1 219 ? -7.172 17.188 3.615 1 97.5 219 ASN A N 1
ATOM 1645 C CA . ASN A 1 219 ? -8.594 17.312 3.938 1 97.5 219 ASN A CA 1
ATOM 1646 C C . ASN A 1 219 ? -9.227 18.516 3.258 1 97.5 219 ASN A C 1
ATOM 1648 O O . ASN A 1 219 ? -8.523 19.344 2.68 1 97.5 219 ASN A O 1
ATOM 1652 N N . PHE A 1 220 ? -10.547 18.594 3.248 1 98.44 220 PHE A N 1
ATOM 1653 C CA . PHE A 1 220 ? -11.273 19.578 2.461 1 98.44 220 PHE A CA 1
ATOM 1654 C C . PHE A 1 220 ? -12.414 20.188 3.273 1 98.44 220 PHE A C 1
ATOM 1656 O O . PHE A 1 220 ? -13.055 19.5 4.07 1 98.44 220 PHE A O 1
ATOM 1663 N N . PHE A 1 221 ? -12.664 21.516 3.066 1 98.75 221 PHE A N 1
ATOM 1664 C CA . PHE A 1 221 ? -13.75 22.266 3.691 1 98.75 221 PHE A CA 1
ATOM 1665 C C . PHE A 1 221 ? -14.391 23.219 2.695 1 98.75 221 PHE A C 1
ATOM 1667 O O . PHE A 1 221 ? -13.75 23.641 1.734 1 98.75 221 PHE A O 1
ATOM 1674 N N . VAL A 1 222 ? -15.648 23.578 3.008 1 98.75 222 VAL A N 1
ATOM 1675 C CA . VAL A 1 222 ? -16.266 24.719 2.33 1 98.75 222 VAL A CA 1
ATOM 1676 C C . VAL A 1 222 ? -16.906 25.656 3.359 1 98.75 222 VAL A C 1
ATOM 1678 O O . VAL A 1 222 ? -17.094 25.266 4.516 1 98.75 222 VAL A O 1
ATOM 1681 N N . VAL A 1 223 ? -17.047 26.844 2.957 1 98.81 223 VAL A N 1
ATOM 1682 C CA . VAL A 1 223 ? -17.812 27.828 3.727 1 98.81 223 VAL A CA 1
ATOM 1683 C C . VAL A 1 223 ? -19.047 28.25 2.949 1 98.81 223 VAL A C 1
ATOM 1685 O O . VAL A 1 223 ? -18.969 28.609 1.776 1 98.81 223 VAL A O 1
ATOM 1688 N N . ARG A 1 224 ? -20.156 28.141 3.559 1 98.06 224 ARG A N 1
ATOM 1689 C CA . ARG A 1 224 ? -21.438 28.547 2.969 1 98.06 224 ARG A CA 1
ATOM 1690 C C . ARG A 1 224 ? -22.219 29.438 3.93 1 98.06 224 ARG A C 1
ATOM 1692 O O . ARG A 1 224 ? -22.562 29.016 5.035 1 98.06 224 ARG A O 1
ATOM 1699 N N . ALA A 1 225 ? -22.516 30.641 3.541 1 96.69 225 ALA A N 1
ATOM 1700 C CA . ALA A 1 225 ? -23.266 31.609 4.336 1 96.69 225 ALA A CA 1
ATOM 1701 C C . ALA A 1 225 ? -22.656 31.766 5.727 1 96.69 225 ALA A C 1
ATOM 1703 O O . ALA A 1 225 ? -23.375 31.688 6.734 1 96.69 225 ALA A O 1
ATOM 1704 N N . GLY A 1 226 ? -21.375 31.797 5.727 1 96.81 226 GLY A N 1
ATOM 1705 C CA . GLY A 1 226 ? -20.641 32.062 6.957 1 96.81 226 GLY A CA 1
ATOM 1706 C C . GLY A 1 226 ? -20.453 30.812 7.809 1 96.81 226 GLY A C 1
ATOM 1707 O O . GLY A 1 226 ? -19.781 30.859 8.844 1 96.81 226 GLY A O 1
ATOM 1708 N N . GLU A 1 227 ? -20.969 29.703 7.352 1 98.56 227 GLU A N 1
ATOM 1709 C CA . GLU A 1 227 ? -20.859 28.453 8.094 1 98.56 227 GLU A CA 1
ATOM 1710 C C . GLU A 1 227 ? -19.828 27.531 7.457 1 98.56 227 GLU A C 1
ATOM 1712 O O . GLU A 1 227 ? -19.859 27.297 6.246 1 98.56 227 GLU A O 1
ATOM 1717 N N . VAL A 1 228 ? -18.938 27.047 8.312 1 98.88 228 VAL A N 1
ATOM 1718 C CA . VAL A 1 228 ? -17.922 26.109 7.852 1 98.88 228 VAL A CA 1
ATOM 1719 C C . VAL A 1 228 ? -18.5 24.688 7.789 1 98.88 228 VAL A C 1
ATOM 1721 O O . VAL A 1 228 ? -19.078 24.203 8.773 1 98.88 228 VAL A O 1
ATOM 1724 N N . TRP A 1 229 ? -18.406 24.047 6.602 1 98.88 229 TRP A N 1
ATOM 1725 C CA . TRP A 1 229 ? -18.828 22.656 6.43 1 98.88 229 TRP A CA 1
ATOM 1726 C C . TRP A 1 229 ? -17.625 21.75 6.277 1 98.88 229 TRP A C 1
ATOM 1728 O O . TRP A 1 229 ? -16.797 21.922 5.371 1 98.88 229 TRP A O 1
ATOM 1738 N N . ALA A 1 230 ? -17.5 20.844 7.195 1 98.69 230 ALA A N 1
ATOM 1739 C CA . ALA A 1 230 ? -16.547 19.734 7.094 1 98.69 230 ALA A CA 1
ATOM 1740 C C . ALA A 1 230 ? -17.25 18.453 6.68 1 98.69 230 ALA A C 1
ATOM 1742 O O . ALA A 1 230 ? -18.281 18.094 7.246 1 98.69 230 ALA A O 1
ATOM 1743 N N . PRO A 1 231 ? -16.688 17.734 5.699 1 98.38 231 PRO A N 1
ATOM 1744 C CA . PRO A 1 231 ? -17.25 16.406 5.453 1 98.38 231 PRO A CA 1
ATOM 1745 C C . PRO A 1 231 ? -17.266 15.531 6.707 1 98.38 231 PRO A C 1
ATOM 1747 O O . PRO A 1 231 ? -16.422 15.68 7.582 1 98.38 231 PRO A O 1
ATOM 1750 N N . THR A 1 232 ? -18.266 14.625 6.754 1 97.06 232 THR A N 1
ATOM 1751 C CA . THR A 1 232 ? -18.312 13.672 7.859 1 97.06 232 THR A CA 1
ATOM 1752 C C . THR A 1 232 ? -17.016 12.859 7.922 1 97.06 232 THR A C 1
ATOM 1754 O O . THR A 1 232 ? -16.266 12.812 6.949 1 97.06 232 THR A O 1
ATOM 1757 N N . ARG A 1 233 ? -16.75 12.188 9 1 94.75 233 ARG A N 1
ATOM 1758 C CA . ARG A 1 233 ? -15.477 11.523 9.258 1 94.75 233 ARG A CA 1
ATOM 1759 C C . ARG A 1 233 ? -15.375 10.219 8.477 1 94.75 233 ARG A C 1
ATOM 1761 O O . ARG A 1 233 ? -14.297 9.633 8.375 1 94.75 233 ARG A O 1
ATOM 1768 N N . SER A 1 234 ? -16.484 9.773 7.926 1 94.69 234 SER A N 1
ATOM 1769 C CA . SER A 1 234 ? -16.469 8.492 7.223 1 94.69 234 SER A CA 1
ATOM 1770 C C . SER A 1 234 ? -15.609 8.562 5.965 1 94.69 234 SER A C 1
ATOM 1772 O O . SER A 1 234 ? -15.586 9.586 5.277 1 94.69 234 SER A O 1
ATOM 1774 N N . TYR A 1 235 ? -14.844 7.52 5.65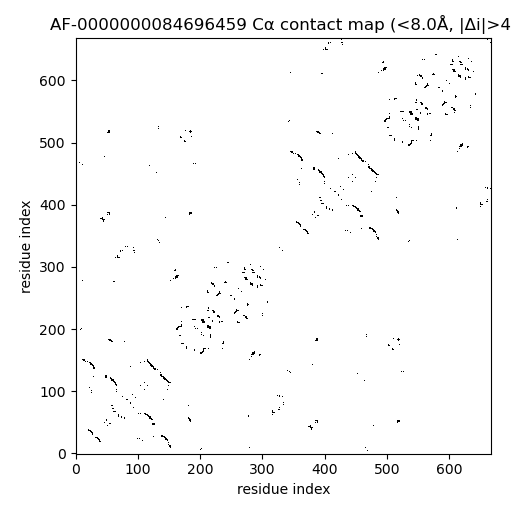6 1 94.88 235 TYR A N 1
ATOM 1775 C CA . TYR A 1 235 ? -14.164 7.277 4.391 1 94.88 235 TYR A CA 1
ATOM 1776 C C . TYR A 1 235 ? -12.961 8.203 4.23 1 94.88 235 TYR A C 1
ATOM 1778 O O . TYR A 1 235 ? -12.57 8.531 3.109 1 94.88 235 TYR A O 1
ATOM 1786 N N . GLN A 1 236 ? -12.406 8.711 5.289 1 95.12 236 GLN A N 1
ATOM 1787 C CA . GLN A 1 236 ? -11.266 9.617 5.168 1 95.12 236 GLN A CA 1
ATOM 1788 C C . GLN A 1 236 ? -10.383 9.547 6.41 1 95.12 236 GLN A C 1
ATOM 1790 O O . GLN A 1 236 ? -10.82 9.102 7.469 1 95.12 236 GLN A O 1
ATOM 1795 N N . MET A 1 237 ? -9.188 9.961 6.207 1 92.62 237 MET A N 1
ATOM 1796 C CA . MET A 1 237 ? -8.273 10.102 7.336 1 92.62 237 MET A CA 1
ATOM 1797 C C . MET A 1 237 ? -8.719 11.234 8.258 1 92.62 237 MET A C 1
ATOM 1799 O O . MET A 1 237 ? -9.156 12.289 7.789 1 92.62 237 MET A O 1
ATOM 1803 N N . HIS A 1 238 ? -8.594 10.992 9.492 1 91.94 238 HIS A N 1
ATOM 1804 C CA . HIS A 1 238 ? -8.906 12.023 10.477 1 91.94 238 HIS A CA 1
ATOM 1805 C C . HIS A 1 238 ? -7.699 12.93 10.727 1 91.94 238 HIS A C 1
ATOM 1807 O O . HIS A 1 238 ? -7.023 12.797 11.75 1 91.94 238 HIS A O 1
ATOM 1813 N N . GLY A 1 239 ? -7.527 13.906 9.812 1 96.12 239 GLY A N 1
ATOM 1814 C CA . GLY A 1 239 ? -6.387 14.797 9.914 1 96.12 239 GLY A CA 1
ATOM 1815 C C . GLY A 1 239 ? -6.352 15.57 11.219 1 96.12 239 GLY A C 1
ATOM 1816 O O . GLY A 1 239 ? -7.391 15.992 11.727 1 96.12 239 GLY A O 1
ATOM 1817 N N . ILE A 1 240 ? -5.191 15.766 11.695 1 97.31 240 ILE A N 1
ATOM 1818 C CA . ILE A 1 240 ? -5.023 16.5 12.945 1 97.31 240 ILE A CA 1
ATOM 1819 C C . ILE A 1 240 ? -5.305 17.984 12.711 1 97.31 240 ILE A C 1
ATOM 1821 O O . ILE A 1 240 ? -6.012 18.625 13.492 1 97.31 240 ILE A O 1
ATOM 1825 N N . THR A 1 241 ? -4.785 18.547 11.594 1 97.56 241 THR A N 1
ATOM 1826 C CA . THR A 1 241 ? -5.102 19.922 11.234 1 97.56 241 THR A CA 1
ATOM 1827 C C . THR A 1 241 ? -6.605 20.094 11.031 1 97.56 241 THR A C 1
ATOM 1829 O O . THR A 1 241 ? -7.176 21.125 11.414 1 97.56 241 THR A O 1
ATOM 1832 N N . ARG A 1 242 ? -7.234 19.156 10.406 1 97.75 242 ARG A N 1
ATOM 1833 C CA . ARG A 1 242 ? -8.688 19.156 10.25 1 97.75 242 ARG A CA 1
ATOM 1834 C C . ARG A 1 242 ? -9.383 19.281 11.594 1 97.75 242 ARG A C 1
ATOM 1836 O O . ARG A 1 242 ? -10.25 20.141 11.789 1 97.75 242 ARG A O 1
ATOM 1843 N N . GLN A 1 243 ? -9 18.359 12.523 1 97.88 243 GLN A N 1
ATOM 1844 C CA . GLN A 1 243 ? -9.648 18.375 13.828 1 97.88 243 GLN A CA 1
ATOM 1845 C C . GLN A 1 243 ? -9.398 19.688 14.562 1 97.88 243 GLN A C 1
ATOM 1847 O O . GLN A 1 243 ? -10.305 20.234 15.18 1 97.88 243 GLN A O 1
ATOM 1852 N N . LYS A 1 244 ? -8.188 20.188 14.523 1 98.5 244 LYS A N 1
ATOM 1853 C CA . LYS A 1 244 ? -7.883 21.469 15.148 1 98.5 244 LYS A CA 1
ATOM 1854 C C . LYS A 1 244 ? -8.719 22.594 14.547 1 98.5 244 LYS A C 1
ATOM 1856 O O . LYS A 1 244 ? -9.164 23.5 15.258 1 98.5 244 LYS A O 1
ATOM 1861 N N . THR A 1 245 ? -8.914 22.562 13.25 1 98.5 245 THR A N 1
ATOM 1862 C CA . THR A 1 245 ? -9.719 23.547 12.555 1 98.5 245 THR A CA 1
ATOM 1863 C C . THR A 1 245 ? -11.148 23.547 13.078 1 98.5 245 THR A C 1
ATOM 1865 O O . THR A 1 245 ? -11.703 24.609 13.391 1 98.5 245 THR A O 1
ATOM 1868 N N . ILE A 1 246 ? -11.734 22.375 13.195 1 98.69 246 ILE A N 1
ATOM 1869 C CA . ILE A 1 246 ? -13.102 22.234 13.695 1 98.69 246 ILE A CA 1
ATOM 1870 C C . ILE A 1 246 ? -13.18 22.734 15.133 1 98.69 246 ILE A C 1
ATOM 1872 O O . ILE A 1 246 ? -14.086 23.5 15.484 1 98.69 246 ILE A O 1
ATOM 1876 N N . ASP A 1 247 ? -12.258 22.391 15.953 1 98.56 247 ASP A N 1
ATOM 1877 C CA . ASP A 1 247 ? -12.227 22.812 17.359 1 98.56 247 ASP A CA 1
ATOM 1878 C C . ASP A 1 247 ? -12.117 24.328 17.484 1 98.56 247 ASP A C 1
ATOM 1880 O O . ASP A 1 247 ? -12.766 24.938 18.328 1 98.56 247 ASP A O 1
ATOM 1884 N N . LEU A 1 248 ? -11.258 24.891 16.688 1 98.5 248 LEU A N 1
ATOM 1885 C CA . LEU A 1 248 ? -11.062 26.328 16.688 1 98.5 248 LEU A CA 1
ATOM 1886 C C . LEU A 1 248 ? -12.352 27.047 16.312 1 98.5 248 LEU A C 1
ATOM 1888 O O . LEU A 1 248 ? -12.68 28.094 16.891 1 98.5 248 LEU A O 1
ATOM 1892 N N . CYS A 1 249 ? -12.984 26.547 15.281 1 98.75 249 CYS A N 1
ATOM 1893 C CA . CYS A 1 249 ? -14.266 27.141 14.914 1 98.75 249 CYS A CA 1
ATOM 1894 C C . CYS A 1 249 ? -15.227 27.141 16.094 1 98.75 249 CYS A C 1
ATOM 1896 O O . CYS A 1 249 ? -15.797 28.172 16.438 1 98.75 249 CYS A O 1
ATOM 1898 N N . ARG A 1 250 ? -15.359 26.031 16.734 1 98.5 250 ARG A N 1
ATOM 1899 C CA . ARG A 1 250 ? -16.266 25.875 17.859 1 98.5 250 ARG A CA 1
ATOM 1900 C C . ARG A 1 250 ? -15.891 26.828 19 1 98.5 250 ARG A C 1
ATOM 1902 O O . ARG A 1 250 ? -16.75 27.516 19.562 1 98.5 250 ARG A O 1
ATOM 1909 N N . SER A 1 251 ? -14.688 26.938 19.312 1 98.38 251 SER A N 1
ATOM 1910 C CA . SER A 1 251 ? -14.227 27.703 20.469 1 98.38 251 SER A CA 1
ATOM 1911 C C . SER A 1 251 ? -14.234 29.203 20.188 1 98.38 251 SER A C 1
ATOM 1913 O O . SER A 1 251 ? -14.133 30.016 21.109 1 98.38 251 SER A O 1
ATOM 1915 N N . ASN A 1 252 ? -14.406 29.609 18.953 1 98.25 252 ASN A N 1
ATOM 1916 C CA . ASN A 1 252 ? -14.344 31.031 18.609 1 98.25 252 ASN A CA 1
ATOM 1917 C C . ASN A 1 252 ? -15.648 31.516 18 1 98.25 252 ASN A C 1
ATOM 1919 O O . ASN A 1 252 ? -15.672 32.531 17.312 1 98.25 252 ASN A O 1
ATOM 1923 N N . GLY A 1 253 ? -16.656 30.75 18.094 1 97.81 253 GLY A N 1
ATOM 1924 C CA . GLY A 1 253 ? -17.984 31.156 17.688 1 97.81 253 GLY A CA 1
ATOM 1925 C C . GLY A 1 253 ? -18.156 31.172 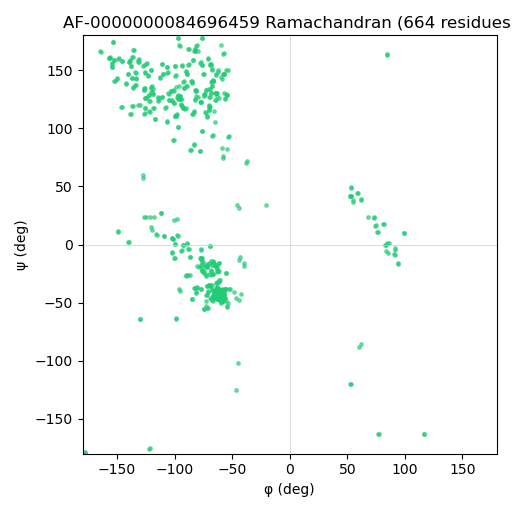16.172 1 97.81 253 GLY A C 1
ATOM 1926 O O . GLY A 1 253 ? -19 31.906 15.648 1 97.81 253 GLY A O 1
ATOM 1927 N N . ILE A 1 254 ? -17.328 30.562 15.43 1 98.5 254 ILE A N 1
ATOM 1928 C CA . ILE A 1 254 ? -17.516 30.359 13.992 1 98.5 254 ILE A CA 1
ATOM 1929 C C . ILE A 1 254 ? -18.391 29.141 13.75 1 98.5 254 ILE A C 1
ATOM 1931 O O . ILE A 1 254 ? -18.047 28.016 14.125 1 98.5 254 ILE A O 1
ATOM 1935 N N . PRO A 1 255 ? -19.578 29.312 13.211 1 98.69 255 PRO A N 1
ATOM 1936 C CA . PRO A 1 255 ? -20.438 28.141 12.977 1 98.69 255 PRO A CA 1
ATOM 1937 C C . PRO A 1 255 ? -19.75 27.078 12.133 1 98.69 255 PRO A C 1
ATOM 1939 O O . PRO A 1 255 ? -19.188 27.391 11.078 1 98.69 255 PRO A O 1
ATOM 1942 N N . VAL A 1 256 ? -19.781 25.844 12.602 1 98.81 256 VAL A N 1
ATOM 1943 C CA . VAL A 1 256 ? -19.156 24.719 11.898 1 98.81 256 VAL A CA 1
ATOM 1944 C C . VAL A 1 256 ? -20.016 23.469 12.031 1 98.81 256 VAL A C 1
ATOM 1946 O O . VAL A 1 256 ? -20.594 23.219 13.094 1 98.81 256 VAL A O 1
ATOM 1949 N N . ARG A 1 257 ? -20.156 22.719 10.969 1 98.31 257 ARG A N 1
ATOM 1950 C CA . ARG A 1 257 ? -20.891 21.453 10.953 1 98.31 257 ARG A CA 1
ATOM 1951 C C . ARG A 1 257 ? -20.109 20.375 10.219 1 98.31 257 ARG A C 1
ATOM 1953 O O . ARG A 1 257 ? -19.5 20.641 9.188 1 98.31 257 ARG A O 1
ATOM 1960 N N . GLU A 1 258 ? -20.078 19.188 10.75 1 98.44 258 GLU A N 1
ATOM 1961 C CA . GLU A 1 258 ? -19.688 17.984 10.016 1 98.44 258 GLU A CA 1
ATOM 1962 C C . GLU A 1 258 ? -20.906 17.328 9.367 1 98.44 258 GLU A C 1
ATOM 1964 O O . GLU A 1 258 ? -21.828 16.891 10.055 1 98.44 258 GLU A O 1
ATOM 1969 N N . LEU A 1 259 ? -20.922 17.25 8.062 1 98.31 259 LEU A N 1
ATOM 1970 C CA . LEU A 1 259 ? -22.094 16.734 7.359 1 98.31 259 LEU A CA 1
ATOM 1971 C C . LEU A 1 259 ? -21.703 16.219 5.977 1 98.31 259 LEU A C 1
ATOM 1973 O O . LEU A 1 259 ? -20.625 16.531 5.477 1 98.31 259 LEU A O 1
ATOM 1977 N N . ASP A 1 260 ? -22.578 15.375 5.422 1 98.44 260 ASP A N 1
ATOM 1978 C CA . ASP A 1 260 ? -22.438 14.984 4.02 1 98.44 260 ASP A CA 1
ATOM 1979 C C . ASP A 1 260 ? -23.016 16.062 3.096 1 98.44 260 ASP A C 1
ATOM 1981 O O . ASP A 1 260 ? -24.125 16.547 3.316 1 98.44 260 ASP A O 1
ATOM 1985 N N . PHE A 1 261 ? -22.25 16.5 2.146 1 98.56 261 PHE A N 1
ATOM 1986 C CA . PHE A 1 261 ? -22.734 17.453 1.157 1 98.56 261 PHE A CA 1
ATOM 1987 C C . PHE A 1 261 ? -22.281 17.062 -0.242 1 98.56 261 PHE A C 1
ATOM 1989 O O . PHE A 1 261 ? -21.359 16.266 -0.396 1 98.56 261 PHE A O 1
ATOM 1996 N N . THR A 1 262 ? -22.922 17.578 -1.26 1 98.25 262 THR A N 1
ATOM 1997 C CA . THR A 1 262 ? -22.734 17.172 -2.648 1 98.25 262 THR A CA 1
ATOM 1998 C C . THR A 1 262 ? -21.734 18.078 -3.355 1 98.25 262 THR A C 1
ATOM 2000 O O . THR A 1 262 ? -21.359 19.141 -2.826 1 98.25 262 THR A O 1
ATOM 2003 N N . LEU A 1 263 ? -21.375 17.672 -4.527 1 98.38 263 LEU A N 1
ATOM 2004 C CA . LEU A 1 263 ? -20.531 18.5 -5.379 1 98.38 263 LEU A CA 1
ATOM 2005 C C . LEU A 1 263 ? -21.234 19.812 -5.727 1 98.38 263 LEU A C 1
ATOM 2007 O O . LEU A 1 263 ? -20.594 20.859 -5.785 1 98.38 263 LEU A O 1
ATOM 2011 N N . THR A 1 264 ? -22.484 19.703 -5.914 1 98 264 THR A N 1
ATOM 2012 C CA . THR A 1 264 ? -23.25 20.891 -6.23 1 98 264 THR A CA 1
ATOM 2013 C C . THR A 1 264 ? -23.125 21.922 -5.113 1 98 264 THR A C 1
ATOM 2015 O O . THR A 1 264 ? -22.922 23.109 -5.379 1 98 264 THR A O 1
ATOM 2018 N N . GLU A 1 265 ? -23.219 21.469 -3.965 1 98.06 265 GLU A N 1
ATOM 2019 C CA . GLU A 1 265 ? -23.078 22.344 -2.811 1 98.06 265 GLU A CA 1
ATOM 2020 C C . GLU A 1 265 ? -21.641 22.875 -2.684 1 98.06 265 GLU A C 1
ATOM 2022 O O . GLU A 1 265 ? -21.438 24.016 -2.287 1 98.06 265 GLU A O 1
ATOM 2027 N N . ALA A 1 266 ? -20.703 22.109 -3.023 1 98.62 266 ALA A N 1
ATOM 2028 C CA . ALA A 1 266 ? -19.312 22.547 -3.012 1 98.62 266 ALA A CA 1
ATOM 2029 C C . ALA A 1 266 ? -19.062 23.609 -4.082 1 98.62 266 ALA A C 1
ATOM 2031 O O . ALA A 1 266 ? -18.375 24.609 -3.83 1 98.62 266 ALA A O 1
ATOM 2032 N N . TYR A 1 267 ? -19.641 23.469 -5.242 1 98.12 267 TYR A N 1
ATOM 2033 C CA . TYR A 1 267 ? -19.5 24.391 -6.355 1 98.12 267 TYR A CA 1
ATOM 2034 C C . TYR A 1 267 ? -20.031 25.781 -5.984 1 98.12 267 TYR A C 1
ATOM 2036 O O . TYR A 1 267 ? -19.516 26.797 -6.445 1 98.12 267 TYR A O 1
ATOM 2044 N N . ALA A 1 268 ? -21 25.766 -5.176 1 97.69 268 ALA A N 1
ATOM 2045 C CA . ALA A 1 268 ? -21.719 27 -4.875 1 97.69 268 ALA A CA 1
ATOM 2046 C C . ALA A 1 268 ? -21.219 27.625 -3.574 1 97.69 268 ALA A C 1
ATOM 2048 O O . ALA A 1 268 ? -21.797 28.594 -3.08 1 97.69 268 ALA A O 1
ATOM 2049 N N . ALA A 1 269 ? -20.172 27.109 -3.033 1 98.62 269 ALA A N 1
ATOM 2050 C CA . ALA A 1 269 ? -19.672 27.609 -1.76 1 98.62 269 ALA A CA 1
ATOM 2051 C C . ALA A 1 269 ? -19.094 29.016 -1.913 1 98.62 269 ALA A C 1
ATOM 2053 O O . ALA A 1 269 ? -18.656 29.391 -3.002 1 98.62 269 ALA A O 1
ATOM 2054 N N . ASP A 1 270 ? -19.078 29.766 -0.794 1 98.5 270 ASP A N 1
ATOM 2055 C CA . ASP A 1 270 ? -18.469 31.078 -0.767 1 98.5 270 ASP A CA 1
ATOM 2056 C C . ASP A 1 270 ? -16.953 30.984 -0.695 1 98.5 270 ASP A C 1
ATOM 2058 O O . ASP A 1 270 ? -16.234 31.859 -1.208 1 98.5 270 ASP A O 1
ATOM 2062 N N . GLU A 1 271 ? -16.469 30.062 0.036 1 98.31 271 GLU A N 1
ATOM 2063 C CA . GLU A 1 271 ? -15.055 29.719 0.168 1 98.31 271 GLU A CA 1
ATOM 2064 C C . GLU A 1 271 ? -14.844 28.203 0.17 1 98.31 271 GLU A C 1
ATOM 2066 O O . GLU A 1 271 ? -15.766 27.453 0.493 1 98.31 271 GLU A O 1
ATOM 2071 N N . ALA A 1 272 ? -13.695 27.812 -0.237 1 98.56 272 ALA A N 1
ATOM 2072 C CA . ALA A 1 272 ? -13.219 26.438 -0.051 1 98.56 272 ALA A CA 1
ATOM 2073 C C . ALA A 1 272 ? -11.734 26.422 0.302 1 98.56 272 ALA A C 1
ATOM 2075 O O . ALA A 1 272 ? -10.977 27.297 -0.128 1 98.56 272 ALA A O 1
ATOM 2076 N N . PHE A 1 273 ? -11.375 25.438 1.119 1 97.75 273 PHE A N 1
ATOM 2077 C CA . PHE A 1 273 ? -9.961 25.344 1.47 1 97.75 273 PHE A CA 1
ATOM 2078 C C . PHE A 1 273 ? -9.594 23.906 1.842 1 97.75 273 PHE A C 1
ATOM 2080 O O . PHE A 1 273 ? -10.469 23.109 2.195 1 97.75 273 PHE A O 1
ATOM 2087 N N . CYS A 1 274 ? -8.344 23.594 1.692 1 96.94 274 CYS A N 1
ATOM 2088 C CA . CYS A 1 274 ? -7.77 22.312 2.104 1 96.94 274 CYS A CA 1
ATOM 2089 C C . CYS A 1 274 ? -6.914 22.484 3.354 1 96.94 274 CYS A C 1
ATOM 2091 O O . CYS A 1 274 ? -6.43 23.578 3.637 1 96.94 274 CYS A O 1
ATOM 2093 N N . THR A 1 275 ? -6.848 21.391 4.078 1 96.56 275 THR A N 1
ATOM 2094 C CA . THR A 1 275 ? -5.984 21.422 5.254 1 96.56 275 THR A CA 1
ATOM 2095 C C . THR A 1 275 ? -4.984 20.266 5.211 1 96.56 275 THR A C 1
ATOM 2097 O O . THR A 1 275 ? -5.293 19.188 4.691 1 96.56 275 THR A O 1
ATOM 2100 N N . GLY A 1 276 ? -3.846 20.453 5.73 1 93.56 276 GLY A N 1
ATOM 2101 C CA . GLY A 1 276 ? -2.775 19.484 5.93 1 93.56 276 GLY A CA 1
ATOM 2102 C C . GLY A 1 276 ? -1.718 19.969 6.906 1 93.56 276 GLY A C 1
ATOM 2103 O O . GLY A 1 276 ? -1.677 21.141 7.258 1 93.56 276 GLY A O 1
ATOM 2104 N N . THR A 1 277 ? -0.924 19.047 7.297 1 90 277 THR A N 1
ATOM 2105 C CA . THR A 1 277 ? 0.102 19.375 8.281 1 90 277 THR A CA 1
ATOM 2106 C C . THR A 1 277 ? 1.077 20.406 7.723 1 90 277 THR A C 1
ATOM 2108 O O . THR A 1 277 ? 1.381 21.391 8.383 1 90 277 THR A O 1
ATOM 2111 N N . PHE A 1 278 ? 1.477 20.25 6.562 1 79.75 278 PHE A N 1
ATOM 2112 C CA . PHE A 1 278 ? 2.504 21.125 5.996 1 79.75 278 PHE A CA 1
ATOM 2113 C C . PHE A 1 278 ? 1.932 22.5 5.664 1 79.75 278 PHE A C 1
ATOM 2115 O O . PHE A 1 278 ? 2.375 23.516 6.207 1 79.75 278 PHE A O 1
ATOM 2122 N N . PRO A 1 279 ? 0.891 22.609 4.867 1 77 279 PRO A N 1
ATOM 2123 C CA . PRO A 1 279 ? 0.419 23.938 4.453 1 77 279 PRO A CA 1
ATOM 2124 C C . PRO A 1 279 ? -0.556 24.547 5.453 1 77 279 PRO A C 1
ATOM 2126 O O . PRO A 1 279 ? -0.874 25.734 5.355 1 77 279 PRO A O 1
ATOM 2129 N N . SER A 1 280 ? -1.045 23.828 6.422 1 91.25 280 SER A N 1
ATOM 2130 C CA . SER A 1 280 ? -2.105 24.234 7.336 1 91.25 280 SER A CA 1
ATOM 2131 C C . SER A 1 280 ? -3.404 24.516 6.582 1 91.25 280 SER A C 1
ATOM 2133 O O . SER A 1 280 ? -4.195 23.594 6.34 1 91.25 280 SER A O 1
ATOM 2135 N N . HIS A 1 281 ? -3.611 25.734 6.055 1 94.88 281 HIS A N 1
ATOM 2136 C CA . HIS A 1 281 ? -4.793 26.062 5.262 1 94.88 281 HIS A CA 1
ATOM 2137 C C . HIS A 1 281 ? -4.402 26.625 3.9 1 94.88 281 HIS A C 1
ATOM 2139 O O . HIS A 1 281 ? -3.629 27.578 3.818 1 94.88 281 HIS A O 1
ATOM 2145 N N . ILE A 1 282 ? -4.918 26.047 2.855 1 94.81 282 ILE A N 1
ATOM 2146 C CA . ILE A 1 282 ? -4.719 26.547 1.5 1 94.81 282 ILE A CA 1
ATOM 2147 C C . ILE A 1 282 ? -6.07 26.766 0.823 1 94.81 282 ILE A C 1
ATOM 2149 O O . ILE A 1 282 ? -6.906 25.859 0.789 1 94.81 282 ILE A O 1
ATOM 2153 N N . PRO A 1 283 ? -6.281 27.969 0.316 1 96.12 283 PRO A N 1
ATOM 2154 C CA . PRO A 1 283 ? -7.559 28.203 -0.365 1 96.12 283 PRO A CA 1
ATOM 2155 C C . PRO A 1 283 ? -7.691 27.406 -1.659 1 96.12 283 PRO A C 1
ATOM 2157 O O . PRO A 1 283 ? -6.684 27.078 -2.291 1 96.12 283 PRO A O 1
ATOM 2160 N N . VAL A 1 284 ? -8.922 27.078 -2.004 1 97.56 284 VAL A N 1
ATOM 2161 C CA . VAL A 1 284 ? -9.242 26.453 -3.281 1 97.56 284 VAL A CA 1
ATOM 2162 C C . VAL A 1 284 ? -9.797 27.5 -4.246 1 97.56 284 VAL A C 1
ATOM 2164 O O . VAL A 1 284 ? -10.812 28.141 -3.961 1 97.56 284 VAL A O 1
ATOM 2167 N N . LYS A 1 285 ? -9.141 27.625 -5.316 1 96.94 285 LYS A N 1
ATOM 2168 C CA . LYS A 1 285 ? -9.523 28.609 -6.324 1 96.94 285 LYS A CA 1
ATOM 2169 C C . LYS A 1 285 ? -10.656 28.078 -7.203 1 96.94 285 LYS A C 1
ATOM 2171 O O . LYS A 1 285 ? -11.57 28.828 -7.562 1 96.94 285 LYS A O 1
ATOM 2176 N N . GLU A 1 286 ? -10.523 26.812 -7.531 1 97.38 286 GLU A N 1
ATOM 2177 C CA . GLU A 1 286 ? -11.422 26.234 -8.531 1 97.38 286 GLU A CA 1
ATOM 2178 C C . GLU A 1 286 ? -11.648 24.75 -8.273 1 97.38 286 GLU A C 1
ATOM 2180 O O . GLU A 1 286 ? -10.734 24.031 -7.867 1 97.38 286 GLU A O 1
ATOM 2185 N N . ILE A 1 287 ? -12.922 24.391 -8.555 1 98.56 287 ILE A N 1
ATOM 2186 C CA . ILE A 1 287 ? -13.281 22.984 -8.57 1 98.56 287 ILE A CA 1
ATOM 2187 C C . ILE A 1 287 ? -13.93 22.625 -9.906 1 98.56 287 ILE A C 1
ATOM 2189 O O . ILE A 1 287 ? -14.984 23.172 -10.25 1 98.56 287 ILE A O 1
ATOM 2193 N N . ASP A 1 288 ? -13.32 21.766 -10.617 1 98.31 288 ASP A N 1
ATOM 2194 C CA . ASP A 1 288 ? -13.859 21.281 -11.883 1 98.31 288 ASP A CA 1
ATOM 2195 C C . ASP A 1 288 ? -14.164 22.438 -12.836 1 98.31 288 ASP A C 1
ATOM 2197 O O . ASP A 1 288 ? -15.203 22.438 -13.5 1 98.31 288 ASP A O 1
ATOM 2201 N N . GLY A 1 289 ? -13.352 23.422 -12.805 1 97.12 289 GLY A N 1
ATOM 2202 C CA . GLY A 1 289 ? -13.461 24.531 -13.742 1 97.12 289 GLY A CA 1
ATOM 2203 C C . GLY A 1 289 ? -14.32 25.672 -13.219 1 97.12 289 GLY A C 1
ATOM 2204 O O . GLY A 1 289 ? -14.367 26.734 -13.82 1 97.12 289 GLY A O 1
ATOM 2205 N N . ARG A 1 290 ? -15 25.5 -12.117 1 97.75 290 ARG A N 1
ATOM 2206 C CA . ARG A 1 290 ? -15.805 26.562 -11.516 1 97.75 290 ARG A CA 1
ATOM 2207 C C . ARG A 1 290 ? -15.016 27.312 -10.461 1 97.75 290 ARG A C 1
ATOM 2209 O O . ARG A 1 290 ? -14.492 26.719 -9.516 1 97.75 290 ARG A O 1
ATOM 2216 N N . VAL A 1 291 ? -14.945 28.547 -10.594 1 97.75 291 VAL A N 1
ATOM 2217 C CA . VAL A 1 291 ? -14.281 29.375 -9.602 1 97.75 291 VAL A CA 1
ATOM 2218 C C . VAL A 1 291 ? -15.109 29.406 -8.312 1 97.75 291 VAL A C 1
ATOM 2220 O O . VAL A 1 291 ? -16.328 29.578 -8.359 1 97.75 291 VAL A O 1
ATOM 2223 N N . ILE A 1 292 ? -14.508 29.234 -7.195 1 98 292 ILE A N 1
ATOM 2224 C CA . ILE A 1 292 ? -15.18 29.266 -5.902 1 98 292 ILE A CA 1
ATOM 2225 C C . ILE A 1 292 ? -15.039 30.641 -5.277 1 98 292 ILE A C 1
ATOM 2227 O O . ILE A 1 292 ? -13.922 31.141 -5.09 1 98 292 ILE A O 1
ATOM 2231 N N . GLY A 1 293 ? -16.172 31.203 -4.918 1 95.62 293 GLY A N 1
ATOM 2232 C CA . GLY A 1 293 ? -16.094 32.562 -4.441 1 95.62 293 GLY A CA 1
ATOM 2233 C C . GLY A 1 293 ? -15.383 33.5 -5.402 1 95.62 293 GLY A C 1
ATOM 2234 O O . GLY A 1 293 ? -15.742 33.594 -6.578 1 95.62 293 GLY A O 1
ATOM 2235 N N . ASP A 1 294 ? -14.312 34.094 -4.938 1 92.06 294 ASP A N 1
ATOM 2236 C CA . ASP A 1 294 ? -13.539 35 -5.797 1 92.06 294 ASP A CA 1
ATOM 2237 C C . ASP A 1 294 ? -12.195 34.375 -6.168 1 92.06 294 ASP A C 1
ATOM 2239 O O . ASP A 1 294 ? -11.328 35.062 -6.73 1 92.06 294 ASP A O 1
ATOM 2243 N N . GLY A 1 295 ? -12.055 33.125 -5.781 1 91.31 295 GLY A N 1
ATOM 2244 C CA . GLY A 1 295 ? -10.875 32.406 -6.191 1 91.31 295 GLY A CA 1
ATOM 2245 C C . GLY A 1 295 ? -9.734 32.5 -5.195 1 91.31 295 GLY A C 1
ATOM 2246 O O . GLY A 1 295 ? -8.688 31.859 -5.371 1 91.31 295 GLY A O 1
ATOM 2247 N N . GLY A 1 296 ? -9.961 33.281 -4.188 1 90.88 296 GLY A N 1
ATOM 2248 C CA . GLY A 1 296 ? -8.914 33.5 -3.195 1 90.88 296 GLY A CA 1
ATOM 2249 C C . GLY A 1 296 ? -9.336 33.094 -1.794 1 90.88 296 GLY A C 1
ATOM 2250 O O . GLY A 1 296 ? -10.391 32.469 -1.612 1 90.88 296 GLY A O 1
ATOM 2251 N N . MET A 1 297 ? -8.453 33.375 -0.908 1 93.75 297 MET A N 1
ATOM 2252 C CA . MET A 1 297 ? -8.766 33.062 0.49 1 93.75 297 MET A CA 1
ATOM 2253 C C . MET A 1 297 ? -9.852 34 1.013 1 93.75 297 MET A C 1
ATOM 2255 O O . MET A 1 297 ? -9.672 35.219 1.023 1 93.75 297 MET A O 1
ATOM 2259 N N . GLY A 1 298 ? -10.938 33.5 1.413 1 95.56 298 GLY A N 1
ATOM 2260 C CA . GLY A 1 298 ? -12.023 34.312 1.959 1 95.56 298 GLY A CA 1
ATOM 2261 C C . GLY A 1 298 ? -11.812 34.688 3.414 1 95.56 298 GLY A C 1
ATOM 2262 O O . GLY A 1 298 ? -10.859 34.219 4.047 1 95.56 298 GLY A O 1
ATOM 2263 N N . PRO A 1 299 ? -12.664 35.531 3.863 1 97.31 299 PRO A N 1
ATOM 2264 C CA . PRO A 1 299 ? -12.484 36.062 5.211 1 97.31 299 PRO A CA 1
ATOM 2265 C C . PRO A 1 299 ? -12.594 35 6.301 1 97.31 299 PRO A C 1
ATOM 2267 O O . PRO A 1 299 ? -11.914 35.094 7.324 1 97.31 299 PRO A O 1
ATOM 2270 N N . VAL A 1 300 ? -13.492 34.062 6.125 1 98.19 300 VAL A N 1
ATOM 2271 C CA . VAL A 1 300 ? -13.664 33.031 7.145 1 98.19 300 VAL A CA 1
ATOM 2272 C C . VAL A 1 300 ? -12.406 32.156 7.211 1 98.19 300 VAL A C 1
ATOM 2274 O O . VAL A 1 300 ? -11.875 31.891 8.297 1 98.19 300 VAL A O 1
ATOM 2277 N N . THR A 1 301 ? -11.914 31.688 6.059 1 97.44 301 THR A N 1
ATOM 2278 C CA . THR A 1 301 ? -10.695 30.891 6 1 97.44 301 THR A CA 1
ATOM 2279 C C . THR A 1 301 ? -9.516 31.656 6.578 1 97.44 301 THR A C 1
ATOM 2281 O O . THR A 1 301 ? -8.688 31.078 7.293 1 97.44 301 THR A O 1
ATOM 2284 N N . LYS A 1 302 ? -9.438 32.906 6.273 1 96.62 302 LYS A N 1
ATOM 2285 C CA . LYS A 1 302 ? -8.367 33.75 6.801 1 96.62 302 LYS A CA 1
ATOM 2286 C C . LYS A 1 302 ? -8.406 33.781 8.328 1 96.62 302 LYS A C 1
ATOM 2288 O O . LYS A 1 302 ? -7.375 33.656 8.984 1 96.62 302 LYS A O 1
ATOM 2293 N N . ARG A 1 303 ? -9.578 34.031 8.805 1 98.19 303 ARG A N 1
ATOM 2294 C CA . ARG A 1 303 ? -9.742 34.094 10.258 1 98.19 303 ARG A CA 1
ATOM 2295 C C . ARG A 1 303 ? -9.312 32.75 10.891 1 98.19 303 ARG A C 1
ATOM 2297 O O . ARG A 1 303 ? -8.594 32.75 11.891 1 98.19 303 ARG A O 1
ATOM 2304 N N . ILE A 1 304 ? -9.727 31.656 10.328 1 98.38 304 ILE A N 1
ATOM 2305 C CA . ILE A 1 304 ? -9.375 30.344 10.836 1 98.38 304 ILE A CA 1
ATOM 2306 C C . ILE A 1 304 ? -7.859 30.156 10.789 1 98.38 304 ILE A C 1
ATOM 2308 O O . ILE A 1 304 ? -7.262 29.656 11.75 1 98.38 304 ILE A O 1
ATOM 2312 N N . SER A 1 305 ? -7.27 30.531 9.703 1 96.88 305 SER A N 1
ATOM 2313 C CA . SER A 1 305 ? -5.828 30.406 9.531 1 96.88 305 SER A CA 1
ATOM 2314 C C . SER A 1 305 ? -5.07 31.172 10.602 1 96.88 305 SER A C 1
ATOM 2316 O O . SER A 1 305 ? -4.059 30.703 11.125 1 96.88 305 SER A O 1
ATOM 2318 N N . GLU A 1 306 ? -5.512 32.344 10.906 1 97.31 306 GLU A N 1
ATOM 2319 C CA . GLU A 1 306 ? -4.883 33.188 11.93 1 97.31 306 GLU A CA 1
ATOM 2320 C C . GLU A 1 306 ? -5.016 32.562 13.305 1 97.31 306 GLU A C 1
ATOM 2322 O O . GLU A 1 306 ? -4.062 32.562 14.094 1 97.31 306 GLU A O 1
ATOM 2327 N N . LEU A 1 307 ? -6.234 32.062 13.578 1 98.25 307 LEU A N 1
ATOM 2328 C CA . LEU A 1 307 ? -6.453 31.391 14.844 1 98.25 307 LEU A CA 1
ATOM 2329 C C . LEU A 1 307 ? -5.555 30.156 14.961 1 98.25 307 LEU A C 1
ATOM 2331 O O . LEU A 1 307 ? -5.012 29.891 16.031 1 98.25 307 LEU A O 1
ATOM 2335 N N . TYR A 1 308 ? -5.41 29.453 13.891 1 97.88 308 TYR A N 1
ATOM 2336 C CA . TYR A 1 308 ? -4.574 28.266 13.867 1 97.88 308 TYR A CA 1
ATOM 2337 C C . TYR A 1 308 ? -3.113 28.609 14.109 1 97.88 308 TYR A C 1
ATOM 2339 O O . TYR A 1 308 ? -2.414 27.906 14.844 1 97.88 308 TYR A O 1
ATOM 2347 N N . LYS A 1 309 ? -2.67 29.625 13.531 1 96.25 309 LYS A N 1
ATOM 2348 C CA . LYS A 1 309 ? -1.298 30.094 13.734 1 96.25 309 LYS A CA 1
ATOM 2349 C C . LYS A 1 309 ? -1.025 30.359 15.211 1 96.25 309 LYS A C 1
ATOM 2351 O O . LYS A 1 309 ? 0.038 30.016 15.734 1 96.25 309 LYS A O 1
ATOM 2356 N N . ARG A 1 310 ? -1.958 30.969 15.844 1 97.75 310 ARG A N 1
ATOM 2357 C CA . ARG A 1 310 ? -1.815 31.266 17.266 1 97.75 310 ARG A CA 1
ATOM 2358 C C . ARG A 1 310 ? -1.785 29.984 18.094 1 97.75 310 ARG A C 1
ATOM 2360 O O . ARG A 1 310 ? -1.005 29.859 19.031 1 97.75 310 ARG A O 1
ATOM 2367 N N . LEU A 1 311 ? -2.68 29.062 17.688 1 98 311 LEU A N 1
ATOM 2368 C CA . LEU A 1 311 ? -2.713 27.781 18.375 1 98 311 LEU A CA 1
ATOM 2369 C C . LEU A 1 311 ? -1.37 27.062 18.25 1 98 311 LEU A C 1
ATOM 2371 O O . LEU A 1 311 ? -0.882 26.484 19.234 1 98 311 LEU A O 1
ATOM 2375 N N . VAL A 1 312 ? -0.796 27.062 17.078 1 97.19 312 VAL A N 1
ATOM 2376 C CA . VAL A 1 312 ? 0.498 26.438 16.828 1 97.19 312 VAL A CA 1
ATOM 2377 C C . VAL A 1 312 ? 1.571 27.109 17.688 1 97.19 312 VAL A C 1
ATOM 2379 O O . VAL A 1 312 ? 2.396 26.438 18.312 1 97.19 312 VAL A O 1
ATOM 2382 N N . GLU A 1 313 ? 1.546 28.469 17.703 1 97.06 313 GLU A N 1
ATOM 2383 C CA . GLU A 1 313 ? 2.512 29.219 18.5 1 97.06 313 GLU A CA 1
ATOM 2384 C C . GLU A 1 313 ? 2.414 28.844 19.984 1 97.06 313 GLU A C 1
ATOM 2386 O O . GLU A 1 313 ? 3.434 28.719 20.672 1 97.06 313 GLU A O 1
ATOM 2391 N N . GLU A 1 314 ? 1.226 28.656 20.406 1 97.94 314 GLU A N 1
ATOM 2392 C CA . GLU A 1 314 ? 1.023 28.25 21.781 1 97.94 314 GLU A CA 1
ATOM 2393 C C . GLU A 1 314 ? 1.569 26.844 22.031 1 97.94 314 GLU A C 1
ATOM 2395 O O . GLU A 1 314 ? 2.213 26.594 23.062 1 97.94 314 GLU A O 1
ATOM 2400 N N . ASP A 1 315 ? 1.298 25.969 21.141 1 97.75 315 ASP A N 1
ATOM 2401 C CA . ASP A 1 315 ? 1.733 24.578 21.281 1 97.75 315 ASP A CA 1
ATOM 2402 C C . ASP A 1 315 ? 3.258 24.484 21.281 1 97.75 315 ASP A C 1
ATOM 2404 O O . ASP A 1 315 ? 3.842 23.906 22.203 1 97.75 315 ASP A O 1
ATOM 2408 N N . VAL A 1 316 ? 3.885 25.141 20.359 1 97.19 316 VAL A N 1
ATOM 2409 C CA . VAL A 1 316 ? 5.324 25 20.188 1 97.19 316 VAL A CA 1
ATOM 2410 C C . VAL A 1 316 ? 6.059 25.984 21.078 1 97.19 316 VAL A C 1
ATOM 2412 O O . VAL A 1 316 ? 7.293 26.031 21.094 1 97.19 316 VAL A O 1
ATOM 2415 N N . GLY A 1 317 ? 5.312 26.828 21.766 1 97.56 317 GLY A N 1
ATOM 2416 C CA . GLY A 1 317 ? 5.895 27.688 22.781 1 97.56 317 GLY A CA 1
ATOM 2417 C C . GLY A 1 317 ? 6.27 26.953 24.047 1 97.56 317 GLY A C 1
ATOM 2418 O O . GLY A 1 317 ? 7.047 27.469 24.859 1 97.56 317 GLY A O 1
ATOM 2419 N N . ARG A 1 318 ? 5.711 25.828 24.188 1 97.44 318 ARG A N 1
ATOM 2420 C CA . ARG A 1 318 ? 6.043 24.969 25.328 1 97.44 318 ARG A CA 1
ATOM 2421 C C . ARG A 1 318 ? 7.445 24.391 25.188 1 97.44 318 ARG A C 1
ATOM 2423 O O . ARG A 1 318 ? 7.973 24.297 24.078 1 97.44 318 ARG A O 1
ATOM 2430 N N . SER A 1 319 ? 8.008 23.953 26.375 1 97.31 319 SER A N 1
ATOM 2431 C CA . SER A 1 319 ? 9.312 23.297 26.328 1 97.31 319 SER A CA 1
ATOM 2432 C C . SER A 1 319 ? 9.195 21.859 25.844 1 97.31 319 SER A C 1
ATOM 2434 O O . SER A 1 319 ? 8.109 21.266 25.891 1 97.31 319 SER A O 1
ATOM 2436 N N . ARG A 1 320 ? 10.242 21.281 25.312 1 97.44 320 ARG A N 1
ATOM 2437 C CA . ARG A 1 320 ? 10.266 19.875 24.953 1 97.44 320 ARG A CA 1
ATOM 2438 C C . ARG A 1 320 ? 9.844 19 26.125 1 97.44 320 ARG A C 1
ATOM 2440 O O . ARG A 1 320 ? 9.172 17.984 25.938 1 97.44 320 ARG A O 1
ATOM 2447 N N . GLU A 1 321 ? 10.297 19.422 27.297 1 96.5 321 GLU A N 1
ATOM 2448 C CA . GLU A 1 321 ? 9.984 18.656 28.5 1 96.5 321 GLU A CA 1
ATOM 2449 C C . GLU A 1 321 ? 8.484 18.656 28.781 1 96.5 321 GLU A C 1
ATOM 2451 O O . GLU A 1 321 ? 7.914 17.625 29.141 1 96.5 321 GLU A O 1
ATOM 2456 N N . GLU A 1 322 ? 7.863 19.797 28.656 1 97.19 322 GLU A N 1
ATOM 2457 C CA . GLU A 1 322 ? 6.418 19.891 28.859 1 97.19 322 GLU A CA 1
ATOM 2458 C C . GLU A 1 322 ? 5.668 19.031 27.844 1 97.19 322 GLU A C 1
ATOM 2460 O O . GLU A 1 322 ? 4.719 18.328 28.188 1 97.19 322 GLU A O 1
ATOM 2465 N N . ILE A 1 323 ? 6.074 19.094 26.594 1 97.25 323 ILE A N 1
ATOM 2466 C CA . ILE A 1 323 ? 5.441 18.328 25.531 1 97.25 323 ILE A CA 1
ATOM 2467 C C . ILE A 1 323 ? 5.641 16.844 25.797 1 97.25 323 ILE A C 1
ATOM 2469 O O . ILE A 1 323 ? 4.699 16.047 25.672 1 97.25 323 ILE A O 1
ATOM 2473 N N . ALA A 1 324 ? 6.848 16.484 26.203 1 96.31 324 ALA A N 1
ATOM 2474 C CA . ALA A 1 324 ? 7.156 15.078 26.484 1 96.31 324 ALA A CA 1
ATOM 2475 C C . ALA A 1 324 ? 6.312 14.555 27.641 1 96.31 324 ALA A C 1
ATOM 2477 O O . ALA A 1 324 ? 5.887 13.398 27.625 1 96.31 324 ALA A O 1
ATOM 2478 N N . ALA A 1 325 ? 6.145 15.359 28.641 1 95.75 325 ALA A N 1
ATOM 2479 C CA . ALA A 1 325 ? 5.324 14.969 29.797 1 95.75 325 ALA A CA 1
ATOM 2480 C C . ALA A 1 325 ? 3.885 14.688 29.359 1 95.75 325 ALA A C 1
ATOM 2482 O O . ALA A 1 325 ? 3.256 13.75 29.859 1 95.75 325 ALA A O 1
ATOM 2483 N N . GLU A 1 326 ? 3.365 15.539 28.531 1 95.44 326 GLU A N 1
ATOM 2484 C CA . GLU A 1 326 ? 2.018 15.312 28.016 1 95.44 326 GLU A CA 1
ATOM 2485 C C . GLU A 1 326 ? 1.944 14.016 27.219 1 95.44 326 GLU A C 1
ATOM 2487 O O . GLU A 1 326 ? 0.979 13.258 27.344 1 95.44 326 GLU A O 1
ATOM 2492 N N . VAL A 1 327 ? 2.941 13.758 26.406 1 96.12 327 VAL A N 1
ATOM 2493 C CA . VAL A 1 327 ? 3.006 12.562 25.562 1 96.12 327 VAL A CA 1
ATOM 2494 C C . VAL A 1 327 ? 3.09 11.32 26.453 1 96.12 327 VAL A C 1
ATOM 2496 O O . VAL A 1 327 ? 2.453 10.305 26.156 1 96.12 327 VAL A O 1
ATOM 2499 N N . ALA A 1 328 ? 3.93 11.43 27.578 1 91.88 328 ALA A N 1
ATOM 2500 C CA . ALA A 1 328 ? 4.145 10.305 28.484 1 91.88 328 ALA A CA 1
ATOM 2501 C C . ALA A 1 328 ? 2.908 10.039 29.344 1 91.88 328 ALA A C 1
ATOM 2503 O O . ALA A 1 328 ? 2.684 8.914 29.781 1 91.88 328 ALA A O 1
ATOM 2504 N N . GLY A 1 329 ? 2.4 11.125 30.047 1 74.75 329 GLY A N 1
ATOM 2505 C CA . GLY A 1 329 ? 1.331 11.031 31.031 1 74.75 329 GLY A CA 1
ATOM 2506 C C . GLY A 1 329 ? 0.172 10.164 30.562 1 74.75 329 GLY A C 1
ATOM 2507 O O . GLY A 1 329 ? 0.188 8.945 30.75 1 74.75 329 GLY A O 1
ATOM 2508 N N . ARG A 1 330 ? -0.902 10.57 30.125 1 55.5 330 ARG A N 1
ATOM 2509 C CA . ARG A 1 330 ? -2.186 9.883 30.203 1 55.5 330 ARG A CA 1
ATOM 2510 C C . ARG A 1 330 ? -2.129 8.531 29.5 1 55.5 330 ARG A C 1
ATOM 2512 O O . ARG A 1 330 ? -1.283 8.312 28.625 1 55.5 330 ARG A O 1
ATOM 2519 N N . GLY A 1 331 ? -3.072 7.285 29.359 1 46.41 331 GLY A N 1
ATOM 2520 C CA . GLY A 1 331 ? -3.336 5.93 28.891 1 46.41 331 GLY A CA 1
ATOM 2521 C C . GLY A 1 331 ? -2.418 5.492 27.766 1 46.41 331 GLY A C 1
ATOM 2522 O O . GLY A 1 331 ? -2.873 5.262 26.641 1 46.41 331 GLY A O 1
ATOM 2523 N N . SER A 1 332 ? -1.253 5.922 27.797 1 42.81 332 SER A N 1
ATOM 2524 C CA . SER A 1 332 ? -0.299 5.645 26.734 1 42.81 332 SER A CA 1
ATOM 2525 C C . SER A 1 332 ? -0.388 4.195 26.266 1 42.81 332 SER A C 1
ATOM 2527 O O . SER A 1 332 ? 0.343 3.777 25.375 1 42.81 332 SER A O 1
ATOM 2529 N N . LYS A 1 333 ? -0.511 3.324 27.172 1 39.19 333 LYS A N 1
ATOM 2530 C CA . LYS A 1 333 ? -0.664 1.936 26.75 1 39.19 333 LYS A CA 1
ATOM 2531 C C . LYS A 1 333 ? -1.965 1.734 25.984 1 39.19 333 LYS A C 1
ATOM 2533 O O . LYS A 1 333 ? -3.037 2.123 26.453 1 39.19 333 LYS A O 1
ATOM 2538 N N . LEU A 1 334 ? -1.994 1.566 24.641 1 35.97 334 LEU A N 1
ATOM 2539 C CA . LEU A 1 334 ? -3.168 0.97 24.016 1 35.97 334 LEU A CA 1
ATOM 2540 C C . LEU A 1 334 ? -3.527 -0.354 24.672 1 35.97 334 LEU A C 1
ATOM 2542 O O . LEU A 1 334 ? -2.656 -1.196 24.906 1 35.97 334 LEU A O 1
ATOM 2546 N N . MET B 1 1 ? 10.664 -16.891 24.234 1 20.55 1 MET B N 1
ATOM 2547 C CA . MET B 1 1 ? 10.398 -16.344 22.906 1 20.55 1 MET B CA 1
ATOM 2548 C C . MET B 1 1 ? 9.953 -17.453 21.953 1 20.55 1 MET B C 1
ATOM 2550 O O . MET B 1 1 ? 10.773 -18.25 21.5 1 20.55 1 MET B O 1
ATOM 2554 N N . ALA B 1 2 ? 8.734 -17.938 22.172 1 24.73 2 ALA B N 1
ATOM 2555 C CA . ALA B 1 2 ? 8.195 -19.141 21.547 1 24.73 2 ALA B CA 1
ATOM 2556 C C . ALA B 1 2 ? 8.312 -19.062 20.031 1 24.73 2 ALA B C 1
ATOM 2558 O O . ALA B 1 2 ? 7.852 -18.094 19.406 1 24.73 2 ALA B O 1
ATOM 2559 N N . ALA B 1 3 ? 9.336 -19.547 19.406 1 28.56 3 ALA B N 1
ATOM 2560 C CA . ALA B 1 3 ? 9.508 -19.828 17.969 1 28.56 3 ALA B CA 1
ATOM 2561 C C . ALA B 1 3 ? 8.211 -20.344 17.359 1 28.56 3 ALA B C 1
ATOM 2563 O O . ALA B 1 3 ? 7.809 -21.484 17.594 1 28.56 3 ALA B O 1
ATOM 2564 N N . HIS B 1 4 ? 7.141 -19.5 17.156 1 32.75 4 HIS B N 1
ATOM 2565 C CA . HIS B 1 4 ? 5.961 -20 16.453 1 32.75 4 HIS B CA 1
ATOM 2566 C C . HIS B 1 4 ? 6.332 -20.594 15.102 1 32.75 4 HIS B C 1
ATOM 2568 O O . HIS B 1 4 ? 6.852 -19.891 14.234 1 32.75 4 HIS B O 1
ATOM 2574 N N . THR B 1 5 ? 6.762 -21.734 14.961 1 36.06 5 THR B N 1
ATOM 2575 C CA . THR B 1 5 ? 6.879 -22.594 13.797 1 36.06 5 THR B CA 1
ATOM 2576 C C . THR B 1 5 ? 5.605 -22.547 12.953 1 36.06 5 THR B C 1
ATOM 2578 O O . THR B 1 5 ? 4.73 -23.406 13.094 1 36.06 5 THR B O 1
ATOM 2581 N N . GLY B 1 6 ? 4.879 -21.547 12.859 1 39.44 6 GLY B N 1
ATOM 2582 C CA . GLY B 1 6 ? 3.59 -21.641 12.188 1 39.44 6 GLY B CA 1
ATOM 2583 C C . GLY B 1 6 ? 3.695 -22.125 10.758 1 39.44 6 GLY B C 1
ATOM 2584 O O . GLY B 1 6 ? 4.07 -21.359 9.867 1 39.44 6 GLY B O 1
ATOM 2585 N N . SER B 1 7 ? 3.936 -23.406 10.438 1 42.69 7 SER B N 1
ATOM 2586 C CA . SER B 1 7 ? 3.932 -24.344 9.336 1 42.69 7 SER B CA 1
ATOM 2587 C C . SER B 1 7 ? 2.742 -24.125 8.406 1 42.69 7 SER B C 1
ATOM 2589 O O . SER B 1 7 ? 2.645 -24.734 7.348 1 42.69 7 SER B O 1
ATOM 2591 N N . GLY B 1 8 ? 1.644 -23.484 8.641 1 50.69 8 GLY B N 1
ATOM 2592 C CA . GLY B 1 8 ? 0.377 -23.641 7.941 1 50.69 8 GLY B CA 1
ATOM 2593 C C . GLY B 1 8 ? 0.162 -22.594 6.863 1 50.69 8 GLY B C 1
ATOM 2594 O O . GLY B 1 8 ? -0.964 -22.391 6.402 1 50.69 8 GLY B O 1
ATOM 2595 N N . ALA B 1 9 ? 1.246 -21.984 6.367 1 64.75 9 ALA B N 1
ATOM 2596 C CA . ALA B 1 9 ? 0.956 -20.938 5.383 1 64.75 9 ALA B CA 1
ATOM 2597 C C . ALA B 1 9 ? 1.122 -21.469 3.961 1 64.75 9 ALA B C 1
ATOM 2599 O O . ALA B 1 9 ? 1.922 -22.375 3.719 1 64.75 9 ALA B O 1
ATOM 2600 N N . THR B 1 10 ? 0.194 -21.172 3.035 1 69.44 10 THR B N 1
ATOM 2601 C CA . THR B 1 10 ? 0.155 -21.562 1.632 1 69.44 10 THR B CA 1
ATOM 2602 C C . THR B 1 10 ? 1.534 -21.422 0.993 1 69.44 10 THR B C 1
ATOM 2604 O O . THR B 1 10 ? 1.807 -22.031 -0.044 1 69.44 10 THR B O 1
ATOM 2607 N N . HIS B 1 11 ? 2.447 -20.797 1.7 1 69.06 11 HIS B N 1
ATOM 2608 C CA . HIS B 1 11 ? 3.77 -20.562 1.13 1 69.06 11 HIS B CA 1
ATOM 2609 C C . HIS B 1 11 ? 4.859 -21.203 1.977 1 69.06 11 HIS B C 1
ATOM 2611 O O . HIS B 1 11 ? 6.02 -20.797 1.924 1 69.06 11 HIS B O 1
ATOM 2617 N N . ALA B 1 12 ? 4.496 -22.172 2.715 1 68.62 12 ALA B N 1
ATOM 2618 C CA . ALA B 1 12 ? 5.488 -22.922 3.49 1 68.62 12 ALA B CA 1
ATOM 2619 C C . ALA B 1 12 ? 6.504 -23.594 2.574 1 68.62 12 ALA B C 1
ATOM 2621 O O . ALA B 1 12 ? 6.129 -24.234 1.591 1 68.62 12 ALA B O 1
ATOM 2622 N N . VAL B 1 13 ? 7.773 -23.359 2.805 1 72 13 VAL B N 1
ATOM 2623 C CA . VAL B 1 13 ? 8.852 -23.844 1.942 1 72 13 VAL B CA 1
ATOM 2624 C C . VAL B 1 13 ? 9.836 -24.672 2.758 1 72 13 VAL B C 1
ATOM 2626 O O . VAL B 1 13 ? 9.93 -24.516 3.979 1 72 13 VAL B O 1
ATOM 2629 N N . VAL B 1 14 ? 10.531 -25.531 2.043 1 72.38 14 VAL B N 1
ATOM 2630 C CA . VAL B 1 14 ? 11.695 -26.188 2.629 1 72.38 14 VAL B CA 1
ATOM 2631 C C . VAL B 1 14 ? 12.828 -25.172 2.805 1 72.38 14 VAL B C 1
ATOM 2633 O O . VAL B 1 14 ? 13.25 -24.531 1.842 1 72.38 14 VAL B O 1
ATOM 2636 N N . PRO B 1 15 ? 13.266 -24.938 4.066 1 76.12 15 PRO B N 1
ATOM 2637 C CA . PRO B 1 15 ? 14.383 -24.016 4.254 1 76.12 15 PRO B CA 1
ATOM 2638 C C . PRO B 1 15 ? 15.609 -24.391 3.422 1 76.12 15 PRO B C 1
ATOM 2640 O O . PRO B 1 15 ? 15.922 -25.562 3.275 1 76.12 15 PRO B O 1
ATOM 2643 N N . ASN B 1 16 ? 16.094 -23.469 2.725 1 84.88 16 ASN B N 1
ATOM 2644 C CA . ASN B 1 16 ? 17.297 -23.656 1.915 1 84.88 16 ASN B CA 1
ATOM 2645 C C . ASN B 1 16 ? 18.359 -22.594 2.232 1 84.88 16 ASN B C 1
ATOM 2647 O O . ASN B 1 16 ? 18.188 -21.422 1.89 1 84.88 16 ASN B O 1
ATOM 2651 N N . LEU B 1 17 ? 19.438 -22.938 2.793 1 86.12 17 LEU B N 1
ATOM 2652 C CA . LEU B 1 17 ? 20.484 -22.047 3.258 1 86.12 17 LEU B CA 1
ATOM 2653 C C . LEU B 1 17 ? 21.094 -21.281 2.09 1 86.12 17 LEU B C 1
ATOM 2655 O O . LEU B 1 17 ? 21.703 -20.219 2.285 1 86.12 17 LEU B O 1
ATOM 2659 N N . LYS B 1 18 ? 20.906 -21.828 0.875 1 90.38 18 LYS B N 1
ATOM 2660 C CA . LYS B 1 18 ? 21.453 -21.156 -0.302 1 90.38 18 LYS B CA 1
ATOM 2661 C C . LYS B 1 18 ? 20.812 -19.781 -0.49 1 90.38 18 LYS B C 1
ATOM 2663 O O . LYS B 1 18 ? 21.391 -18.906 -1.142 1 90.38 18 LYS B O 1
ATOM 2668 N N . ASN B 1 19 ? 19.688 -19.609 0.057 1 94.62 19 ASN B N 1
ATOM 2669 C CA . ASN B 1 19 ? 18.953 -18.359 -0.121 1 94.62 19 ASN B CA 1
ATOM 2670 C C . ASN B 1 19 ? 19.625 -17.219 0.633 1 94.62 19 ASN B C 1
ATOM 2672 O O . ASN B 1 19 ? 19.359 -16.047 0.351 1 94.62 19 ASN B O 1
ATOM 2676 N N . GLU B 1 20 ? 20.484 -17.516 1.564 1 93.19 20 GLU B N 1
ATOM 2677 C CA . GLU B 1 20 ? 21.172 -16.469 2.322 1 93.19 20 GLU B CA 1
ATOM 2678 C C . GLU B 1 20 ? 22.219 -15.758 1.461 1 93.19 20 GLU B C 1
ATOM 2680 O O . GLU B 1 20 ? 22.625 -14.641 1.783 1 93.19 20 GLU B O 1
ATOM 2685 N N . SER B 1 21 ? 22.578 -16.406 0.343 1 94.5 21 SER B N 1
ATOM 2686 C CA . SER B 1 21 ? 23.672 -15.852 -0.447 1 94.5 21 SER B CA 1
ATOM 2687 C C . SER B 1 21 ? 23.266 -15.648 -1.899 1 94.5 21 SER B C 1
ATOM 2689 O O . SER B 1 21 ? 24.109 -15.625 -2.797 1 94.5 21 SER B O 1
ATOM 2691 N N . ILE B 1 22 ? 22.047 -15.531 -2.08 1 97.5 22 ILE B N 1
ATOM 2692 C CA . ILE B 1 22 ? 21.578 -15.359 -3.453 1 97.5 22 ILE B CA 1
ATOM 2693 C C . ILE B 1 22 ? 22.016 -13.992 -3.975 1 97.5 22 ILE B C 1
ATOM 2695 O O . ILE B 1 22 ? 22.266 -13.07 -3.193 1 97.5 22 ILE B O 1
ATOM 2699 N N . MET B 1 23 ? 22.125 -13.984 -5.332 1 98.44 23 MET B N 1
ATOM 2700 C CA . MET B 1 23 ? 22.297 -12.727 -6.051 1 98.44 23 MET B CA 1
ATOM 2701 C C . MET B 1 23 ? 20.938 -12.156 -6.469 1 98.44 23 MET B C 1
ATOM 2703 O O . MET B 1 23 ? 20.078 -12.883 -6.969 1 98.44 23 MET B O 1
ATOM 2707 N N . ILE B 1 24 ? 20.781 -10.875 -6.25 1 98.81 24 ILE B N 1
ATOM 2708 C CA . ILE B 1 24 ? 19.547 -10.164 -6.574 1 98.81 24 ILE B CA 1
ATOM 2709 C C . ILE B 1 24 ? 19.797 -9.203 -7.73 1 98.81 24 ILE B C 1
ATOM 2711 O O . ILE B 1 24 ? 20.781 -8.461 -7.73 1 98.81 24 ILE B O 1
ATOM 2715 N N . GLY B 1 25 ? 18.953 -9.305 -8.797 1 98.88 25 GLY B N 1
ATOM 2716 C CA . GLY B 1 25 ? 19.047 -8.359 -9.898 1 98.88 25 GLY B CA 1
ATOM 2717 C C . GLY B 1 25 ? 18.344 -7.043 -9.633 1 98.88 25 GLY B C 1
ATOM 2718 O O . GLY B 1 25 ? 17.188 -7.035 -9.18 1 98.88 25 GLY B O 1
ATOM 2719 N N . MET B 1 26 ? 19.016 -5.918 -9.906 1 98.88 26 MET B N 1
ATOM 2720 C CA . MET B 1 26 ? 18.438 -4.594 -9.711 1 98.88 26 MET B CA 1
ATOM 2721 C C . MET B 1 26 ? 18.734 -3.682 -10.898 1 98.88 26 MET B C 1
ATOM 2723 O O . MET B 1 26 ? 19.906 -3.494 -11.258 1 98.88 26 MET B O 1
ATOM 2727 N N . ARG B 1 27 ? 17.734 -3.221 -11.547 1 98.81 27 ARG B N 1
ATOM 2728 C CA . ARG B 1 27 ? 17.875 -2.154 -12.531 1 98.81 27 ARG B CA 1
ATOM 2729 C C . ARG B 1 27 ? 17.516 -0.799 -11.93 1 98.81 27 ARG B C 1
ATOM 2731 O O . ARG B 1 27 ? 16.359 -0.521 -11.664 1 98.81 27 ARG B O 1
ATOM 2738 N N . ASP B 1 28 ? 18.5 0.045 -11.797 1 98.12 28 ASP B N 1
ATOM 2739 C CA . ASP B 1 28 ? 18.344 1.351 -11.156 1 98.12 28 ASP B CA 1
ATOM 2740 C C . ASP B 1 28 ? 17.609 2.32 -12.078 1 98.12 28 ASP B C 1
ATOM 2742 O O . ASP B 1 28 ? 17.969 2.484 -13.242 1 98.12 28 ASP B O 1
ATOM 2746 N N . GLY B 1 29 ? 16.594 2.939 -11.531 1 97.56 29 GLY B N 1
ATOM 2747 C CA . GLY B 1 29 ? 15.789 3.824 -12.352 1 97.56 29 GLY B CA 1
ATOM 2748 C C . GLY B 1 29 ? 16.484 5.121 -12.703 1 97.56 29 GLY B C 1
ATOM 2749 O O . GLY B 1 29 ? 16.172 5.746 -13.719 1 97.56 29 GLY B O 1
ATOM 2750 N N . VAL B 1 30 ? 17.391 5.578 -11.938 1 97.25 30 VAL B N 1
ATOM 2751 C CA . VAL B 1 30 ? 18.047 6.867 -12.141 1 97.25 30 VAL B CA 1
ATOM 2752 C C . VAL B 1 30 ? 19.203 6.703 -13.109 1 97.25 30 VAL B C 1
ATOM 2754 O O . VAL B 1 30 ? 19.312 7.43 -14.102 1 97.25 30 VAL B O 1
ATOM 2757 N N . THR B 1 31 ? 20.062 5.695 -12.93 1 97.06 31 THR B N 1
ATOM 2758 C CA . THR B 1 31 ? 21.25 5.512 -13.758 1 97.06 31 THR B CA 1
ATOM 2759 C C . THR B 1 31 ? 20.938 4.637 -14.961 1 97.06 31 THR B C 1
ATOM 2761 O O . THR B 1 31 ? 21.688 4.629 -15.945 1 97.06 31 THR B O 1
ATOM 2764 N N . GLY B 1 32 ? 19.953 3.777 -14.836 1 96.5 32 GLY B N 1
ATOM 2765 C CA . GLY B 1 32 ? 19.625 2.832 -15.891 1 96.5 32 GLY B CA 1
ATOM 2766 C C . GLY B 1 32 ? 20.438 1.557 -15.82 1 96.5 32 GLY B C 1
ATOM 2767 O O . GLY B 1 32 ? 20.203 0.616 -16.578 1 96.5 32 GLY B O 1
ATOM 2768 N N . LYS B 1 33 ? 21.25 1.44 -14.898 1 97.75 33 LYS B N 1
ATOM 2769 C CA . LYS B 1 33 ? 22.188 0.316 -14.836 1 97.75 33 LYS B CA 1
ATOM 2770 C C . LYS B 1 33 ? 21.531 -0.898 -14.18 1 97.75 33 LYS B C 1
ATOM 2772 O O . LYS B 1 33 ? 20.781 -0.759 -13.211 1 97.75 33 LYS B O 1
ATOM 2777 N N . PHE B 1 34 ? 21.812 -2.062 -14.75 1 98.69 34 PHE B N 1
ATOM 2778 C CA . PHE B 1 34 ? 21.453 -3.328 -14.117 1 98.69 34 PHE B CA 1
ATOM 2779 C C . PHE B 1 34 ? 22.641 -3.908 -13.367 1 98.69 34 PHE B C 1
ATOM 2781 O O . PHE B 1 34 ? 23.734 -4.012 -13.914 1 98.69 34 PHE B O 1
ATOM 2788 N N . GLU B 1 35 ? 22.438 -4.238 -12.133 1 98.5 35 GLU B N 1
ATOM 2789 C CA . GLU B 1 35 ? 23.5 -4.816 -11.312 1 98.5 35 GLU B CA 1
ATOM 2790 C C . GLU B 1 35 ? 23.016 -6.031 -10.531 1 98.5 35 GLU B C 1
ATOM 2792 O O . GLU B 1 35 ? 21.812 -6.129 -10.227 1 98.5 35 GLU B O 1
ATOM 2797 N N . LEU B 1 36 ? 23.891 -6.961 -10.312 1 98.69 36 LEU B N 1
ATOM 2798 C CA . LEU B 1 36 ? 23.672 -8.078 -9.398 1 98.69 36 LEU B CA 1
ATOM 2799 C C . LEU B 1 36 ? 24.281 -7.785 -8.031 1 98.69 36 LEU B C 1
ATOM 2801 O O . LEU B 1 36 ? 25.469 -7.441 -7.941 1 98.69 36 LEU B O 1
ATOM 2805 N N . ARG B 1 37 ? 23.438 -7.891 -7.047 1 98.5 37 ARG B N 1
ATOM 2806 C CA . ARG B 1 37 ? 23.891 -7.629 -5.688 1 98.5 37 ARG B CA 1
ATOM 2807 C C . ARG B 1 37 ? 23.641 -8.828 -4.781 1 98.5 37 ARG B C 1
ATOM 2809 O O . ARG B 1 37 ? 22.625 -9.508 -4.906 1 98.5 37 ARG B O 1
ATOM 2816 N N . ARG B 1 38 ? 24.609 -9.031 -3.82 1 97.94 38 ARG B N 1
ATOM 2817 C CA . ARG B 1 38 ? 24.344 -10.047 -2.801 1 97.94 38 ARG B CA 1
ATOM 2818 C C . ARG B 1 38 ? 23.125 -9.688 -1.967 1 97.94 38 ARG B C 1
ATOM 2820 O O . ARG B 1 38 ? 22.844 -8.508 -1.75 1 97.94 38 ARG B O 1
ATOM 2827 N N . ARG B 1 39 ? 22.438 -10.68 -1.528 1 97.81 39 ARG B N 1
ATOM 2828 C CA . ARG B 1 39 ? 21.188 -10.539 -0.779 1 97.81 39 ARG B CA 1
ATOM 2829 C C . ARG B 1 39 ? 21.312 -9.453 0.284 1 97.81 39 ARG B C 1
ATOM 2831 O O . ARG B 1 39 ? 20.469 -8.555 0.362 1 97.81 39 ARG B O 1
ATOM 2838 N N . HIS B 1 40 ? 22.359 -9.422 1.084 1 95.38 40 HIS B N 1
ATOM 2839 C CA . HIS B 1 40 ? 22.516 -8.508 2.213 1 95.38 40 HIS B CA 1
ATOM 2840 C C . HIS B 1 40 ? 22.859 -7.098 1.741 1 95.38 40 HIS B C 1
ATOM 2842 O O . HIS B 1 40 ? 22.766 -6.141 2.508 1 95.38 40 HIS B O 1
ATOM 2848 N N . GLU B 1 41 ? 23.281 -6.965 0.442 1 97.25 41 GLU B N 1
ATOM 2849 C CA . GLU B 1 41 ? 23.672 -5.676 -0.122 1 97.25 41 GLU B CA 1
ATOM 2850 C C . GLU B 1 41 ? 22.547 -5.086 -0.973 1 97.25 41 GLU B C 1
ATOM 2852 O O . GLU B 1 41 ? 22.641 -3.938 -1.416 1 97.25 41 GLU B O 1
ATOM 2857 N N . ALA B 1 42 ? 21.594 -5.848 -1.247 1 98.56 42 ALA B N 1
ATOM 2858 C CA . ALA B 1 42 ? 20.484 -5.375 -2.068 1 98.56 42 ALA B CA 1
ATOM 2859 C C . ALA B 1 42 ? 19.547 -4.48 -1.261 1 98.56 42 ALA B C 1
ATOM 2861 O O . ALA B 1 42 ? 18.719 -4.973 -0.492 1 98.56 42 ALA B O 1
ATOM 2862 N N . THR B 1 43 ? 19.719 -3.178 -1.383 1 98.5 43 THR B N 1
ATOM 2863 C CA . THR B 1 43 ? 18.984 -2.184 -0.612 1 98.5 43 THR B CA 1
ATOM 2864 C C . THR B 1 43 ? 18.422 -1.101 -1.527 1 98.5 43 THR B C 1
ATOM 2866 O O . THR B 1 43 ? 18.828 -0.983 -2.684 1 98.5 43 THR B O 1
ATOM 2869 N N . VAL B 1 44 ? 17.438 -0.406 -1.065 1 98.44 44 VAL B N 1
ATOM 2870 C CA . VAL B 1 44 ? 16.844 0.74 -1.754 1 98.44 44 VAL B CA 1
ATOM 2871 C C . VAL B 1 44 ? 16.812 1.945 -0.816 1 98.44 44 VAL B C 1
ATOM 2873 O O . VAL B 1 44 ? 16.812 1.787 0.407 1 98.44 44 VAL B O 1
ATOM 2876 N N . SER B 1 45 ? 16.828 3.16 -1.393 1 98.62 45 SER B N 1
ATOM 2877 C CA . SER B 1 45 ? 16.719 4.395 -0.624 1 98.62 45 SER B CA 1
ATOM 2878 C C . SER B 1 45 ? 15.43 4.418 0.205 1 98.62 45 SER B C 1
ATOM 2880 O O . SER B 1 45 ? 14.391 3.943 -0.244 1 98.62 45 SER B O 1
ATOM 2882 N N . VAL B 1 46 ? 15.492 5.055 1.39 1 98.75 46 VAL B N 1
ATOM 2883 C CA . VAL B 1 46 ? 14.297 5.262 2.193 1 98.75 46 VAL B CA 1
ATOM 2884 C C . VAL B 1 46 ? 13.375 6.27 1.506 1 98.75 46 VAL B C 1
ATOM 2886 O O . VAL B 1 46 ? 12.242 6.484 1.94 1 98.75 46 VAL B O 1
ATOM 2889 N N . PHE B 1 47 ? 13.758 6.82 0.369 1 98.5 47 PHE B N 1
ATOM 2890 C CA . PHE B 1 47 ? 12.938 7.746 -0.408 1 98.5 47 PHE B CA 1
ATOM 2891 C C . PHE B 1 47 ? 12.258 7.027 -1.565 1 98.5 47 PHE B C 1
ATOM 2893 O O . PHE B 1 47 ? 11.555 7.652 -2.365 1 98.5 47 PHE B O 1
ATOM 2900 N N . ASP B 1 48 ? 12.5 5.746 -1.656 1 98.75 48 ASP B N 1
ATOM 2901 C CA . ASP B 1 48 ? 11.875 4.996 -2.742 1 98.75 48 ASP B CA 1
ATOM 2902 C C . ASP B 1 48 ? 10.359 4.984 -2.6 1 98.75 48 ASP B C 1
ATOM 2904 O O . ASP B 1 48 ? 9.828 4.867 -1.489 1 98.75 48 ASP B O 1
ATOM 2908 N N . SER B 1 49 ? 9.688 4.992 -3.697 1 98.69 49 SER B N 1
ATOM 2909 C CA . SER B 1 49 ? 8.234 5.082 -3.76 1 98.69 49 SER B CA 1
ATOM 2910 C C . SER B 1 49 ? 7.574 3.906 -3.049 1 98.69 49 SER B C 1
ATOM 2912 O O . SER B 1 49 ? 6.559 4.074 -2.373 1 98.69 49 SER B O 1
ATOM 2914 N N . ASN B 1 50 ? 8.07 2.688 -3.254 1 98.69 50 ASN B N 1
ATOM 2915 C CA . ASN B 1 50 ? 7.477 1.546 -2.568 1 98.69 50 ASN B CA 1
ATOM 2916 C C . ASN B 1 50 ? 7.598 1.68 -1.053 1 98.69 50 ASN B C 1
ATOM 2918 O O . ASN B 1 50 ? 6.637 1.423 -0.325 1 98.69 50 ASN B O 1
ATOM 2922 N N . PHE B 1 51 ? 8.781 2.086 -0.604 1 98.81 51 PHE B N 1
ATOM 2923 C CA . PHE B 1 51 ? 8.992 2.188 0.835 1 98.81 51 PHE B CA 1
ATOM 2924 C C . PHE B 1 51 ? 8.109 3.277 1.435 1 98.81 51 PHE B C 1
ATOM 2926 O O . PHE B 1 51 ? 7.535 3.096 2.508 1 98.81 51 PHE B O 1
ATOM 2933 N N . LEU B 1 52 ? 7.973 4.398 0.742 1 98.44 52 LEU B N 1
ATOM 2934 C CA . LEU B 1 52 ? 7.301 5.566 1.303 1 98.44 52 LEU B CA 1
ATOM 2935 C C . LEU B 1 52 ? 5.785 5.426 1.204 1 98.44 52 LEU B C 1
ATOM 2937 O O . LEU B 1 52 ? 5.059 5.875 2.092 1 98.44 52 LEU B O 1
ATOM 2941 N N . ILE B 1 53 ? 5.305 4.828 0.095 1 97.12 53 ILE B N 1
ATOM 2942 C CA . ILE B 1 53 ? 3.867 4.988 -0.095 1 97.12 53 ILE B CA 1
ATOM 2943 C C . ILE B 1 53 ? 3.305 3.771 -0.828 1 97.12 53 ILE B C 1
ATOM 2945 O O . ILE B 1 53 ? 2.172 3.799 -1.313 1 97.12 53 ILE B O 1
ATOM 2949 N N . GLY B 1 54 ? 4.094 2.682 -0.971 1 97.69 54 GLY B N 1
ATOM 2950 C CA . GLY B 1 54 ? 3.607 1.457 -1.588 1 97.69 54 GLY B CA 1
ATOM 2951 C C . GLY B 1 54 ? 3.189 1.645 -3.035 1 97.69 54 GLY B C 1
ATOM 2952 O O . GLY B 1 54 ? 2.17 1.104 -3.465 1 97.69 54 GLY B O 1
ATOM 2953 N N . ASP B 1 55 ? 3.932 2.434 -3.744 1 97.94 55 ASP B N 1
ATOM 2954 C CA . ASP B 1 55 ? 3.629 2.77 -5.133 1 97.94 55 ASP B CA 1
ATOM 2955 C C . ASP B 1 55 ? 4.488 1.953 -6.094 1 97.94 55 ASP B C 1
ATOM 2957 O O . ASP B 1 55 ? 5.547 2.41 -6.531 1 97.94 55 ASP B O 1
ATOM 2961 N N . GLY B 1 56 ? 3.945 0.815 -6.438 1 97.88 56 GLY B N 1
ATOM 2962 C CA . GLY B 1 56 ? 4.617 -0.122 -7.324 1 97.88 56 GLY B CA 1
ATOM 2963 C C . GLY B 1 56 ? 3.785 -1.354 -7.633 1 97.88 56 GLY B C 1
ATOM 2964 O O . GLY B 1 56 ? 2.619 -1.437 -7.238 1 97.88 56 GLY B O 1
ATOM 2965 N N . ILE B 1 57 ? 4.359 -2.262 -8.422 1 98.12 57 ILE B N 1
ATOM 2966 C CA . ILE B 1 57 ? 3.707 -3.492 -8.859 1 98.12 57 ILE B CA 1
ATOM 2967 C C . ILE B 1 57 ? 4.68 -4.664 -8.734 1 98.12 57 ILE B C 1
ATOM 2969 O O . ILE B 1 57 ? 5.867 -4.465 -8.484 1 98.12 57 ILE B O 1
ATOM 2973 N N . TRP B 1 58 ? 4.117 -5.887 -8.852 1 98 58 TRP B N 1
ATOM 2974 C CA . TRP B 1 58 ? 4.977 -7.047 -8.648 1 98 58 TRP B CA 1
ATOM 2975 C C . TRP B 1 58 ? 4.418 -8.273 -9.359 1 98 58 TRP B C 1
ATOM 2977 O O . TRP B 1 58 ? 3.264 -8.273 -9.797 1 98 58 TRP B O 1
ATOM 2987 N N . GLU B 1 59 ? 5.238 -9.227 -9.578 1 97.5 59 GLU B N 1
ATOM 2988 C CA . GLU B 1 59 ? 4.887 -10.562 -10.055 1 97.5 59 GLU B CA 1
ATOM 2989 C C . GLU B 1 59 ? 5.586 -11.648 -9.234 1 97.5 59 GLU B C 1
ATOM 2991 O O . GLU B 1 59 ? 6.703 -11.445 -8.758 1 97.5 59 GLU B O 1
ATOM 2996 N N . SER B 1 60 ? 4.922 -12.672 -9.008 1 96.12 60 SER B N 1
ATOM 2997 C CA . SER B 1 60 ? 5.488 -13.93 -8.523 1 96.12 60 SER B CA 1
ATOM 2998 C C . SER B 1 60 ? 5.57 -14.969 -9.641 1 96.12 60 SER B C 1
ATOM 3000 O O . SER B 1 60 ? 4.555 -15.305 -10.25 1 96.12 60 SER B O 1
ATOM 3002 N N . ILE B 1 61 ? 6.781 -15.477 -9.859 1 97.19 61 ILE B N 1
ATOM 3003 C CA . ILE B 1 61 ? 6.992 -16.266 -11.07 1 97.19 61 ILE B CA 1
ATOM 3004 C C . ILE B 1 61 ? 7.805 -17.516 -10.734 1 97.19 61 ILE B C 1
ATOM 3006 O O . ILE B 1 61 ? 8.812 -17.438 -10.031 1 97.19 61 ILE B O 1
ATOM 3010 N N . ARG B 1 62 ? 7.371 -18.625 -11.25 1 96.56 62 ARG B N 1
ATOM 3011 C CA . ARG B 1 62 ? 8.148 -19.859 -11.148 1 96.56 62 ARG B CA 1
ATOM 3012 C C . ARG B 1 62 ? 9.18 -19.953 -12.266 1 96.56 62 ARG B C 1
ATOM 3014 O O . ARG B 1 62 ? 8.898 -19.578 -13.406 1 96.56 62 ARG B O 1
ATOM 3021 N N . VAL B 1 63 ? 10.344 -20.438 -11.906 1 96.69 63 VAL B N 1
ATOM 3022 C CA . VAL B 1 63 ? 11.383 -20.766 -12.875 1 96.69 63 VAL B CA 1
ATOM 3023 C C . VAL B 1 63 ? 11.758 -22.234 -12.766 1 96.69 63 VAL B C 1
ATOM 3025 O O . VAL B 1 63 ? 12.109 -22.719 -11.68 1 96.69 63 VAL B O 1
ATOM 3028 N N . VAL B 1 64 ? 11.656 -22.953 -13.867 1 95.94 64 VAL B N 1
ATOM 3029 C CA . VAL B 1 64 ? 11.945 -24.391 -13.906 1 95.94 64 VAL B CA 1
ATOM 3030 C C . VAL B 1 64 ? 13.039 -24.656 -14.93 1 95.94 64 VAL B C 1
ATOM 3032 O O . VAL B 1 64 ? 12.867 -24.422 -16.125 1 95.94 64 VAL B O 1
ATOM 3035 N N . ARG B 1 65 ? 14.148 -25.094 -14.461 1 96.25 65 ARG B N 1
ATOM 3036 C CA . ARG B 1 65 ? 15.289 -25.422 -15.32 1 96.25 65 ARG B CA 1
ATOM 3037 C C . ARG B 1 65 ? 15.641 -24.266 -16.234 1 96.25 65 ARG B C 1
ATOM 3039 O O . ARG B 1 65 ? 15.781 -24.438 -17.438 1 96.25 65 ARG B O 1
ATOM 3046 N N . GLY B 1 66 ? 15.578 -23.125 -15.594 1 96.25 66 GLY B N 1
ATOM 3047 C CA . GLY B 1 66 ? 16.031 -21.922 -16.266 1 96.25 66 GLY B CA 1
ATOM 3048 C C . GLY B 1 66 ? 14.961 -21.281 -17.141 1 96.25 66 GLY B C 1
ATOM 3049 O O . GLY B 1 66 ? 15.18 -20.219 -17.734 1 96.25 66 GLY B O 1
ATOM 3050 N N . ARG B 1 67 ? 13.852 -21.969 -17.281 1 97.81 67 ARG B N 1
ATOM 3051 C CA . ARG B 1 67 ? 12.75 -21.422 -18.062 1 97.81 67 ARG B CA 1
ATOM 3052 C C . ARG B 1 67 ? 11.727 -20.719 -17.172 1 97.81 67 ARG B C 1
ATOM 3054 O O . ARG B 1 67 ? 11.273 -21.297 -16.188 1 97.81 67 ARG B O 1
ATOM 3061 N N . VAL B 1 68 ? 11.414 -19.469 -17.531 1 98.12 68 VAL B N 1
ATOM 3062 C CA . VAL B 1 68 ? 10.375 -18.734 -16.828 1 98.12 68 VAL B CA 1
ATOM 3063 C C . VAL B 1 68 ? 9 -19.281 -17.203 1 98.12 68 VAL B C 1
ATOM 3065 O O . VAL B 1 68 ? 8.586 -19.203 -18.359 1 98.12 68 VAL B O 1
ATOM 3068 N N . GLN B 1 69 ? 8.352 -19.875 -16.203 1 97.94 69 GLN B N 1
ATOM 3069 C CA . GLN B 1 69 ? 7.047 -20.5 -16.422 1 97.94 69 GLN B CA 1
ATOM 3070 C C . GLN B 1 69 ? 5.996 -19.469 -16.797 1 97.94 69 GLN B C 1
ATOM 3072 O O . GLN B 1 69 ? 5.785 -18.5 -16.078 1 97.94 69 GLN B O 1
ATOM 3077 N N . PHE B 1 70 ? 5.293 -19.672 -18 1 98.12 70 PHE B N 1
ATOM 3078 C CA . PHE B 1 70 ? 4.242 -18.797 -18.516 1 98.12 70 PHE B CA 1
ATOM 3079 C C . PHE B 1 70 ? 4.727 -17.359 -18.578 1 98.12 70 PHE B C 1
ATOM 3081 O O . PHE B 1 70 ? 4.027 -16.438 -18.156 1 98.12 70 PHE B O 1
ATOM 3088 N N . ALA B 1 71 ? 5.879 -17.172 -19.156 1 98.31 71 ALA B N 1
ATOM 3089 C CA . ALA B 1 71 ? 6.594 -15.891 -19.203 1 98.31 71 ALA B CA 1
ATOM 3090 C C . ALA B 1 71 ? 5.738 -14.805 -19.828 1 98.31 71 ALA B C 1
ATOM 3092 O O . ALA B 1 71 ? 5.602 -13.711 -19.281 1 98.31 71 ALA B O 1
ATOM 3093 N N . ARG B 1 72 ? 5.109 -15.102 -20.922 1 97.69 72 ARG B N 1
ATOM 3094 C CA . ARG B 1 72 ? 4.312 -14.102 -21.625 1 97.69 72 ARG B CA 1
ATOM 3095 C C . ARG B 1 72 ? 3.152 -13.617 -20.766 1 97.69 72 ARG B C 1
ATOM 3097 O O . ARG B 1 72 ? 2.896 -12.414 -20.672 1 97.69 72 ARG B O 1
ATOM 3104 N N . ASP B 1 73 ? 2.438 -14.547 -20.141 1 97.31 73 ASP B N 1
ATOM 3105 C CA . ASP B 1 73 ? 1.286 -14.188 -19.312 1 97.31 73 ASP B CA 1
ATOM 3106 C C . ASP B 1 73 ? 1.692 -13.266 -18.172 1 97.31 73 ASP B C 1
ATOM 3108 O O . ASP B 1 73 ? 1.021 -12.266 -17.906 1 97.31 73 ASP B O 1
ATOM 3112 N N . HIS B 1 74 ? 2.785 -13.602 -17.516 1 98 74 HIS B N 1
ATOM 3113 C CA . HIS B 1 74 ? 3.25 -12.805 -16.391 1 98 74 HIS B CA 1
ATOM 3114 C C . HIS B 1 74 ? 3.689 -11.414 -16.844 1 98 74 HIS B C 1
ATOM 3116 O O . HIS B 1 74 ? 3.34 -10.414 -16.219 1 98 74 HIS B O 1
ATOM 3122 N N . LEU B 1 75 ? 4.441 -11.367 -17.891 1 98.19 75 LEU B N 1
ATOM 3123 C CA . LEU B 1 75 ? 4.973 -10.086 -18.344 1 98.19 75 LEU B CA 1
ATOM 3124 C C . LEU B 1 75 ? 3.869 -9.219 -18.953 1 98.19 75 LEU B C 1
ATOM 3126 O O . LEU B 1 75 ? 3.867 -8 -18.781 1 98.19 75 LEU B O 1
ATOM 3130 N N . ASP B 1 76 ? 2.885 -9.828 -19.656 1 96.75 76 ASP B N 1
ATOM 3131 C CA . ASP B 1 76 ? 1.722 -9.086 -20.141 1 96.75 76 ASP B CA 1
ATOM 3132 C C . ASP B 1 76 ? 0.974 -8.438 -18.969 1 96.75 76 ASP B C 1
ATOM 3134 O O . ASP B 1 76 ? 0.608 -7.262 -19.047 1 96.75 76 ASP B O 1
ATOM 3138 N N . ARG B 1 77 ? 0.776 -9.195 -17.969 1 96.69 77 ARG B N 1
ATOM 3139 C CA . ARG B 1 77 ? 0.034 -8.672 -16.828 1 96.69 77 ARG B CA 1
ATOM 3140 C C . ARG B 1 77 ? 0.804 -7.555 -16.141 1 96.69 77 ARG B C 1
ATOM 3142 O O . ARG B 1 77 ? 0.218 -6.547 -15.734 1 96.69 77 ARG B O 1
ATOM 3149 N N . LEU B 1 78 ? 2.082 -7.742 -15.984 1 97.69 78 LEU B N 1
ATOM 3150 C CA . LEU B 1 78 ? 2.902 -6.699 -15.383 1 97.69 78 LEU B CA 1
ATOM 3151 C C . LEU B 1 78 ? 2.816 -5.406 -16.188 1 97.69 78 LEU B C 1
ATOM 3153 O O . LEU B 1 78 ? 2.627 -4.328 -15.625 1 97.69 78 LEU B O 1
ATOM 3157 N N . PHE B 1 79 ? 2.943 -5.508 -17.484 1 97.38 79 PHE B N 1
ATOM 3158 C CA . PHE B 1 79 ? 2.947 -4.328 -18.328 1 97.38 79 PHE B CA 1
ATOM 3159 C C . PHE B 1 79 ? 1.565 -3.688 -18.375 1 97.38 79 PHE B C 1
ATOM 3161 O O . PHE B 1 79 ? 1.444 -2.465 -18.484 1 97.38 79 PHE B O 1
ATOM 3168 N N . GLN B 1 80 ? 0.534 -4.484 -18.344 1 95.62 80 GLN B N 1
ATOM 3169 C CA . GLN B 1 80 ? -0.817 -3.947 -18.234 1 95.62 80 GLN B CA 1
ATOM 3170 C C . GLN B 1 80 ? -0.961 -3.098 -16.969 1 95.62 80 GLN B C 1
ATOM 3172 O O . GLN B 1 80 ? -1.497 -1.989 -17.016 1 95.62 80 GLN B O 1
ATOM 3177 N N . SER B 1 81 ? -0.513 -3.637 -15.852 1 95.62 81 SER B N 1
ATOM 3178 C CA . SER B 1 81 ? -0.562 -2.893 -14.602 1 95.62 81 SER B CA 1
ATOM 3179 C C . SER B 1 81 ? 0.278 -1.622 -14.672 1 95.62 81 SER B C 1
ATOM 3181 O O . SER B 1 81 ? -0.125 -0.573 -14.172 1 95.62 81 SER B O 1
ATOM 3183 N N . ALA B 1 82 ? 1.472 -1.735 -15.273 1 97.06 82 ALA B N 1
ATOM 3184 C CA . ALA B 1 82 ? 2.348 -0.577 -15.438 1 97.06 82 ALA B CA 1
ATOM 3185 C C . ALA B 1 82 ? 1.65 0.531 -16.219 1 97.06 82 ALA B C 1
ATOM 3187 O O . ALA B 1 82 ? 1.72 1.703 -15.844 1 97.06 82 ALA B O 1
ATOM 3188 N N . LYS B 1 83 ? 0.985 0.159 -17.25 1 95.88 83 LYS B N 1
ATOM 3189 C CA . LYS B 1 83 ? 0.265 1.141 -18.062 1 95.88 83 LYS B CA 1
ATOM 3190 C C . LYS B 1 83 ? -0.833 1.819 -17.25 1 95.88 83 LYS B C 1
ATOM 3192 O O . LYS B 1 83 ? -0.985 3.041 -17.297 1 95.88 83 LYS B O 1
ATOM 3197 N N . ALA B 1 84 ? -1.551 1.051 -16.5 1 93.25 84 ALA B N 1
ATOM 3198 C CA . ALA B 1 84 ? -2.641 1.576 -15.688 1 93.25 84 ALA B CA 1
ATOM 3199 C C . ALA B 1 84 ? -2.123 2.588 -14.664 1 93.25 84 ALA B C 1
ATOM 3201 O O . ALA B 1 84 ? -2.814 3.553 -14.336 1 93.25 84 ALA B O 1
ATOM 3202 N N . LEU B 1 85 ? -0.905 2.432 -14.211 1 93.94 85 LEU B N 1
ATOM 3203 C CA . LEU B 1 85 ? -0.348 3.281 -13.164 1 93.94 85 LEU B CA 1
ATOM 3204 C C . LEU B 1 85 ? 0.597 4.324 -13.758 1 93.94 85 LEU B C 1
ATOM 3206 O O . LEU B 1 85 ? 1.301 5.016 -13.023 1 93.94 85 LEU B O 1
ATOM 3210 N N . MET B 1 86 ? 0.654 4.367 -15.086 1 95.62 86 MET B N 1
ATOM 3211 C CA . MET B 1 86 ? 1.499 5.316 -15.805 1 95.62 86 MET B CA 1
ATOM 3212 C C . MET B 1 86 ? 2.963 5.148 -15.414 1 95.62 86 MET B C 1
ATOM 3214 O O . MET B 1 86 ? 3.645 6.129 -15.102 1 95.62 86 MET B O 1
ATOM 3218 N N . LEU B 1 87 ? 3.402 3.877 -15.352 1 96.69 87 LEU B N 1
ATOM 3219 C CA . LEU B 1 87 ? 4.805 3.525 -15.148 1 96.69 87 LEU B CA 1
ATOM 3220 C C . LEU B 1 87 ? 5.484 3.191 -16.469 1 96.69 87 LEU B C 1
ATOM 3222 O O . LEU B 1 87 ? 5.148 2.193 -17.109 1 96.69 87 LEU B O 1
ATOM 3226 N N . ASP B 1 88 ? 6.34 4.027 -16.859 1 97 88 ASP B N 1
ATOM 3227 C CA . ASP B 1 88 ? 7.199 3.695 -17.984 1 97 88 ASP B CA 1
ATOM 3228 C C . ASP B 1 88 ? 8.414 2.889 -17.531 1 97 88 ASP B C 1
ATOM 3230 O O . ASP B 1 88 ? 9.352 3.439 -16.953 1 97 88 ASP B O 1
ATOM 3234 N N . LEU B 1 89 ? 8.484 1.663 -17.906 1 97.69 89 LEU B N 1
ATOM 3235 C CA . LEU B 1 89 ? 9.539 0.79 -17.406 1 97.69 89 LEU B CA 1
ATOM 3236 C C . LEU B 1 89 ? 10.844 1.023 -18.172 1 97.69 89 LEU B C 1
ATOM 3238 O O . LEU B 1 89 ? 11.914 0.603 -17.719 1 97.69 89 LEU B O 1
ATOM 3242 N N . GLY B 1 90 ? 10.75 1.615 -19.312 1 97.69 90 GLY B N 1
ATOM 3243 C CA . GLY B 1 90 ? 11.945 1.977 -20.078 1 97.69 90 GLY B CA 1
ATOM 3244 C C . GLY B 1 90 ? 12.594 0.792 -20.766 1 97.69 90 GLY B C 1
ATOM 3245 O O . GLY B 1 90 ? 13.766 0.859 -21.141 1 97.69 90 GLY B O 1
ATOM 3246 N N . LEU B 1 91 ? 11.945 -0.33 -20.797 1 97.44 91 LEU B N 1
ATOM 3247 C CA . LEU B 1 91 ? 12.43 -1.523 -21.484 1 97.44 91 LEU B CA 1
ATOM 3248 C C . LEU B 1 91 ? 11.266 -2.359 -22.016 1 97.44 91 LEU B C 1
ATOM 3250 O O . LEU B 1 91 ? 10.117 -2.158 -21.594 1 97.44 91 LEU B O 1
ATOM 3254 N N . THR B 1 92 ? 11.562 -3.201 -22.953 1 97.06 92 THR B N 1
ATOM 3255 C CA . THR B 1 92 ? 10.555 -4.09 -23.516 1 97.06 92 THR B CA 1
ATOM 3256 C C . THR B 1 92 ? 10.359 -5.32 -22.641 1 97.06 92 THR B C 1
ATOM 3258 O O . THR B 1 92 ? 11.172 -5.578 -21.75 1 97.06 92 THR B O 1
ATOM 3261 N N . LYS B 1 93 ? 9.266 -6.062 -22.922 1 98 93 LYS B N 1
ATOM 3262 C CA . LYS B 1 93 ? 9.039 -7.324 -22.234 1 98 93 LYS B CA 1
ATOM 3263 C C . LYS B 1 93 ? 10.211 -8.281 -22.422 1 98 93 LYS B C 1
ATOM 3265 O O . LYS B 1 93 ? 10.633 -8.953 -21.484 1 98 93 LYS B O 1
ATOM 3270 N N . ALA B 1 94 ? 10.719 -8.312 -23.641 1 97.06 94 ALA B N 1
ATOM 3271 C CA . ALA B 1 94 ? 11.844 -9.195 -23.953 1 97.06 94 ALA B CA 1
ATOM 3272 C C . ALA B 1 94 ? 13.086 -8.797 -23.156 1 97.06 94 ALA B C 1
ATOM 3274 O O . ALA B 1 94 ? 13.812 -9.664 -22.672 1 97.06 94 ALA B O 1
ATOM 3275 N N . GLU B 1 95 ? 13.352 -7.516 -23.078 1 97.62 95 GLU B N 1
ATOM 3276 C CA . GLU B 1 95 ? 14.5 -7.035 -22.328 1 97.62 95 GLU B CA 1
ATOM 3277 C C . GLU B 1 95 ? 14.352 -7.371 -20.844 1 97.62 95 GLU B C 1
ATOM 3279 O O . GLU B 1 95 ? 15.328 -7.746 -20.188 1 97.62 95 GLU B O 1
ATOM 3284 N N . LEU B 1 96 ? 13.156 -7.203 -20.344 1 98.56 96 LEU B N 1
ATOM 3285 C CA . LEU B 1 96 ? 12.922 -7.555 -18.938 1 98.56 96 LEU B CA 1
ATOM 3286 C C . LEU B 1 96 ? 13.133 -9.047 -18.719 1 98.56 96 LEU B C 1
ATOM 3288 O O . LEU B 1 96 ? 13.742 -9.445 -17.719 1 98.56 96 LEU B O 1
ATOM 3292 N N . LEU B 1 97 ? 12.609 -9.898 -19.625 1 98.62 97 LEU B N 1
ATOM 3293 C CA . LEU B 1 97 ? 12.852 -11.336 -19.547 1 98.62 97 LEU B CA 1
ATOM 3294 C C . LEU B 1 97 ? 14.344 -11.641 -19.516 1 98.62 97 LEU B C 1
ATOM 3296 O O . LEU B 1 97 ? 14.789 -12.539 -18.797 1 98.62 97 LEU B O 1
ATOM 3300 N N . GLY B 1 98 ? 15.109 -10.883 -20.297 1 98.38 98 GLY B N 1
ATOM 3301 C CA . GLY B 1 98 ? 16.562 -11.016 -20.266 1 98.38 98 GLY B CA 1
ATOM 3302 C C . GLY B 1 98 ? 17.156 -10.727 -18.906 1 98.38 98 GLY B C 1
ATOM 3303 O O . GLY B 1 98 ? 18.062 -11.445 -18.469 1 98.38 98 GLY B O 1
ATOM 3304 N N . LEU B 1 99 ? 16.703 -9.664 -18.234 1 98.75 99 LEU B N 1
ATOM 3305 C CA . LEU B 1 99 ? 17.188 -9.336 -16.906 1 98.75 99 LEU B CA 1
ATOM 3306 C C . LEU B 1 99 ? 16.844 -10.438 -15.906 1 98.75 99 LEU B C 1
ATOM 3308 O O . LEU B 1 99 ? 17.641 -10.75 -15.016 1 98.75 99 LEU B O 1
ATOM 3312 N N . ILE B 1 100 ? 15.648 -11.031 -16.062 1 98.75 100 ILE B N 1
ATOM 3313 C CA . ILE B 1 100 ? 15.234 -12.141 -15.211 1 98.75 100 ILE B CA 1
ATOM 3314 C C . ILE B 1 100 ? 16.203 -13.312 -15.383 1 98.75 100 ILE B C 1
ATOM 3316 O O . ILE B 1 100 ? 16.703 -13.867 -14.398 1 98.75 100 ILE B O 1
ATOM 3320 N N . HIS B 1 101 ? 16.516 -13.656 -16.641 1 98.62 101 HIS B N 1
ATOM 3321 C CA . HIS B 1 101 ? 17.422 -14.75 -16.922 1 98.62 101 HIS B CA 1
ATOM 3322 C C . HIS B 1 101 ? 18.812 -14.461 -16.359 1 98.62 101 HIS B C 1
ATOM 3324 O O . HIS B 1 101 ? 19.469 -15.344 -15.797 1 98.62 101 HIS B O 1
ATOM 3330 N N . ALA B 1 102 ? 19.25 -13.211 -16.547 1 98.69 102 ALA B N 1
ATOM 3331 C CA . ALA B 1 102 ? 20.562 -12.836 -16.031 1 98.69 102 ALA B CA 1
ATOM 3332 C C . ALA B 1 102 ? 20.625 -13.047 -14.523 1 98.69 102 ALA B C 1
ATOM 3334 O O . ALA B 1 102 ? 21.656 -13.508 -14 1 98.69 102 ALA B O 1
ATOM 3335 N N . THR B 1 103 ? 19.578 -12.758 -13.82 1 98.81 103 THR B N 1
ATOM 3336 C CA . THR B 1 103 ? 19.531 -12.922 -12.367 1 98.81 103 THR B CA 1
ATOM 3337 C C . THR B 1 103 ? 19.547 -14.398 -11.992 1 98.81 103 THR B C 1
ATOM 3339 O O . THR B 1 103 ? 20.281 -14.805 -11.094 1 98.81 103 THR B O 1
ATOM 3342 N N . VAL B 1 104 ? 18.734 -15.211 -12.672 1 98.31 104 VAL B N 1
ATOM 3343 C CA . VAL B 1 104 ? 18.672 -16.641 -12.43 1 98.31 104 VAL B CA 1
ATOM 3344 C C . VAL B 1 104 ? 20.047 -17.266 -12.68 1 98.31 104 VAL B C 1
ATOM 3346 O O . VAL B 1 104 ? 20.547 -18.047 -11.867 1 98.31 104 VAL B O 1
ATOM 3349 N N . ASP B 1 105 ? 20.688 -16.859 -13.781 1 98.25 105 ASP B N 1
ATOM 3350 C CA . ASP B 1 105 ? 21.984 -17.422 -14.188 1 98.25 105 ASP B CA 1
ATOM 3351 C C . ASP B 1 105 ? 23.094 -17.016 -13.227 1 98.25 105 ASP B C 1
ATOM 3353 O O . ASP B 1 105 ? 24.094 -17.719 -13.086 1 98.25 105 ASP B O 1
ATOM 3357 N N . ALA B 1 106 ? 22.891 -15.898 -12.586 1 98.31 106 ALA B N 1
ATOM 3358 C CA . ALA B 1 106 ? 23.891 -15.422 -11.633 1 98.31 106 ALA B CA 1
ATOM 3359 C C . ALA B 1 106 ? 23.906 -16.281 -10.367 1 98.31 106 ALA B C 1
ATOM 3361 O O . ALA B 1 106 ? 24.844 -16.219 -9.57 1 98.31 106 ALA B O 1
ATOM 3362 N N . ASN B 1 107 ? 22.875 -17 -10.102 1 97.69 107 ASN B N 1
ATOM 3363 C CA . ASN B 1 107 ? 22.797 -17.938 -8.984 1 97.69 107 ASN B CA 1
ATOM 3364 C C . ASN B 1 107 ? 23.109 -19.359 -9.422 1 97.69 107 ASN B C 1
ATOM 3366 O O . ASN B 1 107 ? 22.234 -20.078 -9.922 1 97.69 107 ASN B O 1
ATOM 3370 N N . ALA B 1 108 ? 24.312 -19.766 -9.133 1 93.81 108 ALA B N 1
ATOM 3371 C CA . ALA B 1 108 ? 24.859 -21.016 -9.672 1 93.81 108 ALA B CA 1
ATOM 3372 C C . ALA B 1 108 ? 23.953 -22.188 -9.32 1 93.81 108 ALA B C 1
ATOM 3374 O O . ALA B 1 108 ? 23.625 -22.406 -8.148 1 93.81 108 ALA B O 1
ATOM 3375 N N . GLY B 1 109 ? 23.578 -22.891 -10.391 1 95.19 109 GLY B N 1
ATOM 3376 C CA . GLY B 1 109 ? 22.797 -24.094 -10.219 1 95.19 109 GLY B CA 1
ATOM 3377 C C . GLY B 1 109 ? 21.297 -23.844 -10.328 1 95.19 109 GLY B C 1
ATOM 3378 O O . GLY B 1 109 ? 20.531 -24.781 -10.531 1 95.19 109 GLY B O 1
ATOM 3379 N N . MET B 1 110 ? 20.875 -22.641 -10.234 1 95 110 MET B N 1
ATOM 3380 C CA . MET B 1 110 ? 19.453 -22.344 -10.234 1 95 110 MET B CA 1
ATOM 3381 C C . MET B 1 110 ? 18.828 -22.609 -11.609 1 95 110 MET B C 1
ATOM 3383 O O . MET B 1 110 ? 17.703 -23.094 -11.703 1 95 110 MET B O 1
ATOM 3387 N N . ALA B 1 111 ? 19.562 -22.344 -12.648 1 95.62 111 ALA B N 1
ATOM 3388 C CA . ALA B 1 111 ? 19.062 -22.516 -14.008 1 95.62 111 ALA B CA 1
ATOM 3389 C C . ALA B 1 111 ? 18.859 -24 -14.328 1 95.62 111 ALA B C 1
ATOM 3391 O O . ALA B 1 111 ? 18.203 -24.344 -15.32 1 95.62 111 ALA B O 1
ATOM 3392 N N . ALA B 1 112 ? 19.406 -24.859 -13.523 1 95.56 112 ALA B N 1
ATOM 3393 C CA . ALA B 1 112 ? 19.25 -26.297 -13.719 1 95.56 112 ALA B CA 1
ATOM 3394 C C . ALA B 1 112 ? 18.219 -26.859 -12.742 1 95.56 112 ALA B C 1
ATOM 3396 O O . ALA B 1 112 ? 17.844 -28.031 -12.844 1 95.56 112 ALA B O 1
ATOM 3397 N N . SER B 1 113 ? 17.781 -26.031 -11.828 1 94.38 113 SER B N 1
ATOM 3398 C CA . SER B 1 113 ? 16.906 -26.5 -10.758 1 94.38 113 SER B CA 1
ATOM 3399 C C . SER B 1 113 ? 15.438 -26.438 -11.18 1 94.38 113 SER B C 1
ATOM 3401 O O . SER B 1 113 ? 15.062 -25.609 -12.008 1 94.38 113 SER B O 1
ATOM 3403 N N . ASP B 1 114 ? 14.656 -27.312 -10.5 1 91.88 114 ASP B N 1
ATOM 3404 C CA . ASP B 1 114 ? 13.211 -27.281 -10.688 1 91.88 114 ASP B CA 1
ATOM 3405 C C . ASP B 1 114 ? 12.539 -26.391 -9.648 1 91.88 114 ASP B C 1
ATOM 3407 O O . ASP B 1 114 ? 11.32 -26.219 -9.672 1 91.88 114 ASP B O 1
ATOM 3411 N N . HIS B 1 115 ? 13.328 -25.828 -8.781 1 90.81 115 HIS B N 1
ATOM 3412 C CA . HIS B 1 115 ? 12.758 -25.266 -7.57 1 90.81 115 HIS B CA 1
ATOM 3413 C C . HIS B 1 115 ? 13.211 -23.812 -7.371 1 90.81 115 HIS B C 1
ATOM 3415 O O . HIS B 1 115 ? 13.852 -23.5 -6.367 1 90.81 115 HIS B O 1
ATOM 3421 N N . ALA B 1 116 ? 12.945 -23 -8.305 1 94.62 116 ALA B N 1
ATOM 3422 C CA . ALA B 1 116 ? 13.211 -21.562 -8.156 1 94.62 116 ALA B CA 1
ATOM 3423 C C . ALA B 1 116 ? 11.922 -20.75 -8.258 1 94.62 116 ALA B C 1
ATOM 3425 O O . ALA B 1 116 ? 11.039 -21.062 -9.062 1 94.62 116 ALA B O 1
ATOM 3426 N N . HIS B 1 117 ? 11.75 -19.859 -7.402 1 95.31 117 HIS B N 1
ATOM 3427 C CA . HIS B 1 117 ? 10.641 -18.922 -7.363 1 95.31 117 HIS B CA 1
ATOM 3428 C C . HIS B 1 117 ? 11.141 -17.484 -7.281 1 95.31 117 HIS B C 1
ATOM 3430 O O . HIS B 1 117 ? 12.031 -17.172 -6.488 1 95.31 117 HIS B O 1
ATOM 3436 N N . LEU B 1 118 ? 10.57 -16.688 -8.094 1 96.12 118 LEU B N 1
ATOM 3437 C CA . LEU B 1 118 ? 11.086 -15.344 -8.273 1 96.12 118 LEU B CA 1
ATOM 3438 C C . LEU B 1 118 ? 10.031 -14.305 -7.91 1 96.12 118 LEU B C 1
ATOM 3440 O O . LEU B 1 118 ? 8.859 -14.453 -8.266 1 96.12 118 LEU B O 1
ATOM 3444 N N . ARG B 1 119 ? 10.367 -13.312 -7.102 1 97.94 119 ARG B N 1
ATOM 3445 C CA . ARG B 1 119 ? 9.578 -12.094 -6.906 1 97.94 119 ARG B CA 1
ATOM 3446 C C . ARG B 1 119 ? 10.141 -10.938 -7.727 1 97.94 119 ARG B C 1
ATOM 3448 O O . ARG B 1 119 ? 11.289 -10.523 -7.523 1 97.94 119 ARG B O 1
ATOM 3455 N N . LEU B 1 120 ? 9.422 -10.539 -8.711 1 98.69 120 LEU B N 1
ATOM 3456 C CA . LEU B 1 120 ? 9.734 -9.359 -9.5 1 98.69 120 LEU B CA 1
ATOM 3457 C C . LEU B 1 120 ? 9.016 -8.133 -8.953 1 98.69 120 LEU B C 1
ATOM 3459 O O . LEU B 1 120 ? 7.785 -8.086 -8.922 1 98.69 120 LEU B O 1
ATOM 3463 N N . VAL B 1 121 ? 9.766 -7.117 -8.484 1 98.75 121 VAL B N 1
ATOM 3464 C CA . VAL B 1 121 ? 9.18 -5.926 -7.879 1 98.75 121 VAL B CA 1
ATOM 3465 C C . VAL B 1 121 ? 9.562 -4.691 -8.695 1 98.75 121 VAL B C 1
ATOM 3467 O O . VAL B 1 121 ? 10.727 -4.496 -9.031 1 98.75 121 VAL B O 1
ATOM 3470 N N . VAL B 1 122 ? 8.586 -3.898 -9.047 1 98.75 122 VAL B N 1
ATOM 3471 C CA . VAL B 1 122 ? 8.789 -2.621 -9.719 1 98.75 122 VAL B CA 1
ATOM 3472 C C . VAL B 1 122 ? 8.266 -1.485 -8.844 1 98.75 122 VAL B C 1
ATOM 3474 O O . VAL B 1 122 ? 7.078 -1.447 -8.516 1 98.75 122 VAL B O 1
ATOM 3477 N N . SER B 1 123 ? 9.133 -0.618 -8.453 1 98.56 123 SER B N 1
ATOM 3478 C CA . SER B 1 123 ? 8.766 0.619 -7.766 1 98.56 123 SER B CA 1
ATOM 3479 C C . SER B 1 123 ? 8.75 1.801 -8.727 1 98.56 123 SER B C 1
ATOM 3481 O O . SER B 1 123 ? 9.531 1.84 -9.68 1 98.56 123 SER B O 1
ATOM 3483 N N . ARG B 1 124 ? 7.773 2.775 -8.477 1 98.38 124 ARG B N 1
ATOM 3484 C CA . ARG B 1 124 ? 7.84 3.971 -9.305 1 98.38 124 ARG B CA 1
ATOM 3485 C C . ARG B 1 124 ? 9.219 4.621 -9.219 1 98.38 124 ARG B C 1
ATOM 3487 O O . ARG B 1 124 ? 9.625 5.348 -10.133 1 98.38 124 ARG B O 1
ATOM 3494 N N . GLY B 1 125 ? 9.922 4.398 -8.172 1 98.31 125 GLY B N 1
ATOM 3495 C CA . GLY B 1 125 ? 11.32 4.793 -8.148 1 98.31 125 GLY B CA 1
ATOM 3496 C C . GLY B 1 125 ? 11.633 5.852 -7.105 1 98.31 125 GLY B C 1
ATOM 3497 O O . GLY B 1 125 ? 10.852 6.047 -6.168 1 98.31 125 GLY B O 1
ATOM 3498 N N . LEU B 1 126 ? 12.758 6.5 -7.234 1 98.31 126 LEU B N 1
ATOM 3499 C CA . LEU B 1 126 ? 13.328 7.441 -6.273 1 98.31 126 LEU B CA 1
ATOM 3500 C C . LEU B 1 126 ? 12.547 8.75 -6.27 1 98.31 126 LEU B C 1
ATOM 3502 O O . LEU B 1 126 ? 12.188 9.273 -7.328 1 98.31 126 LEU B O 1
ATOM 3506 N N . LYS B 1 127 ? 12.227 9.219 -5.09 1 97.56 127 LYS B N 1
ATOM 3507 C CA . LYS B 1 127 ? 11.602 10.531 -4.914 1 97.56 127 LYS B CA 1
ATOM 3508 C C . LYS B 1 127 ? 12.594 11.547 -4.352 1 97.56 127 LYS B C 1
ATOM 3510 O O . LYS B 1 127 ? 13.453 11.195 -3.545 1 97.56 127 LYS B O 1
ATOM 3515 N N . THR B 1 128 ? 12.43 12.828 -4.734 1 95.81 128 THR B N 1
ATOM 3516 C CA . THR B 1 128 ? 13.289 13.891 -4.223 1 95.81 128 THR B CA 1
ATOM 3517 C C . THR B 1 128 ? 12.906 14.25 -2.789 1 95.81 128 THR B C 1
ATOM 3519 O O . THR B 1 128 ? 13.734 14.773 -2.035 1 95.81 128 THR B O 1
ATOM 3522 N N . THR B 1 129 ? 11.703 13.977 -2.402 1 95.44 129 THR B N 1
ATOM 3523 C CA . THR B 1 129 ? 11.148 14.273 -1.086 1 95.44 129 THR B CA 1
ATOM 3524 C C . THR B 1 129 ? 10.008 13.312 -0.75 1 95.44 129 THR B C 1
ATOM 3526 O O . THR B 1 129 ? 9.406 12.719 -1.647 1 95.44 129 THR B O 1
ATOM 3529 N N . PRO B 1 130 ? 9.766 13.055 0.553 1 95 130 PRO B N 1
ATOM 3530 C CA . PRO B 1 130 ? 8.641 12.18 0.9 1 95 130 PRO B CA 1
AT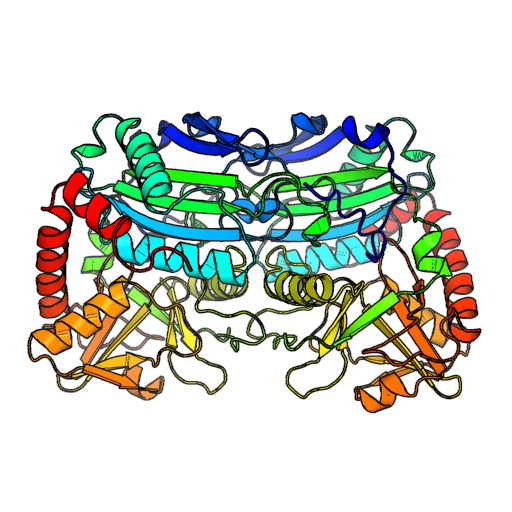OM 3531 C C . PRO B 1 130 ? 7.289 12.812 0.573 1 95 130 PRO B C 1
ATOM 3533 O O . PRO B 1 130 ? 6.762 13.594 1.362 1 95 130 PRO B O 1
ATOM 3536 N N . TYR B 1 131 ? 6.805 12.547 -0.523 1 93.38 131 TYR B N 1
ATOM 3537 C CA . TYR B 1 131 ? 5.516 13.023 -1.014 1 93.38 131 TYR B CA 1
ATOM 3538 C C . TYR B 1 131 ? 4.91 12.039 -2.006 1 93.38 131 TYR B C 1
ATOM 3540 O O . TYR B 1 131 ? 5.629 11.438 -2.809 1 93.38 131 TYR B O 1
ATOM 3548 N N . GLN B 1 132 ? 3.639 11.828 -1.973 1 94.19 132 GLN B N 1
ATOM 3549 C CA . GLN B 1 132 ? 3.004 10.75 -2.725 1 94.19 132 GLN B CA 1
ATOM 3550 C C . GLN B 1 132 ? 2.891 11.102 -4.203 1 94.19 132 GLN B C 1
ATOM 3552 O O . GLN B 1 132 ? 2.719 10.219 -5.047 1 94.19 132 GLN B O 1
ATOM 3557 N N . ASN B 1 133 ? 2.91 12.43 -4.57 1 95.75 133 ASN B N 1
ATOM 3558 C CA . ASN B 1 133 ? 2.723 12.844 -5.961 1 95.75 133 ASN B CA 1
ATOM 3559 C C . ASN B 1 133 ? 3.852 12.336 -6.852 1 95.75 133 ASN B C 1
ATOM 3561 O O . ASN B 1 133 ? 5.027 12.57 -6.566 1 95.75 133 ASN B O 1
ATOM 3565 N N . PRO B 1 134 ? 3.52 11.695 -7.992 1 95.81 134 PRO B N 1
ATOM 3566 C CA . PRO B 1 134 ? 4.543 11.188 -8.906 1 95.81 134 PRO B CA 1
ATOM 3567 C C . PRO B 1 134 ? 5.438 12.289 -9.469 1 95.81 134 PRO B C 1
ATOM 3569 O O . PRO B 1 134 ? 6.523 12.016 -9.977 1 95.81 134 PRO B O 1
ATOM 3572 N N . SER B 1 135 ? 5.02 13.5 -9.352 1 94.38 135 SER B N 1
ATOM 3573 C CA . SER B 1 135 ? 5.773 14.617 -9.914 1 94.38 135 SER B CA 1
ATOM 3574 C C . SER B 1 135 ? 7.133 14.766 -9.234 1 94.38 135 SER B C 1
ATOM 3576 O O . SER B 1 135 ? 8.031 15.422 -9.758 1 94.38 135 SER B O 1
ATOM 3578 N N . VAL B 1 136 ? 7.297 14.156 -8.047 1 95.44 136 VAL B N 1
ATOM 3579 C CA . VAL B 1 136 ? 8.562 14.328 -7.336 1 95.44 136 VAL B CA 1
ATOM 3580 C C . VAL B 1 136 ? 9.438 13.094 -7.531 1 95.44 136 VAL B C 1
ATOM 3582 O O . VAL B 1 136 ? 10.469 12.945 -6.871 1 95.44 136 VAL B O 1
ATOM 3585 N N . ASN B 1 137 ? 9 12.18 -8.32 1 96.62 137 ASN B N 1
ATOM 3586 C CA . ASN B 1 137 ? 9.852 11.055 -8.695 1 96.62 137 ASN B CA 1
ATOM 3587 C C . ASN B 1 137 ? 10.914 11.469 -9.703 1 96.62 137 ASN B C 1
ATOM 3589 O O . ASN B 1 137 ? 10.688 12.359 -10.531 1 96.62 137 ASN B O 1
ATOM 3593 N N . VAL B 1 138 ? 12.031 10.828 -9.57 1 96.38 138 VAL B N 1
ATOM 3594 C CA . VAL B 1 138 ? 13.156 11.094 -10.469 1 96.38 138 VAL B CA 1
ATOM 3595 C C . VAL B 1 138 ? 13.531 9.812 -11.219 1 96.38 138 VAL B C 1
ATOM 3597 O O . VAL B 1 138 ? 13.539 8.727 -10.633 1 96.38 138 VAL B O 1
ATOM 3600 N N . GLY B 1 139 ? 13.773 9.938 -12.516 1 96.69 139 GLY B N 1
ATOM 3601 C CA . GLY B 1 139 ? 14.203 8.797 -13.312 1 96.69 139 GLY B CA 1
ATOM 3602 C C . GLY B 1 139 ? 13.07 7.844 -13.648 1 96.69 139 GLY B C 1
ATOM 3603 O O . GLY B 1 139 ? 11.906 8.234 -13.648 1 96.69 139 GLY B O 1
ATOM 3604 N N . LEU B 1 140 ? 13.438 6.637 -14.055 1 97.94 140 LEU B N 1
ATOM 3605 C CA . LEU B 1 140 ? 12.523 5.543 -14.383 1 97.94 140 LEU B CA 1
ATOM 3606 C C . LEU B 1 140 ? 12.203 4.719 -13.141 1 97.94 140 LEU B C 1
ATOM 3608 O O . LEU B 1 140 ? 12.82 4.902 -12.086 1 97.94 140 LEU B O 1
ATOM 3612 N N . PRO B 1 141 ? 11.242 3.877 -13.219 1 98.56 141 PRO B N 1
ATOM 3613 C CA . PRO B 1 141 ? 10.969 2.936 -12.133 1 98.56 141 PRO B CA 1
ATOM 3614 C C . PRO B 1 141 ? 12.172 2.059 -11.789 1 98.56 141 PRO B C 1
ATOM 3616 O O . PRO B 1 141 ? 13 1.775 -12.664 1 98.56 141 PRO B O 1
ATOM 3619 N N . LEU B 1 142 ? 12.273 1.737 -10.516 1 98.81 142 LEU B N 1
ATOM 3620 C CA . LEU B 1 142 ? 13.234 0.75 -10.047 1 98.81 142 LEU B CA 1
ATOM 3621 C C . LEU B 1 142 ? 12.703 -0.666 -10.25 1 98.81 142 LEU B C 1
ATOM 3623 O O . LEU B 1 142 ? 11.531 -0.942 -9.984 1 98.81 142 LEU B O 1
ATOM 3627 N N . ILE B 1 143 ? 13.523 -1.583 -10.82 1 98.94 143 ILE B N 1
ATOM 3628 C CA . ILE B 1 143 ? 13.172 -2.988 -10.984 1 98.94 143 ILE B CA 1
ATOM 3629 C C . ILE B 1 143 ? 14.07 -3.857 -10.117 1 98.94 143 ILE B C 1
ATOM 3631 O O . ILE B 1 143 ? 15.297 -3.771 -10.203 1 98.94 143 ILE B O 1
ATOM 3635 N N . VAL B 1 144 ? 13.5 -4.664 -9.258 1 98.94 144 VAL B N 1
ATOM 3636 C CA . VAL B 1 144 ? 14.227 -5.582 -8.383 1 98.94 144 VAL B CA 1
ATOM 3637 C C . VAL B 1 144 ? 13.758 -7.016 -8.641 1 98.94 144 VAL B C 1
ATOM 3639 O O . VAL B 1 144 ? 12.555 -7.293 -8.625 1 98.94 144 VAL B O 1
ATOM 3642 N N . ILE B 1 145 ? 14.664 -7.934 -8.875 1 98.88 145 ILE B N 1
ATOM 3643 C CA . ILE B 1 145 ? 14.406 -9.336 -9.18 1 98.88 145 ILE B CA 1
ATOM 3644 C C . ILE B 1 145 ? 15 -10.227 -8.094 1 98.88 145 ILE B C 1
ATOM 3646 O O . ILE B 1 145 ? 16.219 -10.352 -7.988 1 98.88 145 ILE B O 1
ATOM 3650 N N . ILE B 1 146 ? 14.164 -10.82 -7.27 1 98.62 146 ILE B N 1
ATOM 3651 C CA . ILE B 1 146 ? 14.57 -11.719 -6.195 1 98.62 146 ILE B CA 1
ATOM 3652 C C . ILE B 1 146 ? 14.242 -13.156 -6.57 1 98.62 146 ILE B C 1
ATOM 3654 O O . ILE B 1 146 ? 13.078 -13.562 -6.543 1 98.62 146 ILE B O 1
ATOM 3658 N N . ALA B 1 147 ? 15.227 -13.914 -6.906 1 97.75 147 ALA B N 1
ATOM 3659 C CA . ALA B 1 147 ? 15.062 -15.336 -7.191 1 97.75 147 ALA B CA 1
ATOM 3660 C C . ALA B 1 147 ? 15.531 -16.188 -6.02 1 97.75 147 ALA B C 1
ATOM 3662 O O . ALA B 1 147 ? 16.688 -16.078 -5.59 1 97.75 147 ALA B O 1
ATOM 3663 N N . GLU B 1 148 ? 14.648 -17.031 -5.516 1 96.56 148 GLU B N 1
ATOM 3664 C CA . GLU B 1 148 ? 14.992 -17.891 -4.387 1 96.56 148 GLU B CA 1
ATOM 3665 C C . GLU B 1 148 ? 14.836 -19.359 -4.746 1 96.56 148 GLU B C 1
ATOM 3667 O O . GLU B 1 148 ? 14.023 -19.719 -5.598 1 96.56 148 GLU B O 1
ATOM 3672 N N . TRP B 1 149 ? 15.68 -20.125 -4.062 1 93.62 149 TRP B N 1
ATOM 3673 C CA . TRP B 1 149 ? 15.477 -21.562 -4.055 1 93.62 149 TRP B CA 1
ATOM 3674 C C . TRP B 1 149 ? 14.258 -21.938 -3.217 1 93.62 149 TRP B C 1
ATOM 3676 O O . TRP B 1 149 ? 14.25 -21.734 -1.999 1 93.62 149 TRP B O 1
ATOM 3686 N N . LYS B 1 150 ? 13.266 -22.375 -3.881 1 88.19 150 LYS B N 1
ATOM 3687 C CA . LYS B 1 150 ? 12.039 -22.703 -3.152 1 88.19 150 LYS B CA 1
ATOM 3688 C C . LYS B 1 150 ? 11.414 -23.984 -3.674 1 88.19 150 LYS B C 1
ATOM 3690 O O . LYS B 1 150 ? 11.039 -24.078 -4.844 1 88.19 150 LYS B O 1
ATOM 3695 N N . ALA B 1 151 ? 11.453 -24.938 -2.848 1 80 151 ALA B N 1
ATOM 3696 C CA . ALA B 1 151 ? 10.688 -26.156 -3.078 1 80 151 ALA B CA 1
ATOM 3697 C C . ALA B 1 151 ? 9.438 -26.203 -2.203 1 80 151 ALA B C 1
ATOM 3699 O O . ALA B 1 151 ? 9.484 -25.812 -1.031 1 80 151 ALA B O 1
ATOM 3700 N N . ALA B 1 152 ? 8.344 -26.531 -2.875 1 69.44 152 ALA B N 1
ATOM 3701 C CA . ALA B 1 152 ? 7.113 -26.609 -2.086 1 69.44 152 ALA B CA 1
ATOM 3702 C C . ALA B 1 152 ? 7.211 -27.719 -1.041 1 69.44 152 ALA B C 1
ATOM 3704 O O . ALA B 1 152 ? 7.699 -28.812 -1.333 1 69.44 152 ALA B O 1
ATOM 3705 N N . ALA B 1 153 ? 6.859 -27.281 0.201 1 68.69 153 ALA B N 1
ATOM 3706 C CA . ALA B 1 153 ? 6.816 -28.297 1.25 1 68.69 153 ALA B CA 1
ATOM 3707 C C . ALA B 1 153 ? 5.695 -29.297 0.996 1 68.69 153 ALA B C 1
ATOM 3709 O O . ALA B 1 153 ? 4.633 -28.938 0.483 1 68.69 153 ALA B O 1
ATOM 3710 N N . ALA B 1 154 ? 5.973 -30.5 1.269 1 62.94 154 ALA B N 1
ATOM 3711 C CA . ALA B 1 154 ? 4.988 -31.562 1.085 1 62.94 154 ALA B CA 1
ATOM 3712 C C . ALA B 1 154 ? 3.826 -31.406 2.061 1 62.94 154 ALA B C 1
ATOM 3714 O O . ALA B 1 154 ? 2.709 -31.859 1.781 1 62.94 154 ALA B O 1
ATOM 3715 N N . SER B 1 155 ? 3.947 -30.656 3.109 1 58.59 155 SER B N 1
ATOM 3716 C CA . SER B 1 155 ? 3.01 -30.672 4.227 1 58.59 155 SER B CA 1
ATOM 3717 C C . SER B 1 155 ? 1.676 -30.047 3.842 1 58.59 155 SER B C 1
ATOM 3719 O O . SER B 1 155 ? 0.625 -30.672 3.957 1 58.59 155 SER B O 1
ATOM 3721 N N . PRO B 1 156 ? 1.585 -28.875 3.354 1 54.88 156 PRO B N 1
ATOM 3722 C CA . PRO B 1 156 ? 0.267 -28.312 3.037 1 54.88 156 PRO B CA 1
ATOM 3723 C C . PRO B 1 156 ? -0.456 -29.094 1.943 1 54.88 156 PRO B C 1
ATOM 3725 O O . PRO B 1 156 ? -1.682 -29.234 1.984 1 54.88 156 PRO B O 1
ATOM 3728 N N . ALA B 1 157 ? 0.29 -29.594 1.083 1 59.62 157 ALA B N 1
ATOM 3729 C CA . ALA B 1 157 ? -0.302 -30.359 -0.011 1 59.62 157 ALA B CA 1
ATOM 3730 C C . ALA B 1 157 ? -0.935 -31.641 0.502 1 59.62 157 ALA B C 1
ATOM 3732 O O . ALA B 1 157 ? -1.959 -32.094 -0.019 1 59.62 157 ALA B O 1
ATOM 3733 N N . ARG B 1 158 ? -0.43 -32.031 1.556 1 67.19 158 ARG B N 1
ATOM 3734 C CA . ARG B 1 158 ? -0.938 -33.312 2.07 1 67.19 158 ARG B CA 1
ATOM 3735 C C . ARG B 1 158 ? -2.037 -33.062 3.102 1 67.19 158 ARG B C 1
ATOM 3737 O O . ARG B 1 158 ? -3.062 -33.75 3.086 1 67.19 158 ARG B O 1
ATOM 3744 N N . ARG B 1 159 ? -1.871 -32.094 3.914 1 79.69 159 ARG B N 1
ATOM 3745 C CA . ARG B 1 159 ? -2.795 -31.891 5.027 1 79.69 159 ARG B CA 1
ATOM 3746 C C . ARG B 1 159 ? -3.988 -31.047 4.602 1 79.69 159 ARG B C 1
ATOM 3748 O O . ARG B 1 159 ? -5.074 -31.156 5.176 1 79.69 159 ARG B O 1
ATOM 3755 N N . GLY B 1 160 ? -3.834 -30.203 3.602 1 91.75 160 GLY B N 1
ATOM 3756 C CA . GLY B 1 160 ? -4.863 -29.281 3.172 1 91.75 160 GLY B CA 1
ATOM 3757 C C . GLY B 1 160 ? -4.883 -27.984 3.98 1 91.75 160 GLY B C 1
ATOM 3758 O O . GLY B 1 160 ? -4.359 -27.938 5.094 1 91.75 160 GLY B O 1
ATOM 3759 N N . LEU B 1 161 ? -5.523 -26.969 3.475 1 95.44 161 LEU B N 1
ATOM 3760 C CA . LEU B 1 161 ? -5.539 -25.656 4.094 1 95.44 161 LEU B CA 1
ATOM 3761 C C . LEU B 1 161 ? -6.734 -25.5 5.031 1 95.44 161 LEU B C 1
ATOM 3763 O O . LEU B 1 161 ? -7.828 -25.984 4.727 1 95.44 161 LEU B O 1
ATOM 3767 N N . LYS B 1 162 ? -6.523 -24.891 6.086 1 97.06 162 LYS B N 1
ATOM 3768 C CA . LYS B 1 162 ? -7.582 -24.375 6.949 1 97.06 162 LYS B CA 1
ATOM 3769 C C . LYS B 1 162 ? -7.891 -22.922 6.621 1 97.06 162 LYS B C 1
ATOM 3771 O O . LYS B 1 162 ? -7.027 -22.047 6.762 1 97.06 162 LYS B O 1
ATOM 3776 N N . LEU B 1 163 ? -9.133 -22.672 6.215 1 98.31 163 LEU B N 1
ATOM 3777 C CA . LEU B 1 163 ? -9.539 -21.312 5.887 1 98.31 163 LEU B CA 1
ATOM 3778 C C . LEU B 1 163 ? -10.516 -20.766 6.926 1 98.31 163 LEU B C 1
ATOM 3780 O O . LEU B 1 163 ? -11.297 -2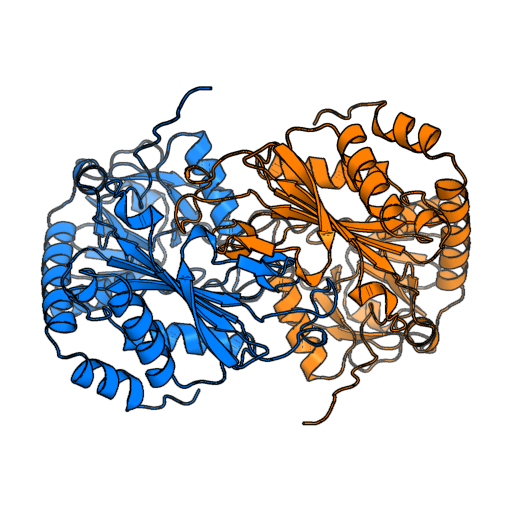1.516 7.5 1 98.31 163 LEU B O 1
ATOM 3784 N N . VAL B 1 164 ? -10.453 -19.484 7.168 1 98.69 164 VAL B N 1
ATOM 3785 C CA . VAL B 1 164 ? -11.461 -18.766 7.934 1 98.69 164 VAL B CA 1
ATOM 3786 C C . VAL B 1 164 ? -11.977 -17.578 7.121 1 98.69 164 VAL B C 1
ATOM 3788 O O . VAL B 1 164 ? -11.203 -16.891 6.449 1 98.69 164 VAL B O 1
ATOM 3791 N N . THR B 1 165 ? -13.305 -17.422 7.113 1 98.75 165 THR B N 1
ATOM 3792 C CA . THR B 1 165 ? -13.883 -16.297 6.375 1 98.75 165 THR B CA 1
ATOM 3793 C C . THR B 1 165 ? -13.531 -14.969 7.043 1 98.75 165 THR B C 1
ATOM 3795 O O . THR B 1 165 ? -13.688 -14.82 8.258 1 98.75 165 THR B O 1
ATOM 3798 N N . SER B 1 166 ? -13.047 -14.047 6.25 1 98.5 166 SER B N 1
ATOM 3799 C CA . SER B 1 166 ? -12.633 -12.742 6.754 1 98.5 166 SER B CA 1
ATOM 3800 C C . SER B 1 166 ? -13.797 -11.75 6.738 1 98.5 166 SER B C 1
ATOM 3802 O O . SER B 1 166 ? -14.641 -11.797 5.844 1 98.5 166 SER B O 1
ATOM 3804 N N . HIS B 1 167 ? -13.836 -10.812 7.711 1 97.19 167 HIS B N 1
ATOM 3805 C CA . HIS B 1 167 ? -14.742 -9.672 7.637 1 97.19 167 HIS B CA 1
ATOM 3806 C C . HIS B 1 167 ? -14.219 -8.617 6.672 1 97.19 167 HIS B C 1
ATOM 3808 O O . HIS B 1 167 ? -14.961 -7.715 6.27 1 97.19 167 HIS B O 1
ATOM 3814 N N . ILE B 1 168 ? -12.891 -8.68 6.344 1 97.88 168 ILE B N 1
ATOM 3815 C CA . ILE B 1 168 ? -12.32 -7.754 5.367 1 97.88 168 ILE B CA 1
ATOM 3816 C C . ILE B 1 168 ? -12.852 -8.078 3.975 1 97.88 168 ILE B C 1
ATOM 3818 O O . ILE B 1 168 ? -12.695 -9.211 3.494 1 97.88 168 ILE B O 1
ATOM 3822 N N . ARG B 1 169 ? -13.383 -7.121 3.293 1 97.69 169 ARG B N 1
ATOM 3823 C CA . ARG B 1 169 ? -14.008 -7.324 1.988 1 97.69 169 ARG B CA 1
ATOM 3824 C C . ARG B 1 169 ? -13.062 -6.93 0.861 1 97.69 169 ARG B C 1
ATOM 3826 O O . ARG B 1 169 ? -12.141 -6.133 1.064 1 97.69 169 ARG B O 1
ATOM 3833 N N . ARG B 1 170 ? -13.297 -7.574 -0.295 1 97 170 ARG B N 1
ATOM 3834 C CA . ARG B 1 170 ? -12.664 -7.125 -1.53 1 97 170 ARG B CA 1
ATOM 3835 C C . ARG B 1 170 ? -13.32 -5.852 -2.049 1 97 170 ARG B C 1
ATOM 3837 O O . ARG B 1 170 ? -14.539 -5.801 -2.227 1 97 170 ARG B O 1
ATOM 3844 N N . GLY B 1 171 ? -12.539 -4.871 -2.312 1 94 171 GLY B N 1
ATOM 3845 C CA . GLY B 1 171 ? -13.078 -3.576 -2.688 1 94 171 GLY B CA 1
ATOM 3846 C C . GLY B 1 171 ? -13.453 -3.484 -4.156 1 94 171 GLY B C 1
ATOM 3847 O O . GLY B 1 171 ? -13.055 -4.336 -4.957 1 94 171 GLY B O 1
ATOM 3848 N N . THR B 1 172 ? -14.234 -2.369 -4.488 1 94 172 THR B N 1
ATOM 3849 C CA . THR B 1 172 ? -14.625 -2.117 -5.871 1 94 172 THR B CA 1
ATOM 3850 C C . THR B 1 172 ? -13.453 -1.563 -6.672 1 94 172 THR B C 1
ATOM 3852 O O . THR B 1 172 ? -12.539 -0.951 -6.113 1 94 172 THR B O 1
ATOM 3855 N N . PRO B 1 173 ? -13.5 -1.786 -7.984 1 93.75 173 PRO B N 1
ATOM 3856 C CA . PRO B 1 173 ? -12.367 -1.382 -8.812 1 93.75 173 PRO B CA 1
ATOM 3857 C C . PRO B 1 173 ? -12.188 0.134 -8.867 1 93.75 173 PRO B C 1
ATOM 3859 O O . PRO B 1 173 ? -11.133 0.619 -9.305 1 93.75 173 PRO B O 1
ATOM 3862 N N . ASP B 1 174 ? -13.195 0.922 -8.445 1 94.19 174 ASP B N 1
ATOM 3863 C CA . ASP B 1 174 ? -13.055 2.375 -8.445 1 94.19 174 ASP B CA 1
ATOM 3864 C C . ASP B 1 174 ? -12.461 2.871 -7.125 1 94.19 174 ASP B C 1
ATOM 3866 O O . ASP B 1 174 ? -12.383 4.078 -6.891 1 94.19 174 ASP B O 1
ATOM 3870 N N . VAL B 1 175 ? -12.133 2.074 -6.215 1 93.44 175 VAL B N 1
ATOM 3871 C CA . VAL B 1 175 ? -11.352 2.406 -5.027 1 93.44 175 VAL B CA 1
ATOM 3872 C C . VAL B 1 175 ? -9.891 2.008 -5.238 1 93.44 175 VAL B C 1
ATOM 3874 O O . VAL B 1 175 ? -9.008 2.863 -5.246 1 93.44 175 VAL B O 1
ATOM 3877 N N . LYS B 1 176 ? -9.648 0.822 -5.371 1 90.56 176 LYS B N 1
ATOM 3878 C CA . LYS B 1 176 ? -8.406 0.173 -5.789 1 90.56 176 LYS B CA 1
ATOM 3879 C C . LYS B 1 176 ? -8.695 -1.081 -6.609 1 90.56 176 LYS B C 1
ATOM 3881 O O . LYS B 1 176 ? -9.281 -2.041 -6.105 1 90.56 176 LYS B O 1
ATOM 3886 N N . ASP B 1 177 ? -8.258 -1.081 -7.816 1 90.81 177 ASP B N 1
ATOM 3887 C CA . ASP B 1 177 ? -8.539 -2.219 -8.688 1 90.81 177 ASP B CA 1
ATOM 3888 C C . ASP B 1 177 ? -7.758 -3.455 -8.242 1 90.81 177 ASP B C 1
ATOM 3890 O O . ASP B 1 177 ? -6.531 -3.496 -8.344 1 90.81 177 ASP B O 1
ATOM 3894 N N . GLU B 1 178 ? -8.492 -4.43 -7.852 1 90.62 178 GLU B N 1
ATOM 3895 C CA . GLU B 1 178 ? -7.887 -5.633 -7.293 1 90.62 178 GLU B CA 1
ATOM 3896 C C . GLU B 1 178 ? -7.309 -6.523 -8.391 1 90.62 178 GLU B C 1
ATOM 3898 O O . GLU B 1 178 ? -6.641 -7.516 -8.102 1 90.62 178 GLU B O 1
ATOM 3903 N N . MET B 1 179 ? -7.484 -6.152 -9.609 1 89.38 179 MET B N 1
ATOM 3904 C CA . MET B 1 179 ? -6.941 -6.926 -10.727 1 89.38 179 MET B CA 1
ATOM 3905 C C . MET B 1 179 ? -5.438 -6.699 -10.867 1 89.38 179 MET B C 1
ATOM 3907 O O . MET B 1 179 ? -4.738 -7.504 -11.477 1 89.38 179 MET B O 1
ATOM 3911 N N . TRP B 1 180 ? -5 -5.566 -10.305 1 86.81 180 TRP B N 1
ATOM 3912 C CA . TRP B 1 180 ? -3.58 -5.25 -10.422 1 86.81 180 TRP B CA 1
ATOM 3913 C C . TRP B 1 180 ? -2.797 -5.82 -9.25 1 86.81 180 TRP B C 1
ATOM 3915 O O . TRP B 1 180 ? -3.244 -5.75 -8.102 1 86.81 180 TRP B O 1
ATOM 3925 N N . ASN B 1 181 ? -1.645 -6.406 -9.609 1 93 181 ASN B N 1
ATOM 3926 C CA . ASN B 1 181 ? -0.721 -6.812 -8.555 1 93 181 ASN B CA 1
ATOM 3927 C C . ASN B 1 181 ? 0.057 -5.625 -8 1 93 181 ASN B C 1
ATOM 3929 O O . ASN B 1 181 ? 1.232 -5.441 -8.32 1 93 181 ASN B O 1
ATOM 3933 N N . HIS B 1 182 ? -0.627 -4.938 -7.145 1 93.44 182 HIS B N 1
ATOM 3934 C CA . HIS B 1 182 ? -0.041 -3.727 -6.582 1 93.44 182 HIS B CA 1
ATOM 3935 C C . HIS B 1 182 ? 0.667 -4.016 -5.266 1 93.44 182 HIS B C 1
ATOM 3937 O O . HIS B 1 182 ? 0.303 -4.957 -4.555 1 93.44 182 HIS B O 1
ATOM 3943 N N . VAL B 1 183 ? 1.656 -3.182 -4.945 1 96.31 183 VAL B N 1
ATOM 3944 C CA . VAL B 1 183 ? 2.422 -3.299 -3.707 1 96.31 183 VAL B CA 1
ATOM 3945 C C . VAL B 1 183 ? 1.597 -2.768 -2.537 1 96.31 183 VAL B C 1
ATOM 3947 O O . VAL B 1 183 ? 1.91 -3.037 -1.375 1 96.31 183 VAL B O 1
ATOM 3950 N N . SER B 1 184 ? 0.533 -2.117 -2.686 1 96.19 184 SER B N 1
ATOM 3951 C CA . SER B 1 184 ? -0.343 -1.624 -1.628 1 96.19 184 SER B CA 1
ATOM 3952 C C . SER B 1 184 ? -1.297 -2.713 -1.148 1 96.19 184 SER B C 1
ATOM 3954 O O . SER B 1 184 ? -2.465 -2.74 -1.542 1 96.19 184 SER B O 1
ATOM 3956 N N . LYS B 1 185 ? -0.83 -3.543 -0.179 1 96.44 185 LYS B N 1
ATOM 3957 C CA . LYS B 1 185 ? -1.536 -4.781 0.14 1 96.44 185 LYS B CA 1
ATOM 3958 C C . LYS B 1 185 ? -2.158 -4.715 1.532 1 96.44 185 LYS B C 1
ATOM 3960 O O . LYS B 1 185 ? -2.369 -5.75 2.172 1 96.44 185 LYS B O 1
ATOM 3965 N N . ALA B 1 186 ? -2.488 -3.541 2.021 1 95.25 186 ALA B N 1
ATOM 3966 C CA . ALA B 1 186 ? -3.041 -3.406 3.365 1 95.25 186 ALA B CA 1
ATOM 3967 C C . ALA B 1 186 ? -4.293 -4.262 3.533 1 95.25 186 ALA B C 1
ATOM 3969 O O . ALA B 1 186 ? -4.5 -4.867 4.586 1 95.25 186 ALA B O 1
ATOM 3970 N N . THR B 1 187 ? -5.16 -4.355 2.5 1 95.69 187 THR B N 1
ATOM 3971 C CA . THR B 1 187 ? -6.383 -5.148 2.553 1 95.69 187 THR B CA 1
ATOM 3972 C C . THR B 1 187 ? -6.062 -6.625 2.773 1 95.69 187 THR B C 1
ATOM 3974 O O . THR B 1 187 ? -6.605 -7.254 3.686 1 95.69 187 THR B O 1
ATOM 3977 N N . ASP B 1 188 ? -5.125 -7.117 2.029 1 96.62 188 ASP B N 1
ATOM 3978 C CA . ASP B 1 188 ? -4.762 -8.531 2.096 1 96.62 188 ASP B CA 1
ATOM 3979 C C . ASP B 1 188 ? -4.043 -8.852 3.404 1 96.62 188 ASP B C 1
ATOM 3981 O O . ASP B 1 188 ? -4.266 -9.906 3.996 1 96.62 188 ASP B O 1
ATOM 3985 N N . VAL B 1 189 ? -3.17 -7.934 3.809 1 96.75 189 VAL B N 1
ATOM 3986 C CA . VAL B 1 189 ? -2.422 -8.133 5.043 1 96.75 189 VAL B CA 1
ATOM 3987 C C . VAL B 1 189 ? -3.381 -8.141 6.234 1 96.75 189 VAL B C 1
ATOM 3989 O O . VAL B 1 189 ? -3.24 -8.953 7.148 1 96.75 189 VAL B O 1
ATOM 3992 N N . SER B 1 190 ? -4.375 -7.23 6.23 1 96.62 190 SER B N 1
ATOM 3993 C CA . SER B 1 190 ? -5.359 -7.184 7.309 1 96.62 190 SER B CA 1
ATOM 3994 C C . SER B 1 190 ? -6.125 -8.5 7.414 1 96.62 190 SER B C 1
ATOM 3996 O O . SER B 1 190 ? -6.324 -9.023 8.516 1 96.62 190 SER B O 1
ATOM 3998 N N . ALA B 1 191 ? -6.551 -9.023 6.273 1 97.88 191 ALA B N 1
ATOM 3999 C CA . ALA B 1 191 ? -7.223 -10.32 6.262 1 97.88 191 ALA B CA 1
ATOM 4000 C C . ALA B 1 191 ? -6.309 -11.422 6.797 1 97.88 191 ALA B C 1
ATOM 4002 O O . ALA B 1 191 ? -6.742 -12.273 7.578 1 97.88 191 ALA B O 1
ATOM 4003 N N . CYS B 1 192 ? -5.074 -11.375 6.375 1 97.69 192 CYS B N 1
ATOM 4004 C CA . CYS B 1 192 ? -4.082 -12.367 6.781 1 97.69 192 CYS B CA 1
ATOM 4005 C C . CYS B 1 192 ? -3.879 -12.344 8.289 1 97.69 192 CYS B C 1
ATOM 4007 O O . CYS B 1 192 ? -3.801 -13.398 8.922 1 97.69 192 CYS B O 1
ATOM 4009 N N . ILE B 1 193 ? -3.785 -11.164 8.867 1 96.94 193 ILE B N 1
ATOM 4010 C CA . ILE B 1 193 ? -3.598 -11.008 10.305 1 96.94 193 ILE B CA 1
ATOM 4011 C C . ILE B 1 193 ? -4.746 -11.68 11.055 1 96.94 193 ILE B C 1
ATOM 4013 O O . ILE B 1 193 ? -4.52 -12.398 12.031 1 96.94 193 ILE B O 1
ATOM 4017 N N . GLY B 1 194 ? -5.988 -11.477 10.609 1 96.81 194 GLY B N 1
ATOM 4018 C CA . GLY B 1 194 ? -7.141 -12.125 11.219 1 96.81 194 GLY B CA 1
ATOM 4019 C C . GLY B 1 194 ? -7.07 -13.641 11.164 1 96.81 194 GLY B C 1
ATOM 4020 O O . GLY B 1 194 ? -7.375 -14.312 12.148 1 96.81 194 GLY B O 1
ATOM 4021 N N . ALA B 1 195 ? -6.711 -14.156 10.008 1 97.69 195 ALA B N 1
ATOM 4022 C CA . ALA B 1 195 ? -6.586 -15.609 9.852 1 97.69 195 ALA B CA 1
ATOM 4023 C C . ALA B 1 195 ? -5.52 -16.172 10.781 1 97.69 195 ALA B C 1
ATOM 4025 O O . ALA B 1 195 ? -5.746 -17.188 11.453 1 97.69 195 ALA B O 1
ATOM 4026 N N . ASN B 1 196 ? -4.355 -15.492 10.844 1 96.81 196 ASN B N 1
ATOM 4027 C CA . ASN B 1 196 ? -3.277 -15.922 11.727 1 96.81 196 ASN B CA 1
ATOM 4028 C C . ASN B 1 196 ? -3.734 -15.977 13.18 1 96.81 196 ASN B C 1
ATOM 4030 O O . ASN B 1 196 ? -3.375 -16.891 13.914 1 96.81 196 ASN B O 1
ATOM 4034 N N . ALA B 1 197 ? -4.523 -15.031 13.602 1 96.06 197 ALA B N 1
ATOM 4035 C CA . ALA B 1 197 ? -4.945 -14.891 14.992 1 96.06 197 ALA B CA 1
ATOM 4036 C C . ALA B 1 197 ? -5.742 -16.109 15.445 1 96.06 197 ALA B C 1
ATOM 4038 O O . ALA B 1 197 ? -5.777 -16.438 16.641 1 96.06 197 ALA B O 1
ATOM 4039 N N . VAL B 1 198 ? -6.348 -16.859 14.508 1 96.12 198 VAL B N 1
ATOM 4040 C CA . VAL B 1 198 ? -7.18 -18 14.891 1 96.12 198 VAL B CA 1
ATOM 4041 C C . VAL B 1 198 ? -6.551 -19.297 14.391 1 96.12 198 VAL B C 1
ATOM 4043 O O . VAL B 1 198 ? -7.207 -20.344 14.375 1 96.12 198 VAL B O 1
ATOM 4046 N N . GLY B 1 199 ? -5.328 -19.188 13.883 1 95.5 199 GLY B N 1
ATOM 4047 C CA . GLY B 1 199 ? -4.578 -20.375 13.516 1 95.5 199 GLY B CA 1
ATOM 4048 C C . GLY B 1 199 ? -4.965 -20.922 12.156 1 95.5 199 GLY B C 1
ATOM 4049 O O . GLY B 1 199 ? -4.766 -22.109 11.875 1 95.5 199 GLY B O 1
ATOM 4050 N N . ALA B 1 200 ? -5.621 -20.156 11.312 1 96.5 200 ALA B N 1
ATOM 4051 C CA . ALA B 1 200 ? -5.953 -20.562 9.945 1 96.5 200 ALA B CA 1
ATOM 4052 C C . ALA B 1 200 ? -4.781 -20.297 9 1 96.5 200 ALA B C 1
ATOM 4054 O O . ALA B 1 200 ? -3.902 -19.484 9.297 1 96.5 200 ALA B O 1
ATOM 4055 N N . ASP B 1 201 ? -4.777 -20.984 7.879 1 94.75 201 ASP B N 1
ATOM 4056 C CA . ASP B 1 201 ? -3.701 -20.859 6.902 1 94.75 201 ASP B CA 1
ATOM 4057 C C . ASP B 1 201 ? -3.926 -19.641 5.996 1 94.75 201 ASP B C 1
ATOM 4059 O O . ASP B 1 201 ? -2.969 -19 5.566 1 94.75 201 ASP B O 1
ATOM 4063 N N . GLU B 1 202 ? -5.176 -19.391 5.664 1 96.5 202 GLU B N 1
ATOM 4064 C CA . GLU B 1 202 ? -5.57 -18.281 4.801 1 96.5 202 GLU B CA 1
ATOM 4065 C C . GLU B 1 202 ? -6.922 -17.719 5.215 1 96.5 202 GLU B C 1
ATOM 4067 O O . GLU B 1 202 ? -7.715 -18.391 5.871 1 96.5 202 GLU B O 1
ATOM 4072 N N . ALA B 1 203 ? -7.121 -16.5 4.828 1 98.56 203 ALA B N 1
ATOM 4073 C CA . ALA B 1 203 ? -8.422 -15.852 4.969 1 98.56 203 ALA B CA 1
ATOM 4074 C C . ALA B 1 203 ? -9.242 -15.992 3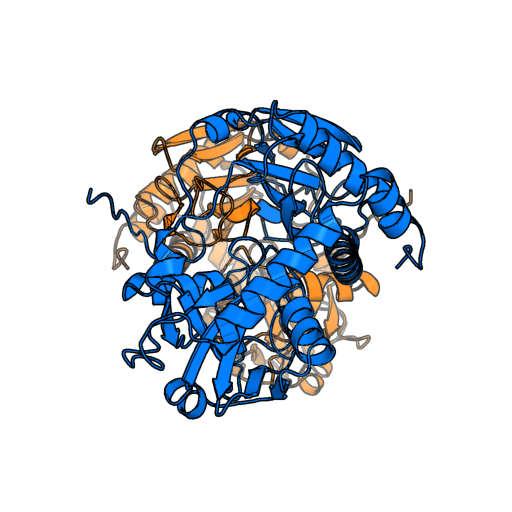.688 1 98.56 203 ALA B C 1
ATOM 4076 O O . ALA B 1 203 ? -8.789 -15.609 2.607 1 98.56 203 ALA B O 1
ATOM 4077 N N . LEU B 1 204 ? -10.414 -16.594 3.783 1 98.81 204 LEU B N 1
ATOM 4078 C CA . LEU B 1 204 ? -11.383 -16.562 2.688 1 98.81 204 LEU B CA 1
ATOM 4079 C C . LEU B 1 204 ? -12.102 -15.219 2.643 1 98.81 204 LEU B C 1
ATOM 4081 O O . LEU B 1 204 ? -12.719 -14.812 3.631 1 98.81 204 LEU B O 1
ATOM 4085 N N . MET B 1 205 ? -12.016 -14.539 1.527 1 98.75 205 MET B N 1
ATOM 4086 C CA . MET B 1 205 ? -12.516 -13.172 1.439 1 98.75 205 MET B CA 1
ATOM 4087 C C . MET B 1 205 ? -13.727 -13.086 0.52 1 98.75 205 MET B C 1
ATOM 4089 O O . MET B 1 205 ? -13.797 -13.789 -0.491 1 98.75 205 MET B O 1
ATOM 4093 N N . LEU B 1 206 ? -14.68 -12.242 0.858 1 98.62 206 LEU B N 1
ATOM 4094 C CA . LEU B 1 206 ? -15.938 -12.055 0.139 1 98.62 206 LEU B CA 1
ATOM 4095 C C . LEU B 1 206 ? -15.977 -10.695 -0.546 1 98.62 206 LEU B C 1
ATOM 4097 O O . LEU B 1 206 ? -15.219 -9.789 -0.178 1 98.62 206 LEU B O 1
ATOM 4101 N N . ASP B 1 207 ? -16.766 -10.57 -1.6 1 97.31 207 ASP B N 1
ATOM 4102 C CA . ASP B 1 207 ? -17.016 -9.25 -2.17 1 97.31 207 ASP B CA 1
ATOM 4103 C C . ASP B 1 207 ? -18 -8.461 -1.306 1 97.31 207 ASP B C 1
ATOM 4105 O O . ASP B 1 207 ? -18.453 -8.953 -0.272 1 97.31 207 ASP B O 1
ATOM 4109 N N . PRO B 1 208 ? -18.312 -7.176 -1.66 1 95.19 208 PRO B N 1
ATOM 4110 C CA . PRO B 1 208 ? -19.188 -6.34 -0.827 1 95.19 208 PRO B CA 1
ATOM 4111 C C . PRO B 1 208 ? -20.594 -6.891 -0.709 1 95.19 208 PRO B C 1
ATOM 4113 O O . PRO B 1 208 ? -21.328 -6.539 0.222 1 95.19 208 PRO B O 1
ATOM 4116 N N . ASN B 1 209 ? -20.984 -7.766 -1.6 1 96 209 ASN B N 1
ATOM 4117 C CA . ASN B 1 209 ? -22.344 -8.32 -1.593 1 96 209 ASN B CA 1
ATOM 4118 C C . ASN B 1 209 ? -22.406 -9.641 -0.842 1 96 209 ASN B C 1
ATOM 4120 O O . ASN B 1 209 ? -23.469 -10.227 -0.692 1 96 209 ASN B O 1
ATOM 4124 N N . GLY B 1 210 ? -21.281 -10.141 -0.417 1 97.31 210 GLY B N 1
ATOM 4125 C CA . GLY B 1 210 ? -21.25 -11.32 0.429 1 97.31 210 GLY B CA 1
ATOM 4126 C C . GLY B 1 210 ? -20.938 -12.594 -0.337 1 97.31 210 GLY B C 1
ATOM 4127 O O . GLY B 1 210 ? -21 -13.695 0.217 1 97.31 210 GLY B O 1
ATOM 4128 N N . PHE B 1 211 ? -20.531 -12.477 -1.627 1 98.5 211 PHE B N 1
ATOM 4129 C CA . PHE B 1 211 ? -20.188 -13.664 -2.412 1 98.5 211 PHE B CA 1
ATOM 4130 C C . PHE B 1 211 ? -18.719 -14.008 -2.266 1 98.5 211 PHE B C 1
ATOM 4132 O O . PHE B 1 211 ? -17.875 -13.109 -2.148 1 98.5 211 PHE B O 1
ATOM 4139 N N . VAL B 1 212 ? -18.391 -15.305 -2.346 1 98.69 212 VAL B N 1
ATOM 4140 C CA . VAL B 1 212 ? -17.031 -15.828 -2.219 1 98.69 212 VAL B CA 1
ATOM 4141 C C . VAL B 1 212 ? -16.188 -15.375 -3.412 1 98.69 212 VAL B C 1
ATOM 4143 O O . VAL B 1 212 ? -16.641 -15.445 -4.559 1 98.69 212 VAL B O 1
ATOM 4146 N N . LYS B 1 213 ? -14.977 -14.945 -3.117 1 98.12 213 LYS B N 1
ATOM 4147 C CA . LYS B 1 213 ? -14.172 -14.477 -4.238 1 98.12 213 LYS B CA 1
ATOM 4148 C C . LYS B 1 213 ? -12.789 -15.117 -4.234 1 98.12 213 LYS B C 1
ATOM 4150 O O . LYS B 1 213 ? -12.43 -15.844 -5.164 1 98.12 213 LYS B O 1
ATOM 4155 N N . THR B 1 214 ? -11.977 -14.867 -3.238 1 98 214 THR B N 1
ATOM 4156 C CA . THR B 1 214 ? -10.578 -15.289 -3.197 1 98 214 THR B CA 1
ATOM 4157 C C . THR B 1 214 ? -10.102 -15.445 -1.755 1 98 214 THR B C 1
ATOM 4159 O O . THR B 1 214 ? -10.883 -15.258 -0.816 1 98 214 THR B O 1
ATOM 4162 N N . CYS B 1 215 ? -8.914 -15.93 -1.558 1 97.69 215 CYS B N 1
ATOM 4163 C CA . CYS B 1 215 ? -8.227 -15.812 -0.277 1 97.69 215 CYS B CA 1
ATOM 4164 C C . CYS B 1 215 ? -7.27 -14.625 -0.283 1 97.69 215 CYS B C 1
ATOM 4166 O O . CYS B 1 215 ? -7.191 -13.891 -1.268 1 97.69 215 CYS B O 1
ATOM 4168 N N . ASN B 1 216 ? -6.598 -14.359 0.845 1 96.5 216 ASN B N 1
ATOM 4169 C CA . ASN B 1 216 ? -5.742 -13.188 0.974 1 96.5 216 ASN B CA 1
ATOM 4170 C C . ASN B 1 216 ? -4.504 -13.297 0.092 1 96.5 216 ASN B C 1
ATOM 4172 O O . ASN B 1 216 ? -3.906 -12.281 -0.277 1 96.5 216 ASN B O 1
ATOM 4176 N N . SER B 1 217 ? -4.105 -14.516 -0.295 1 95.06 217 SER B N 1
ATOM 4177 C CA . SER B 1 217 ? -2.887 -14.609 -1.093 1 95.06 217 SER B CA 1
ATOM 4178 C C . SER B 1 217 ? -3.029 -15.656 -2.199 1 95.06 217 SER B C 1
ATOM 4180 O O . SER B 1 217 ? -2.074 -15.922 -2.932 1 95.06 217 SER B O 1
ATOM 4182 N N . THR B 1 218 ? -4.191 -16.297 -2.342 1 96 218 THR B N 1
ATOM 4183 C CA . THR B 1 218 ? -4.449 -17.312 -3.354 1 96 218 THR B CA 1
ATOM 4184 C C . THR B 1 218 ? -5.84 -17.125 -3.959 1 96 218 THR B C 1
ATOM 4186 O O . THR B 1 218 ? -6.703 -16.484 -3.359 1 96 218 THR B O 1
ATOM 4189 N N . ASN B 1 219 ? -5.992 -17.703 -5.172 1 97.56 219 ASN B N 1
ATOM 4190 C CA . ASN B 1 219 ? -7.348 -17.844 -5.691 1 97.56 219 ASN B CA 1
ATOM 4191 C C . ASN B 1 219 ? -8.039 -19.078 -5.113 1 97.56 219 ASN B C 1
ATOM 4193 O O . ASN B 1 219 ? -7.402 -19.891 -4.438 1 97.56 219 ASN B O 1
ATOM 4197 N N . PHE B 1 220 ? -9.328 -19.203 -5.293 1 98.44 220 PHE B N 1
ATOM 4198 C CA . PHE B 1 220 ? -10.141 -20.203 -4.617 1 98.44 220 PHE B CA 1
ATOM 4199 C C . PHE B 1 220 ? -11.125 -20.844 -5.586 1 98.44 220 PHE B C 1
ATOM 4201 O O . PHE B 1 220 ? -11.664 -20.172 -6.473 1 98.44 220 PHE B O 1
ATOM 4208 N N . PHE B 1 221 ? -11.367 -22.172 -5.414 1 98.75 221 PHE B N 1
ATOM 4209 C CA . PHE B 1 221 ? -12.32 -22.953 -6.191 1 98.75 221 PHE B CA 1
ATOM 4210 C C . PHE B 1 221 ? -13.078 -23.938 -5.297 1 98.75 221 PHE B C 1
ATOM 4212 O O . PHE B 1 221 ? -12.562 -24.344 -4.25 1 98.75 221 PHE B O 1
ATOM 4219 N N . VAL B 1 222 ? -14.266 -24.328 -5.785 1 98.75 222 VAL B N 1
ATOM 4220 C CA . VAL B 1 222 ? -14.93 -25.484 -5.203 1 98.75 222 VAL B CA 1
ATOM 4221 C C . VAL B 1 222 ? -15.383 -26.438 -6.309 1 98.75 222 VAL B C 1
ATOM 4223 O O . VAL B 1 222 ? -15.422 -26.062 -7.484 1 98.75 222 VAL B O 1
ATOM 4226 N N . VAL B 1 223 ? -15.547 -27.641 -5.93 1 98.81 223 VAL B N 1
ATOM 4227 C CA . VAL B 1 223 ? -16.156 -28.641 -6.797 1 98.81 223 VAL B CA 1
ATOM 4228 C C . VAL B 1 223 ? -17.5 -29.094 -6.207 1 98.81 223 VAL B C 1
ATOM 4230 O O . VAL B 1 223 ? -17.562 -29.469 -5.035 1 98.81 223 VAL B O 1
ATOM 4233 N N . ARG B 1 224 ? -18.5 -29.031 -6.973 1 98.06 224 ARG B N 1
ATOM 4234 C CA . ARG B 1 224 ? -19.828 -29.484 -6.574 1 98.06 224 ARG B CA 1
ATOM 4235 C C . ARG B 1 224 ? -20.453 -30.391 -7.641 1 98.06 224 ARG B C 1
ATOM 4237 O O . ARG B 1 224 ? -20.641 -29.969 -8.781 1 98.06 224 ARG B O 1
ATOM 4244 N N . ALA B 1 225 ? -20.75 -31.594 -7.281 1 96.75 225 ALA B N 1
ATOM 4245 C CA . ALA B 1 225 ? -21.359 -32.594 -8.18 1 96.75 225 ALA B CA 1
ATOM 4246 C C . ALA B 1 225 ? -20.547 -32.719 -9.461 1 96.75 225 ALA B C 1
ATOM 4248 O O . ALA B 1 225 ? -21.094 -32.656 -10.562 1 96.75 225 ALA B O 1
ATOM 4249 N N . GLY B 1 226 ? -19.266 -32.719 -9.281 1 96.88 226 GLY B N 1
ATOM 4250 C CA . GLY B 1 226 ? -18.359 -32.969 -10.391 1 96.88 226 GLY B CA 1
ATOM 4251 C C . GLY B 1 226 ? -18.094 -31.719 -11.211 1 96.88 226 GLY B C 1
ATOM 4252 O O . GLY B 1 226 ? -17.266 -31.734 -12.141 1 96.88 226 GLY B O 1
ATOM 4253 N N . GLU B 1 227 ? -18.703 -30.609 -10.836 1 98.56 227 GLU B N 1
ATOM 4254 C CA . GLU B 1 227 ? -18.516 -29.359 -11.555 1 98.56 227 GLU B CA 1
ATOM 4255 C C . GLU B 1 227 ? -17.625 -28.406 -10.781 1 98.56 227 GLU B C 1
ATOM 4257 O O . GLU B 1 227 ? -17.828 -28.172 -9.586 1 98.56 227 GLU B O 1
ATOM 4262 N N . VAL B 1 228 ? -16.641 -27.891 -11.5 1 98.88 228 VAL B N 1
ATOM 4263 C CA . VAL B 1 228 ? -15.719 -26.922 -10.898 1 98.88 228 VAL B CA 1
ATOM 4264 C C . VAL B 1 228 ? -16.344 -25.531 -10.922 1 98.88 228 VAL B C 1
ATOM 4266 O O . VAL B 1 228 ? -16.781 -25.062 -11.977 1 98.88 228 VAL B O 1
ATOM 4269 N N . TRP B 1 229 ? -16.438 -24.875 -9.734 1 98.88 229 TRP B N 1
ATOM 4270 C CA . TRP B 1 229 ? -16.922 -23.516 -9.633 1 98.88 229 TRP B CA 1
ATOM 4271 C C . TRP B 1 229 ? -15.789 -22.547 -9.305 1 98.88 229 TRP B C 1
ATOM 4273 O O . TRP B 1 229 ? -15.102 -22.719 -8.289 1 98.88 229 TRP B O 1
ATOM 4283 N N . ALA B 1 230 ? -15.555 -21.656 -10.211 1 98.69 230 ALA B N 1
ATOM 4284 C CA . ALA B 1 230 ? -14.664 -20.516 -9.969 1 98.69 230 ALA B CA 1
ATOM 4285 C C . ALA B 1 230 ? -15.453 -19.25 -9.664 1 98.69 230 ALA B C 1
ATOM 4287 O O . ALA B 1 230 ? -16.406 -18.922 -10.375 1 98.69 230 ALA B O 1
ATOM 4288 N N . PRO B 1 231 ? -15.078 -18.531 -8.602 1 98.38 231 PRO B N 1
ATOM 4289 C CA . PRO B 1 231 ? -15.711 -17.219 -8.438 1 98.38 231 PRO B CA 1
ATOM 4290 C C . PRO B 1 231 ? -15.578 -16.344 -9.688 1 98.38 231 PRO B C 1
ATOM 4292 O O . PRO B 1 231 ? -14.594 -16.453 -10.422 1 98.38 231 PRO B O 1
ATOM 4295 N N . THR B 1 232 ? -16.578 -15.461 -9.883 1 97.06 232 THR B N 1
ATOM 4296 C CA . THR B 1 232 ? -16.5 -14.508 -10.977 1 97.06 232 THR B CA 1
ATOM 4297 C C . THR B 1 232 ? -15.234 -13.656 -10.859 1 97.06 232 THR B C 1
ATOM 4299 O O . THR B 1 232 ? -14.641 -13.57 -9.781 1 97.06 232 THR B O 1
ATOM 4302 N N . ARG B 1 233 ? -14.836 -12.984 -11.891 1 94.56 233 ARG B N 1
ATOM 4303 C CA . ARG B 1 233 ? -13.555 -12.289 -11.977 1 94.56 233 ARG B CA 1
ATOM 4304 C C . ARG B 1 233 ? -13.602 -10.977 -11.195 1 94.56 233 ARG B C 1
ATOM 4306 O O . ARG B 1 233 ? -12.555 -10.367 -10.938 1 94.56 233 ARG B O 1
ATOM 4313 N N . SER B 1 234 ? -14.781 -10.562 -10.812 1 94.62 234 SER B N 1
ATOM 4314 C CA . SER B 1 234 ? -14.906 -9.281 -10.125 1 94.62 234 SER B CA 1
ATOM 4315 C C . SER B 1 234 ? -14.242 -9.328 -8.75 1 94.62 234 SER B C 1
ATOM 4317 O O . SER B 1 234 ? -14.297 -10.352 -8.062 1 94.62 234 SER B O 1
ATOM 4319 N N . TYR B 1 235 ? -13.57 -8.266 -8.32 1 94.94 235 TYR B N 1
ATOM 4320 C CA . TYR B 1 235 ? -13.094 -8.016 -6.965 1 94.94 235 TYR B CA 1
ATOM 4321 C C . TYR B 1 235 ? -11.898 -8.898 -6.629 1 94.94 235 TYR B C 1
ATOM 4323 O O . TYR B 1 235 ? -11.664 -9.219 -5.465 1 94.94 235 TYR B O 1
ATOM 4331 N N . GLN B 1 236 ? -11.18 -9.383 -7.598 1 95.19 236 GLN B N 1
ATOM 4332 C CA . GLN B 1 236 ? -10.047 -10.25 -7.309 1 95.19 236 GLN B CA 1
ATOM 4333 C C . GLN B 1 236 ? -8.992 -10.156 -8.406 1 95.19 236 GLN B C 1
ATOM 4335 O O . GLN B 1 236 ? -9.281 -9.719 -9.523 1 95.19 236 GLN B O 1
ATOM 4340 N N . MET B 1 237 ? -7.816 -10.531 -8.031 1 92.75 237 MET B N 1
ATOM 4341 C CA . MET B 1 237 ? -6.742 -10.641 -9.016 1 92.75 237 MET B CA 1
ATOM 4342 C C . MET B 1 237 ? -7.016 -11.781 -9.992 1 92.75 237 MET B C 1
ATOM 4344 O O . MET B 1 237 ? -7.48 -12.852 -9.594 1 92.75 237 MET B O 1
ATOM 4348 N N . HIS B 1 238 ? -6.707 -11.523 -11.203 1 91.94 238 HIS B N 1
ATOM 4349 C CA . HIS B 1 238 ? -6.836 -12.562 -12.219 1 91.94 238 HIS B CA 1
ATOM 4350 C C . HIS B 1 238 ? -5.582 -13.43 -12.289 1 91.94 238 HIS B C 1
ATOM 4352 O O . HIS B 1 238 ? -4.766 -13.273 -13.195 1 91.94 238 HIS B O 1
ATOM 4358 N N . GLY B 1 239 ? -5.52 -14.406 -11.344 1 96.12 239 GLY B N 1
ATOM 4359 C CA . GLY B 1 239 ? -4.352 -15.273 -11.281 1 96.12 239 GLY B CA 1
ATOM 4360 C C . GLY B 1 239 ? -4.105 -16.047 -12.562 1 96.12 239 GLY B C 1
ATOM 4361 O O . GLY B 1 239 ? -5.047 -16.484 -13.219 1 96.12 239 GLY B O 1
ATOM 4362 N N . ILE B 1 240 ? -2.879 -16.188 -12.867 1 97.25 240 ILE B N 1
ATOM 4363 C CA . ILE B 1 240 ? -2.51 -16.906 -14.078 1 97.25 240 ILE B CA 1
ATOM 4364 C C . ILE B 1 240 ? -2.779 -18.406 -13.883 1 97.25 240 ILE B C 1
ATOM 4366 O O . ILE B 1 240 ? -3.346 -19.062 -14.766 1 97.25 240 ILE B O 1
ATOM 4370 N N . THR B 1 241 ? -2.408 -18.953 -12.711 1 97.56 241 THR B N 1
ATOM 4371 C CA . THR B 1 241 ? -2.736 -20.344 -12.398 1 97.56 241 THR B CA 1
ATOM 4372 C C . THR B 1 241 ? -4.246 -20.562 -12.414 1 97.56 241 THR B C 1
ATOM 4374 O O . THR B 1 241 ? -4.727 -21.594 -12.875 1 97.56 241 THR B O 1
ATOM 4377 N N . ARG B 1 242 ? -4.996 -19.641 -11.883 1 97.75 242 ARG B N 1
ATOM 4378 C CA . ARG B 1 242 ? -6.453 -19.688 -11.938 1 97.75 242 ARG B CA 1
ATOM 4379 C C . ARG B 1 242 ? -6.945 -19.828 -13.375 1 97.75 242 ARG B C 1
ATOM 4381 O O . ARG B 1 242 ? -7.738 -20.719 -13.688 1 97.75 242 ARG B O 1
ATOM 4388 N N . GLN B 1 243 ? -6.449 -18.906 -14.242 1 97.88 243 GLN B N 1
ATOM 4389 C CA . GLN B 1 243 ? -6.902 -18.922 -15.625 1 97.88 243 GLN B CA 1
ATOM 4390 C C . GLN B 1 243 ? -6.504 -20.219 -16.312 1 97.88 243 GLN B C 1
ATOM 4392 O O . GLN B 1 243 ? -7.297 -20.812 -17.062 1 97.88 243 GLN B O 1
ATOM 4397 N N . LYS B 1 244 ? -5.297 -20.688 -16.094 1 98.44 244 LYS B N 1
ATOM 4398 C CA . LYS B 1 244 ? -4.863 -21.969 -16.672 1 98.44 244 LYS B CA 1
ATOM 4399 C C . LYS B 1 244 ? -5.75 -23.109 -16.188 1 98.44 244 LYS B C 1
ATOM 4401 O O . LYS B 1 244 ? -6.059 -24.031 -16.953 1 98.44 244 LYS B O 1
ATOM 4406 N N . THR B 1 245 ? -6.129 -23.078 -14.93 1 98.5 245 THR B N 1
ATOM 4407 C CA . THR B 1 245 ? -7 -24.109 -14.359 1 98.5 245 THR B CA 1
ATOM 4408 C C . THR B 1 245 ? -8.344 -24.141 -15.086 1 98.5 245 THR B C 1
ATOM 4410 O O . THR B 1 245 ? -8.812 -25.219 -15.477 1 98.5 245 THR B O 1
ATOM 4413 N N . ILE B 1 246 ? -8.945 -22.984 -15.289 1 98.69 246 ILE B N 1
ATOM 4414 C CA . ILE B 1 246 ? -10.227 -22.875 -15.977 1 98.69 246 ILE B CA 1
ATOM 4415 C C . ILE B 1 246 ? -10.078 -23.375 -17.406 1 98.69 246 ILE B C 1
ATOM 4417 O O . ILE B 1 246 ? -10.898 -24.172 -17.891 1 98.69 246 ILE B O 1
ATOM 4421 N N . ASP B 1 247 ? -9.047 -23 -18.094 1 98.56 247 ASP B N 1
ATOM 4422 C CA . ASP B 1 247 ? -8.805 -23.406 -19.484 1 98.56 247 ASP B CA 1
ATOM 4423 C C . ASP B 1 247 ? -8.633 -24.922 -19.578 1 98.56 247 ASP B C 1
ATOM 4425 O O . ASP B 1 247 ? -9.133 -25.547 -20.516 1 98.56 247 ASP B O 1
ATOM 4429 N N . LEU B 1 248 ? -7.875 -25.453 -18.672 1 98.44 248 LEU B N 1
ATOM 4430 C CA . LEU B 1 248 ? -7.637 -26.906 -18.656 1 98.44 248 LEU B CA 1
ATOM 4431 C C . LEU B 1 248 ? -8.938 -27.656 -18.469 1 98.44 248 LEU B C 1
ATOM 4433 O O . LEU B 1 248 ? -9.148 -28.703 -19.078 1 98.44 248 LEU B O 1
ATOM 4437 N N . CYS B 1 249 ? -9.742 -27.188 -17.531 1 98.75 249 CYS B N 1
ATOM 4438 C CA . CYS B 1 249 ? -11.047 -27.812 -17.344 1 98.75 249 CYS B CA 1
ATOM 4439 C C . CYS B 1 249 ? -11.82 -27.844 -18.656 1 98.75 249 CYS B C 1
ATOM 4441 O O . CYS B 1 249 ? -12.297 -28.906 -19.078 1 98.75 249 CYS B O 1
ATOM 4443 N N . ARG B 1 250 ? -11.898 -26.734 -19.312 1 98.44 250 ARG B N 1
ATOM 4444 C CA . ARG B 1 250 ? -12.641 -26.609 -20.562 1 98.44 250 ARG B CA 1
ATOM 4445 C C . ARG B 1 250 ? -12.078 -27.547 -21.625 1 98.44 250 ARG B C 1
ATOM 4447 O O . ARG B 1 250 ? -12.828 -28.25 -22.297 1 98.44 250 ARG B O 1
ATOM 4454 N N . SER B 1 251 ? -10.828 -27.609 -21.766 1 98.31 251 SER B N 1
ATOM 4455 C CA . SER B 1 251 ? -10.188 -28.359 -22.844 1 98.31 251 SER B CA 1
ATOM 4456 C C . SER B 1 251 ? -10.195 -29.859 -22.562 1 98.31 251 SER B C 1
ATOM 4458 O O . SER B 1 251 ? -9.922 -30.656 -23.453 1 98.31 251 SER B O 1
ATOM 4460 N N . ASN B 1 252 ? -10.523 -30.281 -21.359 1 98.19 252 ASN B N 1
ATOM 4461 C CA . ASN B 1 252 ? -10.469 -31.703 -21.016 1 98.19 252 ASN B CA 1
ATOM 4462 C C . ASN B 1 252 ? -11.828 -32.219 -20.578 1 98.19 252 ASN B C 1
ATOM 4464 O O . ASN B 1 252 ? -11.922 -33.25 -19.906 1 98.19 252 ASN B O 1
ATOM 4468 N N . GLY B 1 253 ? -12.836 -31.5 -20.844 1 97.81 253 GLY B N 1
ATOM 4469 C CA . GLY B 1 253 ? -14.203 -31.953 -20.609 1 97.81 253 GLY B CA 1
ATOM 4470 C C . GLY B 1 253 ? -14.594 -31.969 -19.156 1 97.81 253 GLY B C 1
ATOM 4471 O O . GLY B 1 253 ? -15.477 -32.719 -18.75 1 97.81 253 GLY B O 1
ATOM 4472 N N . ILE B 1 254 ? -13.883 -31.328 -18.297 1 98.5 254 ILE B N 1
ATOM 4473 C CA . ILE B 1 254 ? -14.281 -31.141 -16.906 1 98.5 254 ILE B CA 1
ATOM 4474 C C . ILE B 1 254 ? -15.234 -29.953 -16.797 1 98.5 254 ILE B C 1
ATOM 4476 O O . ILE B 1 254 ? -14.859 -28.812 -17.109 1 98.5 254 ILE B O 1
ATOM 4480 N N . PRO B 1 255 ? -16.484 -30.172 -16.422 1 98.69 255 PRO B N 1
ATOM 4481 C CA . PRO B 1 255 ? -17.391 -29.016 -16.328 1 98.69 255 PRO B CA 1
ATOM 4482 C C . PRO B 1 255 ? -16.875 -27.938 -15.391 1 98.69 255 PRO B C 1
ATOM 4484 O O . PRO B 1 255 ? -16.453 -28.234 -14.266 1 98.69 255 PRO B O 1
ATOM 4487 N N . VAL B 1 256 ? -16.875 -26.703 -15.867 1 98.81 256 VAL B N 1
ATOM 4488 C CA . VAL B 1 256 ? -16.391 -25.562 -15.086 1 98.81 256 VAL B CA 1
ATOM 4489 C C . VAL B 1 256 ? -17.266 -24.344 -15.344 1 98.81 256 VAL B C 1
ATOM 4491 O O . VAL B 1 256 ? -17.688 -24.109 -16.484 1 98.81 256 VAL B O 1
ATOM 4494 N N . ARG B 1 257 ? -17.594 -23.594 -14.312 1 98.38 257 ARG B N 1
ATOM 4495 C CA . ARG B 1 257 ? -18.359 -22.359 -14.406 1 98.38 257 ARG B CA 1
ATOM 4496 C C . ARG B 1 257 ? -17.719 -21.25 -13.57 1 98.38 257 ARG B C 1
ATOM 4498 O O . ARG B 1 257 ? -17.266 -21.5 -12.453 1 98.38 257 ARG B O 1
ATOM 4505 N N . GLU B 1 258 ? -17.656 -20.062 -14.102 1 98.5 258 GLU B N 1
ATOM 4506 C CA . GLU B 1 258 ? -17.422 -18.859 -13.32 1 98.5 258 GLU B CA 1
ATOM 4507 C C . GLU B 1 258 ? -18.734 -18.234 -12.852 1 98.5 258 GLU B C 1
ATOM 4509 O O . GLU B 1 258 ? -19.562 -17.828 -13.672 1 98.5 258 GLU B O 1
ATOM 4514 N N . LEU B 1 259 ? -18.953 -18.172 -11.562 1 98.31 259 LEU B N 1
ATOM 4515 C CA . LEU B 1 259 ? -20.219 -17.688 -11.039 1 98.31 259 LEU B CA 1
ATOM 4516 C C . LEU B 1 259 ? -20.062 -17.172 -9.609 1 98.31 259 LEU B C 1
ATOM 4518 O O . LEU B 1 259 ? -19.062 -17.453 -8.953 1 98.31 259 LEU B O 1
ATOM 4522 N N . ASP B 1 260 ? -21.016 -16.359 -9.203 1 98.44 260 ASP B N 1
ATOM 4523 C CA . ASP B 1 260 ? -21.109 -15.961 -7.797 1 98.44 260 ASP B CA 1
ATOM 4524 C C . ASP B 1 260 ? -21.766 -17.047 -6.965 1 98.44 260 ASP B C 1
ATOM 4526 O O . ASP B 1 260 ? -22.812 -17.578 -7.34 1 98.44 260 ASP B O 1
ATOM 4530 N N . PHE B 1 261 ? -21.141 -17.469 -5.914 1 98.56 261 PHE B N 1
ATOM 4531 C CA . PHE B 1 261 ? -21.734 -18.438 -5.004 1 98.56 261 PHE B CA 1
ATOM 4532 C C . PHE B 1 261 ? -21.484 -18.031 -3.551 1 98.56 261 PHE B C 1
ATOM 4534 O O . PHE B 1 261 ? -20.641 -17.188 -3.27 1 98.56 261 PHE B O 1
ATOM 4541 N N . THR B 1 262 ? -22.266 -18.594 -2.635 1 98.31 262 THR B N 1
ATOM 4542 C CA . THR B 1 262 ? -22.297 -18.172 -1.236 1 98.31 262 THR B CA 1
ATOM 4543 C C . THR B 1 262 ? -21.375 -19.062 -0.39 1 98.31 262 THR B C 1
ATOM 4545 O O . THR B 1 262 ? -20.891 -20.094 -0.858 1 98.31 262 THR B O 1
ATOM 4548 N N . LEU B 1 263 ? -21.219 -18.641 0.82 1 98.38 263 LEU B N 1
ATOM 4549 C CA . LEU B 1 263 ? -20.469 -19.438 1.786 1 98.38 263 LEU B CA 1
ATOM 4550 C C . LEU B 1 263 ? -21.172 -20.766 2.031 1 98.38 263 LEU B C 1
ATOM 4552 O O . LEU B 1 263 ? -20.516 -21.797 2.184 1 98.38 263 LEU B O 1
ATOM 4556 N N . THR B 1 264 ? -22.453 -20.688 2.035 1 98 264 THR B N 1
ATOM 4557 C CA . THR B 1 264 ? -23.219 -21.922 2.238 1 98 264 THR B CA 1
ATOM 4558 C C . THR B 1 264 ? -22.891 -22.938 1.155 1 98 264 THR B C 1
ATOM 4560 O O . THR B 1 264 ? -22.688 -24.125 1.451 1 98 264 THR B O 1
ATOM 4563 N N . GLU B 1 265 ? -22.812 -22.484 0.004 1 98.12 265 GLU B N 1
ATOM 4564 C CA . GLU B 1 265 ? -22.484 -23.359 -1.117 1 98.12 265 GLU B CA 1
ATOM 4565 C C . GLU B 1 265 ? -21.031 -23.844 -1.035 1 98.12 265 GLU B C 1
ATOM 4567 O O . GLU B 1 265 ? -20.734 -24.984 -1.392 1 98.12 265 GLU B O 1
ATOM 4572 N N . ALA B 1 266 ? -20.172 -23.047 -0.561 1 98.62 266 ALA B N 1
ATOM 4573 C CA . ALA B 1 266 ? -18.781 -23.438 -0.367 1 98.62 266 ALA B CA 1
ATOM 4574 C C . ALA B 1 266 ? -18.656 -24.484 0.73 1 98.62 266 ALA B C 1
ATOM 4576 O O . ALA B 1 266 ? -17.922 -25.469 0.584 1 98.62 266 ALA B O 1
ATOM 4577 N N . TYR B 1 267 ? -19.422 -24.375 1.796 1 98.12 267 TYR B N 1
ATOM 4578 C CA . TYR B 1 267 ? -19.406 -25.297 2.918 1 98.12 267 TYR B CA 1
ATOM 4579 C C . TYR B 1 267 ? -19.828 -26.688 2.479 1 98.12 267 TYR B C 1
ATOM 4581 O O . TYR B 1 267 ? -19.344 -27.703 3.006 1 98.12 267 TYR B O 1
ATOM 4589 N N . ALA B 1 268 ? -20.672 -26.703 1.54 1 97.69 268 ALA B N 1
ATOM 4590 C CA . ALA B 1 268 ? -21.297 -27.953 1.141 1 97.69 268 ALA B CA 1
ATOM 4591 C C . ALA B 1 268 ? -20.594 -28.562 -0.069 1 97.69 268 ALA B C 1
ATOM 4593 O O . ALA B 1 268 ? -21.062 -29.547 -0.637 1 97.69 268 ALA B O 1
ATOM 4594 N N . ALA B 1 269 ? -19.516 -28.016 -0.46 1 98.62 269 ALA B N 1
ATOM 4595 C CA . ALA B 1 269 ? -18.812 -28.5 -1.644 1 98.62 269 ALA B CA 1
ATOM 4596 C C . ALA B 1 269 ? -18.219 -29.891 -1.404 1 98.62 269 ALA B C 1
ATOM 4598 O O . ALA B 1 269 ? -17.938 -30.25 -0.263 1 98.62 269 ALA B O 1
ATOM 4599 N N . ASP B 1 270 ? -18.016 -30.625 -2.504 1 98.5 270 ASP B N 1
ATOM 4600 C CA . ASP B 1 270 ? -17.359 -31.922 -2.441 1 98.5 270 ASP B CA 1
ATOM 4601 C C . ASP B 1 270 ? -15.844 -31.781 -2.289 1 98.5 270 ASP B C 1
ATOM 4603 O O . ASP B 1 270 ? -15.195 -32.625 -1.678 1 98.5 270 ASP B O 1
ATOM 4607 N N . GLU B 1 271 ? -15.289 -30.844 -2.945 1 98.31 271 GLU B N 1
ATOM 4608 C CA . GLU B 1 271 ? -13.883 -30.453 -2.871 1 98.31 271 GLU B CA 1
ATOM 4609 C C . GLU B 1 271 ? -13.727 -28.938 -2.848 1 98.31 271 GLU B C 1
ATOM 4611 O O . GLU B 1 271 ? -14.609 -28.219 -3.307 1 98.31 271 GLU B O 1
ATOM 4616 N N . ALA B 1 272 ? -12.672 -28.516 -2.281 1 98.56 272 ALA B N 1
ATOM 4617 C CA . ALA B 1 272 ? -12.211 -27.125 -2.398 1 98.56 272 ALA B CA 1
ATOM 4618 C C . ALA B 1 272 ? -10.695 -27.062 -2.533 1 98.56 272 ALA B C 1
ATOM 4620 O O . ALA B 1 272 ? -9.984 -27.922 -1.994 1 98.56 272 ALA B O 1
ATOM 4621 N N . PHE B 1 273 ? -10.25 -26.062 -3.289 1 97.75 273 PHE B N 1
ATOM 4622 C CA . PHE B 1 273 ? -8.805 -25.922 -3.432 1 97.75 273 PHE B CA 1
ATOM 4623 C C . PHE B 1 273 ? -8.438 -24.469 -3.75 1 97.75 273 PHE B C 1
ATOM 4625 O O . PHE B 1 273 ? -9.273 -23.703 -4.227 1 97.75 273 PHE B O 1
ATOM 4632 N N . CYS B 1 274 ? -7.238 -24.125 -3.424 1 96.94 274 CYS B N 1
ATOM 4633 C CA . CYS B 1 274 ? -6.648 -22.828 -3.748 1 96.94 274 CYS B CA 1
ATOM 4634 C C . CYS B 1 274 ? -5.613 -22.969 -4.859 1 96.94 274 CYS B C 1
ATOM 4636 O O . CYS B 1 274 ? -5.059 -24.047 -5.07 1 96.94 274 CYS B O 1
ATOM 4638 N N . THR B 1 275 ? -5.473 -21.875 -5.562 1 96.56 275 THR B N 1
ATOM 4639 C CA . THR B 1 275 ? -4.449 -21.875 -6.602 1 96.56 275 THR B CA 1
ATOM 4640 C C . THR B 1 275 ? -3.502 -20.688 -6.418 1 96.56 275 THR B C 1
ATOM 4642 O O . THR B 1 275 ? -3.912 -19.625 -5.953 1 96.56 275 THR B O 1
ATOM 4645 N N . GLY B 1 276 ? -2.285 -20.844 -6.758 1 93.62 276 GLY B N 1
ATOM 4646 C CA . GLY B 1 276 ? -1.229 -19.844 -6.797 1 93.62 276 GLY B CA 1
ATOM 4647 C C . GLY B 1 276 ? -0.025 -20.281 -7.609 1 93.62 276 GLY B C 1
ATOM 4648 O O . GLY B 1 276 ? 0.111 -21.453 -7.941 1 93.62 276 GLY B O 1
ATOM 4649 N N . THR B 1 277 ? 0.783 -19.328 -7.902 1 90.06 277 THR B N 1
ATOM 4650 C CA . THR B 1 277 ? 1.954 -19.625 -8.727 1 90.06 277 THR B CA 1
ATOM 4651 C C . THR B 1 277 ? 2.871 -20.625 -8.023 1 90.06 277 THR B C 1
ATOM 4653 O O . THR B 1 277 ? 3.293 -21.609 -8.625 1 90.06 277 THR B O 1
ATOM 4656 N N . PHE B 1 278 ? 3.102 -20.453 -6.82 1 79.88 278 PHE B N 1
ATOM 4657 C CA . PHE B 1 278 ? 4.059 -21.281 -6.102 1 79.88 278 PHE B CA 1
ATOM 4658 C C . PHE B 1 278 ? 3.482 -22.672 -5.844 1 79.88 278 PHE B C 1
ATOM 4660 O O . PHE B 1 278 ? 4.031 -23.672 -6.305 1 79.88 278 PHE B O 1
ATOM 4667 N N . PRO B 1 279 ? 2.33 -22.812 -5.215 1 76.94 279 PRO B N 1
ATOM 4668 C CA . PRO B 1 279 ? 1.839 -24.141 -4.855 1 76.94 279 PRO B CA 1
ATOM 4669 C C . PRO B 1 279 ? 1.049 -24.797 -5.984 1 76.94 279 PRO B C 1
ATOM 4671 O O . PRO B 1 279 ? 0.753 -26 -5.914 1 76.94 279 PRO B O 1
ATOM 4674 N N . SER B 1 280 ? 0.696 -24.109 -7.039 1 91.38 280 SER B N 1
ATOM 4675 C CA . SER B 1 280 ? -0.212 -24.562 -8.086 1 91.38 280 SER B CA 1
ATOM 4676 C C . SER B 1 280 ? -1.595 -24.875 -7.523 1 91.38 280 SER B C 1
ATOM 4678 O O . SER B 1 280 ? -2.426 -23.984 -7.375 1 91.38 280 SER B O 1
ATOM 4680 N N . HIS B 1 281 ? -1.845 -26.109 -7.051 1 94.88 281 HIS B N 1
ATOM 4681 C CA . HIS B 1 281 ? -3.117 -26.469 -6.434 1 94.88 281 HIS B CA 1
ATOM 4682 C C . HIS B 1 281 ? -2.914 -27.031 -5.027 1 94.88 281 HIS B C 1
ATOM 4684 O O . HIS B 1 281 ? -2.133 -27.969 -4.832 1 94.88 281 HIS B O 1
ATOM 4690 N N . ILE B 1 282 ? -3.594 -26.469 -4.074 1 94.81 282 ILE B N 1
ATOM 4691 C CA . ILE B 1 282 ? -3.576 -26.969 -2.701 1 94.81 282 ILE B CA 1
ATOM 4692 C C . ILE B 1 282 ? -5.004 -27.219 -2.229 1 94.81 282 ILE B C 1
ATOM 4694 O O . ILE B 1 282 ? -5.863 -26.344 -2.32 1 94.81 282 ILE B O 1
ATOM 4698 N N . PRO B 1 283 ? -5.246 -28.438 -1.755 1 96.12 283 PRO B N 1
ATOM 4699 C CA . PRO B 1 283 ? -6.598 -28.719 -1.266 1 96.12 283 PRO B CA 1
ATOM 4700 C C . PRO B 1 283 ? -6.941 -27.938 -0.005 1 96.12 283 PRO B C 1
ATOM 4702 O O . PRO B 1 283 ? -6.051 -27.562 0.765 1 96.12 283 PRO B O 1
ATOM 4705 N N . VAL B 1 284 ? -8.227 -27.641 0.16 1 97.56 284 VAL B N 1
ATOM 4706 C CA . VAL B 1 284 ? -8.75 -27.031 1.377 1 97.56 284 VAL B CA 1
ATOM 4707 C C . VAL B 1 284 ? -9.406 -28.094 2.252 1 97.56 284 VAL B C 1
ATOM 4709 O O . VAL B 1 284 ? -10.344 -28.781 1.822 1 97.56 284 VAL B O 1
ATOM 4712 N N . LYS B 1 285 ? -8.914 -28.203 3.41 1 96.94 285 LYS B N 1
ATOM 4713 C CA . LYS B 1 285 ? -9.406 -29.203 4.355 1 96.94 285 LYS B CA 1
ATOM 4714 C C . LYS B 1 285 ? -10.672 -28.719 5.055 1 96.94 285 LYS B C 1
ATOM 4716 O O . LYS B 1 285 ? -11.609 -29.484 5.273 1 96.94 285 LYS B O 1
ATOM 4721 N N . GLU B 1 286 ? -10.625 -27.453 5.402 1 97.38 286 GLU B N 1
ATOM 4722 C CA . GLU B 1 286 ? -11.68 -26.906 6.254 1 97.38 286 GLU B CA 1
ATOM 4723 C C . GLU B 1 286 ? -11.914 -25.438 5.969 1 97.38 286 GLU B C 1
ATOM 4725 O O . GLU B 1 286 ? -10.969 -24.688 5.703 1 97.38 286 GLU B O 1
ATOM 4730 N N . ILE B 1 287 ? -13.234 -25.109 6.051 1 98.56 287 ILE B N 1
ATOM 4731 C CA . ILE B 1 287 ? -13.633 -23.703 6.012 1 98.56 287 ILE B CA 1
ATOM 4732 C C . ILE B 1 287 ? -14.484 -23.375 7.234 1 98.56 287 ILE B C 1
ATOM 4734 O O . ILE B 1 287 ? -15.555 -23.953 7.426 1 98.56 287 ILE B O 1
ATOM 4738 N N . ASP B 1 288 ? -14 -22.5 8.031 1 98.31 288 ASP B N 1
ATOM 4739 C CA . ASP B 1 288 ? -14.734 -22.031 9.203 1 98.31 288 ASP B CA 1
ATOM 4740 C C . ASP B 1 288 ? -15.148 -23.203 10.094 1 98.31 288 ASP B C 1
ATOM 4742 O O . ASP B 1 288 ? -16.266 -23.234 10.602 1 98.31 288 ASP B O 1
ATOM 4746 N N . GLY B 1 289 ? -14.297 -24.156 10.203 1 97.12 289 GLY B N 1
ATOM 4747 C CA . GLY B 1 289 ? -14.508 -25.266 11.117 1 97.12 289 GLY B CA 1
ATOM 4748 C C . GLY B 1 289 ? -15.25 -26.438 10.477 1 97.12 289 GLY B C 1
ATOM 4749 O O . GLY B 1 289 ? -15.359 -27.5 11.07 1 97.12 289 GLY B O 1
ATOM 4750 N N . ARG B 1 290 ? -15.758 -26.281 9.281 1 97.75 290 ARG B N 1
ATOM 4751 C CA . ARG B 1 290 ? -16.438 -27.359 8.57 1 97.75 290 ARG B CA 1
ATOM 4752 C C . ARG B 1 290 ? -15.484 -28.094 7.641 1 97.75 290 ARG B C 1
ATOM 4754 O O . ARG B 1 290 ? -14.859 -27.484 6.777 1 97.75 290 ARG B O 1
ATOM 4761 N N . VAL B 1 291 ? -15.406 -29.328 7.793 1 97.69 291 VAL B N 1
ATOM 4762 C CA . VAL B 1 291 ? -14.578 -30.141 6.906 1 97.69 291 VAL B CA 1
ATOM 4763 C C . VAL B 1 291 ? -15.203 -30.188 5.512 1 97.69 291 VAL B C 1
ATOM 4765 O O . VAL B 1 291 ? -16.406 -30.391 5.379 1 97.69 291 VAL B O 1
ATOM 4768 N N . ILE B 1 292 ? -14.438 -30 4.488 1 98 292 ILE B N 1
ATOM 4769 C CA . ILE B 1 292 ? -14.922 -30.031 3.111 1 98 292 ILE B CA 1
ATOM 4770 C C . ILE B 1 292 ? -14.641 -31.406 2.514 1 98 292 ILE B C 1
ATOM 4772 O O . ILE B 1 292 ? -13.5 -31.875 2.496 1 98 292 ILE B O 1
ATOM 4776 N N . GLY B 1 293 ? -15.688 -32 1.989 1 95.62 293 GLY B N 1
ATOM 4777 C CA . GLY B 1 293 ? -15.508 -33.375 1.526 1 95.62 293 GLY B CA 1
ATOM 4778 C C . GLY B 1 293 ? -14.914 -34.281 2.582 1 95.62 293 GLY B C 1
ATOM 4779 O O . GLY B 1 293 ? -15.438 -34.375 3.695 1 95.62 293 GLY B O 1
ATOM 4780 N N . ASP B 1 294 ? -13.758 -34.844 2.279 1 92 294 ASP B N 1
ATOM 4781 C CA . ASP B 1 294 ? -13.094 -35.719 3.244 1 92 294 ASP B CA 1
ATOM 4782 C C . ASP B 1 294 ? -11.844 -35.062 3.809 1 92 294 ASP B C 1
ATOM 4784 O O . ASP B 1 294 ? -11.047 -35.719 4.488 1 92 294 ASP B O 1
ATOM 4788 N N . GLY B 1 295 ? -11.68 -33.812 3.449 1 91.31 295 GLY B N 1
ATOM 4789 C CA . GLY B 1 295 ? -10.594 -33.062 4.027 1 91.31 295 GLY B CA 1
ATOM 4790 C C . GLY B 1 295 ? -9.32 -33.125 3.211 1 91.31 295 GLY B C 1
ATOM 4791 O O . GLY B 1 295 ? -8.328 -32.469 3.545 1 91.31 295 GLY B O 1
ATOM 4792 N N . GLY B 1 296 ? -9.383 -33.875 2.174 1 90.81 296 GLY B N 1
ATOM 4793 C CA . GLY B 1 296 ? -8.203 -34.062 1.342 1 90.81 296 GLY B CA 1
ATOM 4794 C C . GLY B 1 296 ? -8.43 -33.656 -0.105 1 90.81 296 GLY B C 1
ATOM 4795 O O . GLY B 1 296 ? -9.461 -33.062 -0.438 1 90.81 296 GLY B O 1
ATOM 4796 N N . MET B 1 297 ? -7.414 -33.906 -0.842 1 93.69 297 MET B N 1
ATOM 4797 C CA . MET B 1 297 ? -7.527 -33.594 -2.27 1 93.69 297 MET B CA 1
ATOM 4798 C C . MET B 1 297 ? -8.492 -34.562 -2.945 1 93.69 297 MET B C 1
ATOM 4800 O O . MET B 1 297 ? -8.273 -35.781 -2.93 1 93.69 297 MET B O 1
ATOM 4804 N N . GLY B 1 298 ? -9.523 -34.094 -3.504 1 95.5 298 GLY B N 1
ATOM 4805 C CA . GLY B 1 298 ? -10.492 -34.938 -4.203 1 95.5 298 GLY B CA 1
ATOM 4806 C C . GLY B 1 298 ? -10.062 -35.281 -5.609 1 95.5 298 GLY B C 1
ATOM 4807 O O . GLY B 1 298 ? -9.039 -34.812 -6.098 1 95.5 298 GLY B O 1
ATOM 4808 N N . PRO B 1 299 ? -10.797 -36.156 -6.168 1 97.31 299 PRO B N 1
ATOM 4809 C CA . PRO B 1 299 ? -10.414 -36.719 -7.473 1 97.31 299 PRO B CA 1
ATOM 4810 C C . PRO B 1 299 ? -10.398 -35.656 -8.57 1 97.31 299 PRO B C 1
ATOM 4812 O O . PRO B 1 299 ? -9.57 -35.719 -9.484 1 97.31 299 PRO B O 1
ATOM 4815 N N . VAL B 1 300 ? -11.344 -34.719 -8.531 1 98.19 300 VAL B N 1
ATOM 4816 C CA . VAL B 1 300 ? -11.391 -33.688 -9.57 1 98.19 300 VAL B CA 1
ATOM 4817 C C . VAL B 1 300 ? -10.172 -32.781 -9.453 1 98.19 300 VAL B C 1
ATOM 4819 O O . VAL B 1 300 ? -9.5 -32.5 -10.445 1 98.19 300 VAL B O 1
ATOM 4822 N N . THR B 1 301 ? -9.867 -32.312 -8.242 1 97.44 301 THR B N 1
ATOM 4823 C CA . THR B 1 301 ? -8.695 -31.484 -8.008 1 97.44 301 THR B CA 1
ATOM 4824 C C . THR B 1 301 ? -7.418 -32.219 -8.406 1 97.44 301 THR B C 1
ATOM 4826 O O . THR B 1 301 ? -6.516 -31.609 -8.992 1 97.44 301 THR B O 1
ATOM 4829 N N . LYS B 1 302 ? -7.355 -33.438 -8.094 1 96.62 302 LYS B N 1
ATOM 4830 C CA . LYS B 1 302 ? -6.195 -34.25 -8.453 1 96.62 302 LYS B CA 1
ATOM 4831 C C . LYS B 1 302 ? -6.012 -34.281 -9.969 1 96.62 302 LYS B C 1
ATOM 4833 O O . LYS B 1 302 ? -4.898 -34.125 -10.469 1 96.62 302 LYS B O 1
ATOM 4838 N N . ARG B 1 303 ? -7.086 -34.594 -10.602 1 98.19 303 ARG B N 1
ATOM 4839 C CA . ARG B 1 303 ? -7.035 -34.625 -12.062 1 98.19 303 ARG B CA 1
ATOM 4840 C C . ARG B 1 303 ? -6.559 -33.281 -12.633 1 98.19 303 ARG B C 1
ATOM 4842 O O . ARG B 1 303 ? -5.699 -33.281 -13.516 1 98.19 303 ARG B O 1
ATOM 4849 N N . ILE B 1 304 ? -7.09 -32.219 -12.148 1 98.38 304 ILE B N 1
ATOM 4850 C CA . ILE B 1 304 ? -6.711 -30.875 -12.594 1 98.38 304 ILE B CA 1
ATOM 4851 C C . ILE B 1 304 ? -5.227 -30.641 -12.336 1 98.38 304 ILE B C 1
ATOM 4853 O O . ILE B 1 304 ? -4.508 -30.125 -13.195 1 98.38 304 ILE B O 1
ATOM 4857 N N . SER B 1 305 ? -4.785 -31 -11.172 1 96.88 305 SER B N 1
ATOM 4858 C CA . SER B 1 305 ? -3.387 -30.844 -10.781 1 96.88 305 SER B CA 1
ATOM 4859 C C . SER B 1 305 ? -2.459 -31.594 -11.734 1 96.88 305 SER B C 1
ATOM 4861 O O . SER B 1 305 ? -1.402 -31.078 -12.109 1 96.88 305 SER B O 1
ATOM 4863 N N . GLU B 1 306 ? -2.816 -32.781 -12.102 1 97.31 306 GLU B N 1
ATOM 4864 C CA . GLU B 1 306 ? -2.018 -33.562 -13.023 1 97.31 306 GLU B CA 1
ATOM 4865 C C . GLU B 1 306 ? -1.97 -32.938 -14.406 1 97.31 306 GLU B C 1
ATOM 4867 O O . GLU B 1 306 ? -0.913 -32.906 -15.047 1 97.31 306 GLU B O 1
ATOM 4872 N N . LEU B 1 307 ? -3.15 -32.5 -14.852 1 98.25 307 LEU B N 1
ATOM 4873 C CA . LEU B 1 307 ? -3.205 -31.828 -16.141 1 98.25 307 LEU B CA 1
ATOM 4874 C C . LEU B 1 307 ? -2.338 -30.562 -16.125 1 98.25 307 LEU B C 1
ATOM 4876 O O . LEU B 1 307 ? -1.65 -30.266 -17.109 1 98.25 307 LEU B O 1
ATOM 4880 N N . TYR B 1 308 ? -2.373 -29.859 -15.047 1 97.81 308 TYR B N 1
ATOM 4881 C CA . TYR B 1 308 ? -1.589 -28.641 -14.898 1 97.81 308 TYR B CA 1
ATOM 4882 C C . TYR B 1 308 ? -0.095 -28.938 -14.938 1 97.81 308 TYR B C 1
ATOM 4884 O O . TYR B 1 308 ? 0.68 -28.219 -15.555 1 97.81 308 TYR B O 1
ATOM 4892 N N . LYS B 1 309 ? 0.295 -29.953 -14.297 1 96.25 309 LYS B N 1
ATOM 4893 C CA . LYS B 1 309 ? 1.696 -30.359 -14.297 1 96.25 309 LYS B CA 1
ATOM 4894 C C . LYS B 1 309 ? 2.189 -30.625 -15.719 1 96.25 309 LYS B C 1
ATOM 4896 O O . LYS B 1 309 ? 3.305 -30.25 -16.078 1 96.25 309 LYS B O 1
ATOM 4901 N N . ARG B 1 310 ? 1.375 -31.266 -16.469 1 97.75 310 ARG B N 1
ATOM 4902 C CA . ARG B 1 310 ? 1.73 -31.547 -17.859 1 97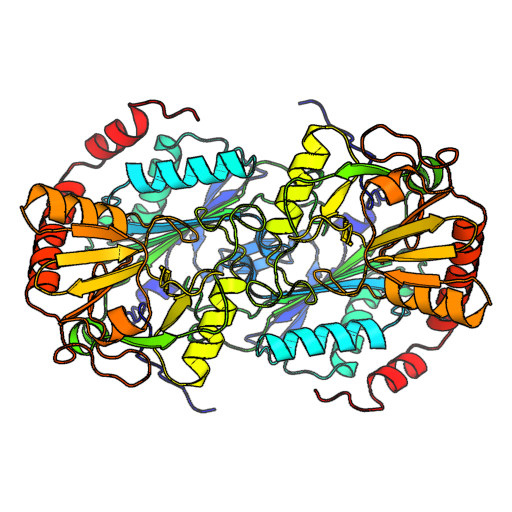.75 310 ARG B CA 1
ATOM 4903 C C . ARG B 1 310 ? 1.842 -30.266 -18.672 1 97.75 310 ARG B C 1
ATOM 4905 O O . ARG B 1 310 ? 2.748 -30.109 -19.484 1 97.75 310 ARG B O 1
ATOM 4912 N N . LEU B 1 311 ? 0.868 -29.375 -18.391 1 98 311 LEU B N 1
ATOM 4913 C CA . LEU B 1 311 ? 0.896 -28.094 -19.078 1 98 311 LEU B CA 1
ATOM 4914 C C . LEU B 1 311 ? 2.186 -27.344 -18.766 1 98 311 LEU B C 1
ATOM 4916 O O . LEU B 1 311 ? 2.793 -26.75 -19.672 1 98 311 LEU B O 1
ATOM 4920 N N . VAL B 1 312 ? 2.586 -27.328 -17.531 1 97.19 312 VAL B N 1
ATOM 4921 C CA . VAL B 1 312 ? 3.811 -26.656 -17.094 1 97.19 312 VAL B CA 1
ATOM 4922 C C . VAL B 1 312 ? 5.016 -27.297 -17.781 1 97.19 312 VAL B C 1
ATOM 4924 O O . VAL B 1 312 ? 5.902 -26.609 -18.281 1 97.19 312 VAL B O 1
ATOM 4927 N N . GLU B 1 313 ? 5.035 -28.641 -17.812 1 97.06 313 GLU B N 1
ATOM 4928 C CA . GLU B 1 313 ? 6.129 -29.359 -18.469 1 97.06 313 GLU B CA 1
ATOM 4929 C C . GLU B 1 313 ? 6.238 -28.984 -19.938 1 97.06 313 GLU B C 1
ATOM 4931 O O . GLU B 1 313 ? 7.34 -28.812 -20.469 1 97.06 313 GLU B O 1
ATOM 4936 N N . GLU B 1 314 ? 5.113 -28.844 -20.516 1 97.94 314 GLU B N 1
ATOM 4937 C CA . GLU B 1 314 ? 5.105 -28.438 -21.922 1 97.94 314 GLU B CA 1
ATOM 4938 C C . GLU B 1 314 ? 5.641 -27.016 -22.078 1 97.94 314 GLU B C 1
ATOM 4940 O O . GLU B 1 314 ? 6.422 -26.75 -23 1 97.94 314 GLU B O 1
ATOM 4945 N N . ASP B 1 315 ? 5.211 -26.141 -21.234 1 97.75 315 ASP B N 1
ATOM 4946 C CA . ASP B 1 315 ? 5.621 -24.75 -21.312 1 97.75 315 ASP B CA 1
ATOM 4947 C C . ASP B 1 315 ? 7.125 -24.609 -21.094 1 97.75 315 ASP B C 1
ATOM 4949 O O . ASP B 1 315 ? 7.824 -24.016 -21.938 1 97.75 315 ASP B O 1
ATOM 4953 N N . VAL B 1 316 ? 7.633 -25.25 -20.094 1 97.25 316 VAL B N 1
ATOM 4954 C CA . VAL B 1 316 ? 9.023 -25.062 -19.719 1 97.25 316 VAL B CA 1
ATOM 4955 C C . VAL B 1 316 ? 9.914 -26.031 -20.484 1 97.25 316 VAL B C 1
ATOM 4957 O O . VAL B 1 316 ? 11.141 -26.031 -20.312 1 97.25 316 VAL B O 1
ATOM 4960 N N . GLY B 1 317 ? 9.305 -26.891 -21.266 1 97.62 317 GLY B N 1
ATOM 4961 C CA . GLY B 1 317 ? 10.055 -27.734 -22.188 1 97.62 317 GLY B CA 1
ATOM 4962 C C . GLY B 1 317 ? 10.586 -26.984 -23.391 1 97.62 317 GLY B C 1
ATOM 4963 O O . GLY B 1 317 ? 11.492 -27.469 -24.078 1 97.62 317 GLY B O 1
ATOM 4964 N N . ARG B 1 318 ? 10.023 -25.875 -23.625 1 97.44 318 ARG B N 1
ATOM 4965 C CA . ARG B 1 318 ? 10.492 -25.016 -24.703 1 97.44 318 ARG B CA 1
ATOM 4966 C C . ARG B 1 318 ? 11.836 -24.391 -24.359 1 97.44 318 ARG B C 1
ATOM 4968 O O . ARG B 1 318 ? 12.195 -24.266 -23.188 1 97.44 318 ARG B O 1
ATOM 4975 N N . SER B 1 319 ? 12.547 -23.922 -25.453 1 97.38 319 SER B N 1
ATOM 4976 C CA . SER B 1 319 ? 13.812 -23.234 -25.219 1 97.38 319 SER B CA 1
ATOM 4977 C C . SER B 1 319 ? 13.586 -21.797 -24.766 1 97.38 319 SER B C 1
ATOM 4979 O O . SER B 1 319 ? 12.508 -21.234 -24.969 1 97.38 319 SER B O 1
ATOM 4981 N N . ARG B 1 320 ? 14.523 -21.203 -24.078 1 97.44 320 ARG B N 1
ATOM 4982 C CA . ARG B 1 320 ? 14.453 -19.797 -23.719 1 97.44 320 ARG B CA 1
ATOM 4983 C C . ARG B 1 320 ? 14.18 -18.922 -24.938 1 97.44 320 ARG B C 1
ATOM 4985 O O . ARG B 1 320 ? 13.453 -17.938 -24.859 1 97.44 320 ARG B O 1
ATOM 4992 N N . GLU B 1 321 ? 14.812 -19.344 -26.047 1 96.56 321 GLU B N 1
ATOM 4993 C CA . GLU B 1 321 ? 14.656 -18.578 -27.281 1 96.56 321 GLU B CA 1
ATOM 4994 C C . GLU B 1 321 ? 13.211 -18.625 -27.781 1 96.56 321 GLU B C 1
ATOM 4996 O O . GLU B 1 321 ? 12.672 -17.609 -28.219 1 96.56 321 GLU B O 1
ATOM 5001 N N . GLU B 1 322 ? 12.617 -19.781 -27.734 1 97.19 322 GLU B N 1
ATOM 5002 C CA . GLU B 1 322 ? 11.219 -19.922 -28.141 1 97.19 322 GLU B CA 1
ATOM 5003 C C . GLU B 1 322 ? 10.305 -19.078 -27.25 1 97.19 322 GLU B C 1
ATOM 5005 O O . GLU B 1 322 ? 9.398 -18.406 -27.734 1 97.19 322 GLU B O 1
ATOM 5010 N N . ILE B 1 323 ? 10.531 -19.141 -25.969 1 97.25 323 ILE B N 1
ATOM 5011 C CA . ILE B 1 323 ? 9.727 -18.391 -25 1 97.25 323 ILE B CA 1
ATOM 5012 C C . ILE B 1 323 ? 9.914 -16.891 -25.234 1 97.25 323 ILE B C 1
ATOM 5014 O O . ILE B 1 323 ? 8.945 -16.141 -25.266 1 97.25 323 ILE B O 1
ATOM 5018 N N . ALA B 1 324 ? 11.164 -16.5 -25.469 1 96.31 324 ALA B N 1
ATOM 5019 C CA . ALA B 1 324 ? 11.469 -15.102 -25.719 1 96.31 324 ALA B CA 1
ATOM 5020 C C . ALA B 1 324 ? 10.789 -14.602 -26.984 1 96.31 324 ALA B C 1
ATOM 5022 O O . ALA B 1 324 ? 10.32 -13.461 -27.047 1 96.31 324 ALA B O 1
ATOM 5023 N N . ALA B 1 325 ? 10.773 -15.406 -27.984 1 95.75 325 ALA B N 1
ATOM 5024 C CA . ALA B 1 325 ? 10.117 -15.047 -29.25 1 95.75 325 ALA B CA 1
ATOM 5025 C C . ALA B 1 325 ? 8.625 -14.812 -29.031 1 95.75 325 ALA B C 1
ATOM 5027 O O . ALA B 1 325 ? 8.039 -13.891 -29.609 1 95.75 325 ALA B O 1
ATOM 5028 N N . GLU B 1 326 ? 8.016 -15.664 -28.266 1 95.38 326 GLU B N 1
ATOM 5029 C CA . GLU B 1 326 ? 6.598 -15.484 -27.953 1 95.38 326 GLU B CA 1
ATOM 5030 C C . GLU B 1 326 ? 6.371 -14.188 -27.172 1 95.38 326 GLU B C 1
ATOM 5032 O O . GLU B 1 326 ? 5.414 -13.461 -27.438 1 95.38 326 GLU B O 1
ATOM 5037 N N . VAL B 1 327 ? 7.25 -13.898 -26.25 1 96 327 VAL B N 1
ATOM 5038 C CA . VAL B 1 327 ? 7.156 -12.711 -25.406 1 96 327 VAL B CA 1
ATOM 5039 C C . VAL B 1 327 ? 7.324 -11.461 -26.266 1 96 327 VAL B C 1
ATOM 5041 O O . VAL B 1 327 ? 6.621 -10.469 -26.078 1 96 327 VAL B O 1
ATOM 5044 N N . ALA B 1 328 ? 8.32 -11.539 -27.25 1 91.81 328 ALA B N 1
ATOM 5045 C CA . ALA B 1 328 ? 8.633 -10.406 -28.109 1 91.81 328 ALA B CA 1
ATOM 5046 C C . ALA B 1 328 ? 7.523 -10.18 -29.141 1 91.81 328 ALA B C 1
ATOM 5048 O O . ALA B 1 328 ? 7.336 -9.062 -29.625 1 91.81 328 ALA B O 1
ATOM 5049 N N . GLY B 1 329 ? 7.168 -11.375 -29.781 1 74.31 329 GLY B N 1
ATOM 5050 C CA . GLY B 1 329 ? 6.258 -11.305 -30.906 1 74.31 329 GLY B CA 1
ATOM 5051 C C . GLY B 1 329 ? 5.043 -10.438 -30.641 1 74.31 329 GLY B C 1
ATOM 5052 O O . GLY B 1 329 ? 4.992 -9.719 -29.641 1 74.31 329 GLY B O 1
ATOM 5053 N N . ARG B 1 330 ? 3.701 -10.844 -30.781 1 50.41 330 ARG B N 1
ATOM 5054 C CA . ARG B 1 330 ? 2.424 -10.227 -31.141 1 50.41 330 ARG B CA 1
ATOM 5055 C C . ARG B 1 330 ? 1.873 -9.414 -29.969 1 50.41 330 ARG B C 1
ATOM 5057 O O . ARG B 1 330 ? 1.995 -9.82 -28.812 1 50.41 330 ARG B O 1
ATOM 5064 N N . GLY B 1 331 ? 1.486 -7.832 -29.922 1 47.75 331 GLY B N 1
ATOM 5065 C CA . GLY B 1 331 ? 0.883 -6.668 -29.297 1 47.75 331 GLY B CA 1
ATOM 5066 C C . GLY B 1 331 ? 1.609 -6.227 -28.031 1 47.75 331 GLY B C 1
ATOM 5067 O O . GLY B 1 331 ? 0.977 -5.91 -27.031 1 47.75 331 GLY B O 1
ATOM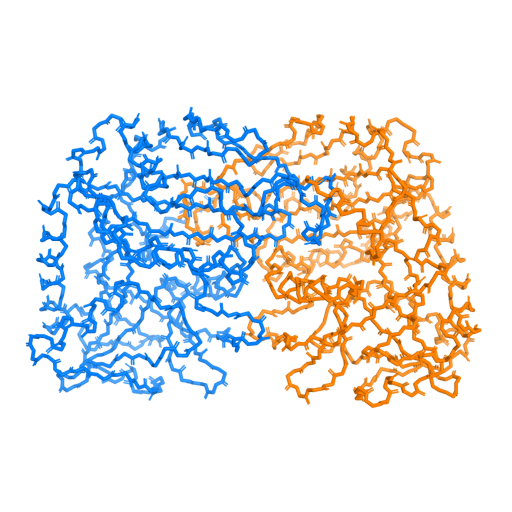 5068 N N . SER B 1 332 ? 2.779 -6.617 -28.062 1 41.31 332 SER B N 1
ATOM 5069 C CA . SER B 1 332 ? 3.504 -6.32 -26.844 1 41.31 332 SER B CA 1
ATOM 5070 C C . SER B 1 332 ? 3.322 -4.863 -26.422 1 41.31 332 SER B C 1
ATOM 5072 O O . SER B 1 332 ? 3.809 -4.445 -25.375 1 41.31 332 SER B O 1
ATOM 5074 N N . LYS B 1 333 ? 3.346 -4.004 -27.359 1 39.91 333 LYS B N 1
ATOM 5075 C CA . LYS B 1 333 ? 3.113 -2.635 -26.906 1 39.9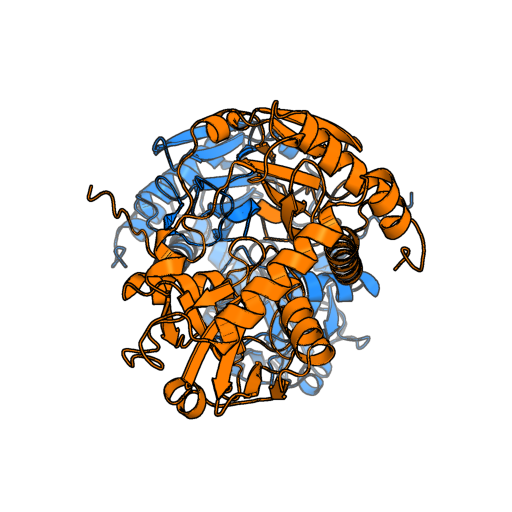1 333 LYS B CA 1
ATOM 5076 C C . LYS B 1 333 ? 1.697 -2.469 -26.359 1 39.91 333 LYS B C 1
ATOM 5078 O O . LYS B 1 333 ? 0.733 -2.936 -26.969 1 39.91 333 LYS B O 1
ATOM 5083 N N . LEU B 1 334 ? 1.522 -2.182 -25 1 34.84 334 LEU B N 1
ATOM 5084 C CA . LEU B 1 334 ? 0.223 -1.656 -24.594 1 34.84 334 LEU B CA 1
ATOM 5085 C C . LEU B 1 334 ? -0.243 -0.564 -25.547 1 34.84 334 LEU B C 1
ATOM 5087 O O . LEU B 1 334 ? 0.535 0.322 -25.906 1 34.84 334 LEU B O 1
#